Protein 7DE5 (pdb70)

Radius of gyration: 23.48 Å; Cα contacts (8 Å, |Δi|>4): 1213; chains: 1; bounding box: 62×65×68 Å

Sequence (595 aa):
SWEVGCGAPVPLVKCDENSPYRTITGDCNNRRSPALGAANRRALARWLPAEYEDGLALPFGWTQRKKTRNGFRVPLAREVSNKIVGYLDEEEGVLDQNRSLLLFMQWGQIVDHDLDFAPETELGSNEHSKTQCEEYCIQGDNCFPIMFPKNDPKLKTQGKCMMPFFFRAGFVCPTPPYQSLAREQINAVTSFLDASLVYGSEPSLASRLRNLSSPLGLMAVNQE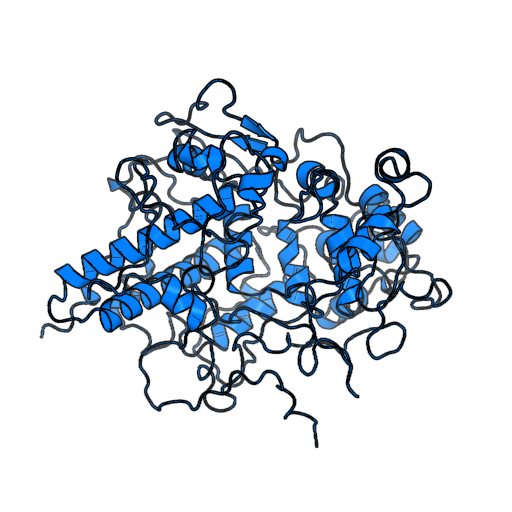AWDHGLAYLPFNNKKPSPCEFINTTARVPCFLAGDFRASEQILLATAHTLLLREHNRLARELKKLNPHWNGEKLYQEARKILGAFIQIITFRDYLPIVLLGSEMQKWIPPYQGYNNSVDPRISNVFTFAFRFGHMMEVPSTVSRLDENYQPWWGPEAELPLHTLFFNTWRIIKDGGIDPLVRGLLAKKSKLMMNQDKMVTSELRNKLFQPTHKIHGFDLAAINLQRCRDHGMPGYNSWRGFCGLSQPKTLKGLQTVLLKNKILAKKLMDLYKTPDNIDIWIIGGNAEPMVERGRVGPLLLACLLGRQFQQIRDGDRFWWENPGVFTEKQRDSSLQKVSFSRLIICDNTHITKVPLHAFQANNYPHDFVDCSTVDKLDLSPWASREN

InterPro domains:
  IPR010255 Haem peroxidase superfamily [SSF48113] (132-708)
  IPR019791 Haem peroxidase, animal-type [PF03098] (138-684)
  IPR019791 Haem peroxidase, animal-type [PR00457] (162-173)
  IPR019791 Haem peroxidase, animal-type [PR00457] (216-231)
  IPR019791 Haem peroxidase, animal-type [PR00457] (366-384)
  IPR019791 Haem peroxidase, animal-type [PR00457] (384-404)
  IPR019791 Haem peroxidase, animal-type [PR00457] (409-435)
  IPR019791 Haem peroxidase, animal-type [PR00457] (461-471)
  IPR019791 Haem peroxidase, animal-type [PR00457] (590-610)
  IPR019791 Haem peroxidase, animal-type [PR00457] (661-675)
  IPR019791 Haem peroxidase, animal-type [PS50292] (129-711)
  IPR037120 Haem peroxidase domain superfamily, animal type [G3DSA:1.10.640.10] (118-712)

Secondary structure (DSSP, 8-state):
---TT--TT-------TT--S--SS-TTSSSSSTTTT-SSEEPB-SS----TTSSSPPTTSSTT--BTTBPPPPHHHHIIIII--S--TT-EEEEEEHHHHHHHHHHHHHH----B----SSSSHHHHHHHH---BTTB--EEPPTT-HHHHHS-SEE--BPBPBSS-SSS--SS---BEE-S-SS-SSHHHH-SSHHHHHHTB--SSTT-PBP--SS--BTTBPPPPB---SS-HHHHT-TTT--PPBP-SSTTTTSBHHHHHHHHHHHHHHHHHHHHHHHH-TT--HHHHHHHHHHHHHHHHHHIIIIIIHHHHHGGGHHHHSPSP----TTS--SPBTTHHHHGGGGGGG--SEEE-B-TTSSB-STT-EEEGGGGBT--HHHHTTT-SHHHHHHHHHSEEEPP-TTS-S-HHHHT-EE-TTS-SEEE-HHHHHHHHHHHTT---HHHHHHHTT-----SHHHHHHHHT-HHHHHHHHHHHSSGGGS-HHHHHHHSPPPTTBSS-HHHHHHHHHHHHHHHHT-TT-TTSBTTB-HHHHHHHTT--HHHHHHHHSS--EEESSTTS---TTTTEEEGGGS-----GGGSS---

Foldseek 3Di:
DDPVPFQAVPPDDDDDPPPQFADLQQACQQVVHRCFQGFQGFFDAPDQFAALVSAFHFQQNDQPRPDVPHRFFQLLVCCVLFAADDDLPPQFDQWFFLVLLLLLVVQLLQAFDFAFQPQDDDDCPQVCCQPVVDDDDFWPWRADDPPDVCCVVPNGTHTDGFTAFGRDRRDGDDHHTTTGGRHGNFLQQLQAQANDPVLNVVQPDPVAQLLAGDFDPPFAAVNFTAAHFDPDPPAVQCLLPVPLSGGFGRGSGPCQQQFDVSSLVSSLLNRQLSVQSNVLCVLEVPQTNNRSNRVSSLLSSQLSLCCCLPFRLCLALPPCLCVLANDDDAADSVFRSGRHPVLSLLSCLSQQFARQWAAFADLQRHGQPPPRIDGRLSGGSHPSCQRPPNHSNRRVSSSQAHGTGAADSRHGHYCSQQAQRDDPPSSGRGHGVSSNSQSNLRSNSHFAQQVLCVVLVHDRDFDLVSLCVQLVHNVSSVSCCVNQVGSRRHRNNCNFSSGDGDPSHRTHSSSSRSNSNNSNRSQNNGSLRPPHPPNADPVLVVLSNQRDVLLSDVSRDVRQWGAQSRGTNDHPPPRIDGSVVRDDRDCNSVNVDDD

Organism: NCBI:txid72004

Nearest PDB structures (foldseek):
  6l2j-assembly1_A  TM=1.001E+00  e=0.000E+00  Bos mutus
  6a4y-assembly1_A  TM=9.972E-01  e=0.000E+00  Bos taurus
  6ky7-assembly1_A  TM=9.975E-01  e=0.000E+00  Bos mutus
  8ing-assembly1_A  TM=9.940E-01  e=0.000E+00  Capra hircus
  5gls-assembly1_A  TM=9.969E-01  e=0.000E+00  Bos taurus

Solvent-accessible surface area: 24991 Å² total; per-residue (Å²): 161,205,96,128,72,80,17,60,75,71,45,147,70,176,46,94,162,128,56,91,37,39,48,28,13,4,9,20,5,2,132,198,50,55,31,41,1,7,1,43,49,30,4,1,54,47,48,105,18,62,8,17,59,49,77,11,54,0,29,33,43,57,133,200,96,61,12,100,56,84,123,23,13,72,3,5,39,0,0,45,113,9,0,20,22,180,76,53,141,76,4,76,3,134,73,12,0,5,1,1,13,0,2,7,43,0,0,21,14,0,0,7,43,26,43,83,16,100,56,50,91,152,61,144,46,106,85,58,0,58,111,134,19,101,70,31,125,15,15,6,6,3,72,14,15,172,128,1,91,20,63,187,119,44,42,142,7,0,11,6,19,3,0,4,8,22,20,26,40,87,79,71,108,111,98,22,22,31,0,27,5,19,10,0,4,1,0,5,0,5,0,7,1,1,7,89,88,84,39,5,54,132,5,39,49,109,117,32,94,67,3,14,4,24,26,2,142,143,22,129,5,140,60,49,11,4,4,21,31,32,114,122,147,117,9,30,1,19,101,38,40,81,131,19,136,13,15,15,10,17,8,5,4,160,42,1,6,38,12,1,2,0,1,0,4,3,0,0,1,9,12,10,0,9,58,0,0,129,65,0,53,159,65,8,81,178,36,94,9,85,68,0,3,21,17,0,13,50,1,0,7,3,11,0,2,4,0,0,20,89,42,1,1,36,44,1,0,1,62,40,32,124,153,59,4,58,90,43,177,23,56,71,83,101,22,41,0,78,1,0,2,2,0,7,0,1,8,47,7,18,38,0,8,19,10,18,45,6,11,3,8,40,144,85,20,103,84,73,48,140,78,11,105,15,55,6,37,55,0,1,23,4,0,52,34,0,42,130,27,20,4,0,16,4,2,0,19,1,2,0,18,89,43,0,1,60,22,52,38,100,42,0,0,0,29,22,7,22,32,81,9,4,46,54,98,18,127,75,67,4,2,0,26,0,0,12,0,0,10,26,0,12,0,0,0,7,1,3,1,2,46,4,12,31,55,13,74,52,71,79,10,114,80,53,132,24,0,23,85,27,1,168,32,143,118,8,0,99,84,1,31,77,18,0,104,17,0,42,1,1,5,1,2,0,2,0,9,0,5,43,56,19,144,157,1,42,5,1,43,0,2,0,1,0,1,0,78,0,2,42,27,0,16,22,0,0,40,29,5,19,75,20,100,76,16,7,53,127,133,16,55,93,4,0,90,85,8,21,9,1,19,4,0,18,46,5,9,101,4,101,84,0,0,93,125,8,13,74,16,8,82,70,95,166,44,14,51,71,20,98,92,8,87,132,18,64,5,65,22,5,24,67,144,108,196

B-factor: mean 21.26, std 16.64, range [7.68, 133.9]

Structure (mmCIF, N/CA/C/O backbone):
data_7DE5
#
_entry.id   7DE5
#
_cell.length_a   53.910
_cell.length_b   78.980
_cell.length_c   67.820
_cell.angle_alpha   90.000
_cell.angle_beta   92.960
_cell.angle_gamma   90.000
#
_symmetry.space_group_name_H-M   'P 1 21 1'
#
loop_
_entity.id
_entity.type
_entity.pdbx_description
1 polymer Lactoperoxidase
2 branched alpha-D-mannopyranose-(1-3)-alpha-D-mannopyranose-(1-6)-[alpha-D-mannopyranose-(1-3)]beta-D-mannopyranose-(1-4)-2-acetamido-2-deoxy-beta-D-glucopyranose-(1-4)-2-acetamido-2-deoxy-beta-D-glucopyranose
3 branched 2-acetamido-2-deoxy-beta-D-glucopyranose-(1-4)-2-acetamido-2-deoxy-beta-D-glucopyranose
4 non-polymer 'PROTOPORPHYRIN IX CONTAINING FE'
5 non-polymer 2-acetamido-2-deoxy-beta-D-glucopyranose
6 non-polymer 'IODIDE ION'
7 non-polymer 'THIOCYANATE ION'
8 non-polymer 'CALCIUM ION'
9 non-polymer 1,2-ETHANEDIOL
10 water water
#
loop_
_atom_site.group_PDB
_atom_site.id
_atom_site.type_symbol
_atom_site.label_atom_id
_atom_site.label_alt_id
_atom_site.label_comp_id
_atom_site.label_asym_id
_atom_site.label_entity_id
_atom_site.label_seq_id
_atom_site.pdbx_PDB_ins_code
_atom_site.Cartn_x
_atom_site.Cartn_y
_atom_site.Cartn_z
_atom_site.occupancy
_atom_site.B_iso_or_equiv
_atom_site.auth_seq_id
_atom_site.auth_comp_id
_atom_site.auth_asym_id
_atom_site.auth_atom_id
_atom_site.pdbx_PDB_model_num
ATOM 1 N N . SER A 1 1 ? 6.733 -34.484 29.000 1.000 122.982 1 SER A N 1
ATOM 2 C CA . SER A 1 1 ? 8.110 -34.449 29.605 1.000 123.313 1 SER A CA 1
ATOM 3 C C . SER A 1 1 ? 8.539 -33.021 29.985 1.000 126.370 1 SER A C 1
ATOM 4 O O . SER A 1 1 ? 9.592 -32.890 30.643 1.000 125.152 1 SER A O 1
ATOM 7 N N . TRP A 1 2 ? 7.764 -32.000 29.594 1.000 128.173 2 TRP A N 1
ATOM 8 C CA . TRP A 1 2 ? 8.093 -30.556 29.753 1.000 124.466 2 TRP A CA 1
ATOM 9 C C . TRP A 1 2 ? 6.883 -29.818 30.344 1.000 117.905 2 TRP A C 1
ATOM 10 O O . TRP A 1 2 ? 5.796 -30.431 30.463 1.000 115.123 2 TRP A O 1
ATOM 21 N N . GLU A 1 3 ? 7.083 -28.552 30.713 1.000 107.317 3 GLU A N 1
ATOM 22 C CA . GLU A 1 3 ? 6.036 -27.643 31.259 1.000 97.604 3 GLU A CA 1
ATOM 23 C C . GLU A 1 3 ? 5.602 -26.692 30.133 1.000 90.547 3 GLU A C 1
ATOM 24 O O . GLU A 1 3 ? 5.447 -25.483 30.403 1.000 94.279 3 GLU A O 1
ATOM 30 N N . VAL A 1 4 ? 5.380 -27.236 28.928 1.000 78.768 4 VAL A N 1
ATOM 31 C CA . VAL A 1 4 ? 5.202 -26.458 27.660 1.000 72.342 4 VAL A CA 1
ATOM 32 C C . VAL A 1 4 ? 3.924 -25.621 27.763 1.000 69.095 4 VAL A C 1
ATOM 33 O O . VAL A 1 4 ? 3.833 -24.579 27.079 1.000 66.632 4 VAL A O 1
ATOM 37 N N . GLY A 1 5 ? 2.963 -26.090 28.561 1.000 69.716 5 GLY A N 1
ATOM 38 C CA . GLY A 1 5 ? 1.632 -25.479 28.703 1.000 63.338 5 GLY A CA 1
ATOM 39 C C . GLY A 1 5 ? 1.704 -24.002 29.036 1.000 65.176 5 GLY A C 1
ATOM 40 O O . GLY A 1 5 ? 0.968 -23.244 28.376 1.000 78.289 5 GLY A O 1
ATOM 41 N N . CYS A 1 6 ? 2.554 -23.585 29.990 1.000 63.524 6 CYS A N 1
ATOM 42 C CA . CYS A 1 6 ? 2.410 -22.260 30.672 1.000 61.359 6 CYS A CA 1
ATOM 43 C C . CYS A 1 6 ? 2.334 -21.155 29.607 1.000 65.328 6 CYS A C 1
ATOM 44 O O . CYS A 1 6 ? 3.288 -21.007 28.817 1.000 55.695 6 CYS A O 1
ATOM 47 N N . GLY A 1 7 ? 1.168 -20.506 29.530 1.000 70.443 7 GLY A N 1
ATOM 48 C CA . GLY A 1 7 ? 0.903 -19.271 28.766 1.000 76.755 7 GLY A CA 1
ATOM 49 C C . GLY A 1 7 ? -0.285 -18.525 29.359 1.000 85.124 7 GLY A C 1
ATOM 50 O O . GLY A 1 7 ? -1.110 -17.998 28.583 1.000 79.176 7 GLY A O 1
ATOM 51 N N . ALA A 1 8 ? -0.328 -18.466 30.694 1.000 88.375 8 ALA A N 1
ATOM 52 C CA . ALA A 1 8 ? -1.514 -18.196 31.539 1.000 86.474 8 ALA A CA 1
ATOM 53 C C . ALA A 1 8 ? -2.300 -16.960 31.110 1.000 91.021 8 ALA A C 1
ATOM 54 O O . ALA A 1 8 ? -3.527 -17.003 31.154 1.000 95.403 8 ALA A O 1
ATOM 56 N N . PRO A 1 9 ? -1.671 -15.807 30.770 1.000 90.998 9 PRO A N 1
ATOM 57 C CA . PRO A 1 9 ? -2.422 -14.702 30.169 1.000 91.127 9 PRO A CA 1
ATOM 58 C C . PRO A 1 9 ? -3.262 -15.212 28.985 1.000 95.903 9 PRO A C 1
ATOM 59 O O . PRO A 1 9 ? -4.423 -14.838 28.896 1.000 96.867 9 PRO A O 1
ATOM 63 N N . VAL A 1 10 ? -2.656 -16.061 28.143 1.000 92.325 10 VAL A N 1
ATOM 64 C CA . VAL A 1 10 ? -3.310 -16.939 27.118 1.000 96.728 10 VAL A CA 1
ATOM 65 C C . VAL A 1 10 ? -4.233 -16.113 26.223 1.000 95.522 10 VAL A C 1
ATOM 66 O O . VAL A 1 10 ? -5.452 -16.258 26.274 1.000 97.099 10 VAL A O 1
ATOM 70 N N . PRO A 1 11 ? -3.690 -15.243 25.340 1.000 103.122 11 PRO A N 1
ATOM 71 C CA . PRO A 1 11 ? -4.506 -14.611 24.297 1.000 100.296 11 PRO A CA 1
ATOM 72 C C . PRO A 1 11 ? -4.910 -15.644 23.228 1.000 97.857 11 PRO A C 1
ATOM 73 O O . PRO A 1 11 ? -4.679 -15.393 22.048 1.000 93.438 11 PRO A O 1
ATOM 77 N N . LEU A 1 12 ? -5.515 -16.760 23.670 1.000 94.616 12 LEU A N 1
ATOM 78 C CA . LEU A 1 12 ? -5.731 -18.003 22.873 1.000 87.944 12 LEU A CA 1
ATOM 79 C C . LEU A 1 12 ? -6.766 -17.744 21.779 1.000 83.992 12 LEU A C 1
ATOM 80 O O . LEU A 1 12 ? -7.908 -17.356 22.117 1.000 78.209 12 LEU A O 1
ATOM 85 N N . VAL A 1 13 ? -6.369 -17.973 20.525 1.000 80.199 13 VAL A N 1
ATOM 86 C CA . VAL A 1 13 ? -7.251 -17.883 19.325 1.000 78.116 13 VAL A CA 1
ATOM 87 C C . VAL A 1 13 ? -7.048 -19.148 18.491 1.000 76.424 13 VAL A C 1
ATOM 88 O O . VAL A 1 13 ? -5.880 -19.520 18.242 1.000 81.534 13 VAL A O 1
ATOM 92 N N . LYS A 1 14 ? -8.142 -19.788 18.084 1.000 70.127 14 LYS A N 1
ATOM 93 C CA . LYS A 1 14 ? -8.084 -20.913 17.123 1.000 63.986 14 LYS A CA 1
ATOM 94 C C . LYS A 1 14 ? -7.734 -20.322 15.754 1.000 54.136 14 LYS A C 1
ATOM 95 O O . LYS A 1 14 ? -7.990 -19.102 15.537 1.000 51.281 14 LYS A O 1
ATOM 101 N N . CYS A 1 15 ? -7.119 -21.134 14.891 1.000 42.791 15 CYS A N 1
ATOM 102 C CA . CYS A 1 15 ? -6.570 -20.692 13.583 1.000 36.130 15 CYS A CA 1
ATOM 103 C C . CYS A 1 15 ? -7.416 -21.247 12.434 1.000 35.943 15 CYS A C 1
ATOM 104 O O . CYS A 1 15 ? -7.760 -22.450 12.451 1.000 35.460 15 CYS A O 1
ATOM 107 N N . ASP A 1 16 ? -7.715 -20.379 11.473 1.000 34.507 16 ASP A N 1
ATOM 108 C CA . ASP A 1 16 ? -8.521 -20.690 10.267 1.000 34.126 16 ASP A CA 1
ATOM 109 C C . ASP A 1 16 ? -7.598 -21.094 9.116 1.000 33.699 16 ASP A C 1
ATOM 110 O O . ASP A 1 16 ? -6.754 -20.266 8.699 1.000 35.675 16 ASP A O 1
ATOM 115 N N . GLU A 1 17 ? -7.811 -22.292 8.568 1.000 28.679 17 GLU A N 1
ATOM 116 C CA . GLU A 1 17 ? -7.037 -22.811 7.414 1.000 24.936 17 GLU A CA 1
ATOM 117 C C . GLU A 1 17 ? -7.148 -21.793 6.273 1.000 24.068 17 GLU A C 1
ATOM 118 O O . GLU A 1 17 ? -8.274 -21.247 6.082 1.000 22.771 17 GLU A O 1
ATOM 124 N N . ASN A 1 18 ? -6.044 -21.531 5.572 1.000 20.952 18 ASN A N 1
ATOM 125 C CA . ASN A 1 18 ? -5.999 -20.747 4.309 1.000 22.411 18 ASN A CA 1
ATOM 126 C C . ASN A 1 18 ? -6.438 -19.298 4.562 1.000 21.420 18 ASN A C 1
ATOM 127 O O . ASN A 1 18 ? -6.733 -18.607 3.587 1.000 22.739 18 ASN A O 1
ATOM 132 N N . SER A 1 19 ? -6.445 -18.827 5.808 1.000 21.770 19 SER A N 1
ATOM 133 C CA . SER A 1 19 ? -6.658 -17.379 6.090 1.000 24.545 19 SER A CA 1
ATOM 134 C C . SER A 1 19 ? -5.637 -16.542 5.304 1.000 23.882 19 SER A C 1
ATOM 135 O O . SER A 1 19 ? -4.448 -16.870 5.229 1.000 24.060 19 SER A O 1
ATOM 138 N N . PRO A 1 20 ? -6.077 -15.474 4.615 1.000 20.396 20 PRO A N 1
ATOM 139 C CA . PRO A 1 20 ? -5.221 -14.746 3.681 1.000 21.438 20 PRO A CA 1
ATOM 140 C C . PRO A 1 20 ? -4.240 -13.709 4.265 1.000 21.069 20 PRO A C 1
ATOM 141 O O . PRO A 1 20 ? -3.330 -13.316 3.550 1.000 20.946 20 PRO A O 1
ATOM 145 N N . TYR A 1 21 ? -4.432 -13.260 5.506 1.000 18.064 21 TYR A N 1
ATOM 146 C CA . TYR A 1 21 ? -3.597 -12.185 6.088 1.000 16.947 21 TYR A CA 1
ATOM 147 C C . TYR A 1 21 ? -3.064 -12.604 7.465 1.000 16.690 21 TYR A C 1
ATOM 148 O O . TYR A 1 21 ? -3.605 -13.495 8.105 1.000 16.629 21 TYR A O 1
ATOM 157 N N . ARG A 1 22 ? -2.020 -11.915 7.908 1.000 15.169 22 ARG A N 1
ATOM 158 C CA . ARG A 1 22 ? -1.502 -12.019 9.294 1.000 13.287 22 ARG A CA 1
ATOM 159 C C . ARG A 1 22 ? -2.601 -11.668 10.282 1.000 12.572 22 ARG A C 1
ATOM 160 O O . ARG A 1 22 ? -3.312 -10.701 10.070 1.000 11.762 22 ARG A O 1
ATOM 168 N N . THR A 1 23 ? -2.594 -12.334 11.421 1.000 12.138 23 THR A N 1
ATOM 169 C CA . THR A 1 23 ? -3.301 -11.849 12.625 1.000 12.591 23 THR A CA 1
ATOM 170 C C . THR A 1 23 ? -2.560 -10.627 13.166 1.000 13.577 23 THR A C 1
ATOM 171 O O . THR A 1 23 ? -1.364 -10.460 12.846 1.000 12.478 23 THR A O 1
ATOM 175 N N . ILE A 1 24 ? -3.251 -9.818 13.965 1.000 12.545 24 ILE A N 1
ATOM 176 C CA . ILE A 1 24 ? -2.642 -8.645 14.648 1.000 13.184 24 ILE A CA 1
ATOM 177 C C . ILE A 1 24 ? -1.719 -9.174 15.751 1.000 12.761 24 ILE A C 1
ATOM 178 O O . ILE A 1 24 ? -0.626 -8.630 15.947 1.000 13.275 24 ILE A O 1
ATOM 183 N N . THR A 1 25 ? -2.093 -10.256 16.408 1.000 12.092 25 THR A N 1
ATOM 184 C CA . THR A 1 25 ? -1.328 -10.785 17.571 1.000 12.390 25 THR A CA 1
ATOM 185 C C . THR A 1 25 ? -0.120 -11.594 17.132 1.000 12.356 25 THR A C 1
ATOM 186 O O . THR A 1 25 ? 0.746 -11.826 17.979 1.000 12.192 25 THR A O 1
ATOM 190 N N . GLY A 1 26 ? -0.061 -12.023 15.870 1.000 12.454 26 GLY A N 1
ATOM 191 C CA . GLY A 1 26 ? 0.999 -12.927 15.407 1.000 13.614 26 GLY A CA 1
ATOM 192 C C . GLY A 1 26 ? 0.688 -14.393 15.664 1.000 14.742 26 GLY A C 1
ATOM 193 O O . GLY A 1 26 ? 1.453 -15.251 15.175 1.000 14.913 26 GLY A O 1
ATOM 194 N N . ASP A 1 27 ? -0.420 -14.701 16.336 1.000 12.967 27 ASP A N 1
ATOM 195 C CA . ASP A 1 27 ? -0.912 -16.098 16.401 1.000 14.985 27 ASP A CA 1
ATOM 196 C C . ASP A 1 27 ? -1.120 -16.626 14.979 1.000 14.026 27 ASP A C 1
ATOM 197 O O . ASP A 1 27 ? -1.354 -15.827 14.090 1.000 14.340 27 ASP A O 1
ATOM 202 N N . CYS A 1 28 ? -0.991 -17.944 14.821 1.000 14.109 28 CYS A N 1
ATOM 203 C CA . CYS A 1 28 ? -1.370 -18.744 13.623 1.000 15.349 28 CYS A CA 1
ATOM 204 C C . CYS A 1 28 ? -0.330 -18.649 12.510 1.000 15.304 28 CYS A C 1
ATOM 205 O O . CYS A 1 28 ? -0.587 -19.215 11.460 1.000 17.126 28 CYS A O 1
ATOM 208 N N . ASN A 1 29 ? 0.769 -17.925 12.708 1.000 12.558 29 ASN A N 1
ATOM 209 C CA . ASN A 1 29 ? 1.838 -17.794 11.680 1.000 12.862 29 ASN A CA 1
ATOM 210 C C . ASN A 1 29 ? 2.446 -19.180 11.455 1.000 13.984 29 ASN A C 1
ATOM 211 O O . ASN A 1 29 ? 2.472 -19.677 10.311 1.000 14.296 29 ASN A O 1
ATOM 216 N N . ASN A 1 30 ? 2.867 -19.821 12.544 1.000 13.367 30 ASN A N 1
ATOM 217 C CA . ASN A 1 30 ? 3.384 -21.203 12.513 1.000 14.988 30 ASN A CA 1
ATOM 218 C C . ASN A 1 30 ? 2.209 -22.171 12.707 1.000 15.971 30 ASN A C 1
ATOM 219 O O . ASN A 1 30 ? 1.562 -22.112 13.770 1.000 16.955 30 ASN A O 1
ATOM 224 N N . ARG A 1 31 ? 1.964 -23.069 11.756 1.000 17.794 31 ARG A N 1
ATOM 225 C CA . ARG A 1 31 ? 0.767 -23.958 11.833 1.000 21.206 31 ARG A CA 1
ATOM 226 C C . ARG A 1 31 ? 0.924 -24.987 12.957 1.000 20.523 31 ARG A C 1
ATOM 227 O O . ARG A 1 31 ? -0.074 -25.183 13.696 1.000 24.030 31 ARG A O 1
ATOM 235 N N . ARG A 1 32 ? 2.090 -25.621 13.095 1.000 21.706 32 ARG A N 1
ATOM 236 C CA . ARG A 1 32 ? 2.322 -26.672 14.126 1.000 24.595 32 ARG A CA 1
ATOM 237 C C . ARG A 1 32 ? 2.266 -26.071 15.536 1.000 22.817 32 ARG A C 1
ATOM 238 O O . ARG A 1 32 ? 1.759 -26.740 16.439 1.000 22.534 32 ARG A O 1
ATOM 246 N N . SER A 1 33 ? 2.795 -24.856 15.732 1.000 20.239 33 SER A N 1
ATOM 247 C CA . SER A 1 33 ? 2.921 -24.221 17.065 1.000 20.059 33 SER A CA 1
ATOM 248 C C . SER A 1 33 ? 2.403 -22.790 16.970 1.000 19.184 33 SER A C 1
ATOM 249 O O . SER A 1 33 ? 3.181 -21.853 16.799 1.000 19.501 33 SER A O 1
ATOM 252 N N . PRO A 1 34 ? 1.069 -22.597 16.985 1.000 18.684 34 PRO A N 1
ATOM 253 C CA . PRO A 1 34 ? 0.485 -21.339 16.529 1.000 16.989 34 PRO A CA 1
ATOM 254 C C . PRO A 1 34 ? 0.795 -20.116 17.396 1.000 15.229 34 PRO A C 1
ATOM 255 O O . PRO A 1 34 ? 0.635 -19.042 16.891 1.000 15.235 34 PRO A O 1
ATOM 259 N N . ALA A 1 35 ? 1.217 -20.293 18.645 1.000 13.551 35 ALA A N 1
ATOM 260 C CA . ALA A 1 35 ? 1.600 -19.152 19.515 1.000 14.831 35 ALA A CA 1
ATOM 261 C C . ALA A 1 35 ? 3.023 -18.664 19.178 1.000 14.306 35 ALA A C 1
ATOM 262 O O . ALA A 1 35 ? 3.417 -17.628 19.730 1.000 13.959 35 ALA A O 1
ATOM 264 N N . LEU A 1 36 ? 3.785 -19.368 18.351 1.000 14.550 36 LEU A N 1
ATOM 265 C CA . LEU A 1 36 ? 5.213 -18.995 18.113 1.000 14.521 36 LEU A CA 1
ATOM 266 C C . LEU A 1 36 ? 5.276 -17.616 17.469 1.000 13.925 36 LEU A C 1
ATOM 267 O O . LEU A 1 36 ? 4.758 -17.447 16.337 1.000 14.239 36 LEU A O 1
ATOM 272 N N . GLY A 1 37 ? 5.919 -16.661 18.162 1.000 13.792 37 GLY A N 1
ATOM 273 C CA . GLY A 1 37 ? 6.117 -15.301 17.622 1.000 13.064 37 GLY A CA 1
ATOM 274 C C . GLY A 1 37 ? 4.938 -14.384 17.905 1.000 12.825 37 GLY A C 1
ATOM 275 O O . GLY A 1 37 ? 5.075 -13.160 17.608 1.000 13.578 37 GLY A O 1
ATOM 276 N N . ALA A 1 38 ? 3.875 -14.907 18.540 1.000 12.022 38 ALA A N 1
ATOM 277 C CA . ALA A 1 38 ? 2.714 -14.107 18.960 1.000 12.549 38 ALA A CA 1
ATOM 278 C C . ALA A 1 38 ? 3.160 -13.173 20.094 1.000 12.624 38 ALA A C 1
ATOM 279 O O . ALA A 1 38 ? 4.086 -13.520 20.873 1.000 12.603 38 ALA A O 1
ATOM 281 N N . ALA A 1 39 ? 2.487 -12.045 20.192 1.000 12.330 39 ALA A N 1
ATOM 282 C CA . ALA A 1 39 ? 2.719 -11.052 21.259 1.000 12.484 39 ALA A CA 1
ATOM 283 C C . ALA A 1 39 ? 2.228 -11.581 22.619 1.000 13.480 39 ALA A C 1
ATOM 284 O O . ALA A 1 39 ? 1.369 -12.487 22.665 1.000 12.471 39 ALA A O 1
ATOM 286 N N . ASN A 1 40 ? 2.728 -10.965 23.692 1.000 13.422 40 ASN A N 1
ATOM 287 C CA . ASN A 1 40 ? 2.277 -11.149 25.088 1.000 15.175 40 ASN A CA 1
ATOM 288 C C . ASN A 1 40 ? 2.610 -12.569 25.543 1.000 16.220 40 ASN A C 1
ATOM 289 O O . ASN A 1 40 ? 1.932 -13.115 26.413 1.000 18.885 40 ASN A O 1
ATOM 294 N N . ARG A 1 41 ? 3.702 -13.118 25.034 1.000 15.200 41 ARG A N 1
ATOM 295 C CA A ARG A 1 41 ? 4.261 -14.415 25.496 0.510 15.424 41 ARG A CA 1
ATOM 296 C CA B ARG A 1 41 ? 4.256 -14.417 25.497 0.490 15.276 41 ARG A CA 1
ATOM 297 C C . ARG A 1 41 ? 5.720 -14.222 25.916 1.000 14.223 41 ARG A C 1
ATOM 298 O O . ARG A 1 41 ? 6.269 -13.128 25.729 1.000 13.678 41 ARG A O 1
ATOM 313 N N . ALA A 1 42 ? 6.304 -15.250 26.511 1.000 12.424 42 ALA A N 1
ATOM 314 C CA . ALA A 1 42 ? 7.692 -15.170 27.005 1.000 12.486 42 ALA A CA 1
ATOM 315 C C . ALA A 1 42 ? 8.629 -14.898 25.839 1.000 10.903 42 ALA A C 1
ATOM 316 O O . ALA A 1 42 ? 8.527 -15.562 24.788 1.000 11.296 42 ALA A O 1
ATOM 318 N N . LEU A 1 43 ? 9.560 -13.982 26.065 1.000 10.484 43 LEU A N 1
ATOM 319 C CA . LEU A 1 43 ? 10.788 -13.905 25.235 1.000 10.561 43 LEU A CA 1
ATOM 320 C C . LEU A 1 43 ? 11.416 -15.301 25.209 1.000 10.165 43 LEU A C 1
ATOM 321 O O . LEU A 1 43 ? 11.378 -15.973 26.220 1.000 11.749 43 LEU A O 1
ATOM 326 N N . ALA A 1 44 ? 11.978 -15.697 24.072 1.000 10.190 44 ALA A N 1
ATOM 327 C CA . ALA A 1 44 ? 12.726 -16.972 23.967 1.000 10.584 44 ALA A CA 1
ATOM 328 C C . ALA A 1 44 ? 14.012 -16.919 24.805 1.000 10.298 44 ALA A C 1
ATOM 329 O O . ALA A 1 44 ? 14.671 -15.824 24.917 1.000 11.604 44 ALA A O 1
ATOM 331 N N . ARG A 1 45 ? 14.405 -18.069 25.335 1.000 10.320 45 ARG A N 1
ATOM 332 C CA . ARG A 1 45 ? 15.710 -18.242 26.015 1.000 11.178 45 ARG A CA 1
ATOM 333 C C . ARG A 1 45 ? 16.613 -19.112 25.142 1.000 11.454 45 ARG A C 1
ATOM 334 O O . ARG A 1 45 ? 16.403 -20.339 25.105 1.000 13.257 45 ARG A O 1
ATOM 342 N N . TRP A 1 46 ? 17.556 -18.506 24.453 1.000 11.071 46 TRP A N 1
ATOM 343 C CA . TRP A 1 46 ? 18.657 -19.213 23.749 1.000 12.245 46 TRP A CA 1
ATOM 344 C C . TRP A 1 46 ? 19.602 -19.919 24.723 1.000 12.255 46 TRP A C 1
ATOM 345 O O . TRP A 1 46 ? 20.195 -20.942 24.296 1.000 12.551 46 TRP A O 1
ATOM 356 N N . LEU A 1 47 ? 19.798 -19.346 25.904 1.000 11.566 47 LEU A N 1
ATOM 357 C CA . LEU A 1 47 ? 20.515 -19.966 27.051 1.000 11.648 47 LEU A CA 1
ATOM 358 C C . LEU A 1 47 ? 19.661 -19.810 28.288 1.000 12.229 47 LEU A C 1
ATOM 359 O O . LEU A 1 47 ? 18.889 -18.848 28.375 1.000 12.685 47 LEU A O 1
ATOM 364 N N . PRO A 1 48 ? 19.811 -20.714 29.287 1.000 13.172 48 PRO A N 1
ATOM 365 C CA . PRO A 1 48 ? 19.058 -20.620 30.539 1.000 13.402 48 PRO A CA 1
ATOM 366 C C . PRO A 1 48 ? 19.338 -19.300 31.263 1.000 12.490 48 PRO A C 1
ATOM 367 O O . PRO A 1 48 ? 20.443 -18.776 31.226 1.000 12.177 48 PRO A O 1
ATOM 371 N N . ALA A 1 49 ? 18.300 -18.762 31.892 1.000 12.435 49 ALA A N 1
ATOM 372 C CA . ALA A 1 49 ? 18.407 -17.538 32.716 1.000 11.359 49 ALA A CA 1
ATOM 373 C C . ALA A 1 49 ? 19.464 -17.734 33.813 1.000 12.172 49 ALA A C 1
ATOM 374 O O . ALA A 1 49 ? 19.613 -18.897 34.323 1.000 13.097 49 ALA A O 1
ATOM 376 N N . GLU A 1 50 ? 20.181 -16.655 34.141 1.000 11.869 50 GLU A N 1
ATOM 377 C CA . GLU A 1 50 ? 21.177 -16.636 35.241 1.000 12.820 50 GLU A CA 1
ATOM 378 C C . GLU A 1 50 ? 20.746 -15.610 36.274 1.000 13.026 50 GLU A C 1
ATOM 379 O O . GLU A 1 50 ? 20.853 -14.387 36.012 1.000 13.715 50 GLU A O 1
ATOM 385 N N . TYR A 1 51 ? 20.229 -16.102 37.378 1.000 12.505 51 TYR A N 1
ATOM 386 C CA . TYR A 1 51 ? 19.747 -15.306 38.523 1.000 12.155 51 TYR A CA 1
ATOM 387 C C . TYR A 1 51 ? 20.552 -15.698 39.758 1.000 13.191 51 TYR A C 1
ATOM 388 O O . TYR A 1 51 ? 21.095 -16.816 39.795 1.000 12.695 51 TYR A O 1
ATOM 397 N N . GLU A 1 52 ? 20.650 -14.806 40.754 1.000 13.899 52 GLU A N 1
ATOM 398 C CA . GLU A 1 52 ? 21.500 -15.033 41.940 1.000 15.667 52 GLU A CA 1
ATOM 399 C C . GLU A 1 52 ? 20.942 -16.212 42.743 1.000 16.216 52 GLU A C 1
ATOM 400 O O . GLU A 1 52 ? 21.735 -16.878 43.428 1.000 16.639 52 GLU A O 1
ATOM 406 N N . ASP A 1 53 ? 19.638 -16.473 42.659 1.000 15.253 53 ASP A N 1
ATOM 407 C CA . ASP A 1 53 ? 18.953 -17.560 43.408 1.000 16.834 53 ASP A CA 1
ATOM 408 C C . ASP A 1 53 ? 18.493 -18.663 42.440 1.000 15.862 53 ASP A C 1
ATOM 409 O O . ASP A 1 53 ? 17.655 -19.506 42.843 1.000 18.682 53 ASP A O 1
ATOM 414 N N . GLY A 1 54 ? 18.996 -18.642 41.208 1.000 15.808 54 GLY A N 1
ATOM 415 C CA . GLY A 1 54 ? 18.644 -19.616 40.158 1.000 17.625 54 GLY A CA 1
ATOM 416 C C . GLY A 1 54 ? 17.280 -19.393 39.525 1.000 18.104 54 GLY A C 1
ATOM 417 O O . GLY A 1 54 ? 17.075 -19.985 38.454 1.000 22.327 54 GLY A O 1
ATOM 418 N N . LEU A 1 55 ? 16.377 -18.591 40.118 1.000 18.946 55 LEU A N 1
ATOM 419 C CA . LEU A 1 55 ? 14.941 -18.554 39.721 1.000 18.707 55 LEU A CA 1
ATOM 420 C C . LEU A 1 55 ? 14.503 -17.156 39.263 1.000 18.222 55 LEU A C 1
ATOM 421 O O . LEU A 1 55 ? 13.767 -17.101 38.250 1.000 18.573 55 LEU A O 1
ATOM 426 N N . ALA A 1 56 ? 14.827 -16.089 39.999 1.000 15.778 56 ALA A N 1
ATOM 427 C CA . ALA A 1 56 ? 14.152 -14.786 39.772 1.000 14.659 56 ALA A CA 1
ATOM 428 C C . ALA A 1 56 ? 14.932 -13.571 40.284 1.000 15.092 56 ALA A C 1
ATOM 429 O O . ALA A 1 56 ? 14.674 -12.470 39.757 1.000 14.427 56 ALA A O 1
ATOM 431 N N . LEU A 1 57 ? 15.831 -13.711 41.244 1.000 13.292 57 LEU A N 1
ATOM 432 C CA . LEU A 1 57 ? 16.562 -12.532 41.802 1.000 13.263 57 LEU A CA 1
ATOM 433 C C . LEU A 1 57 ? 17.760 -12.156 40.937 1.000 13.087 57 LEU A C 1
ATOM 434 O O . LEU A 1 57 ? 18.582 -12.981 40.600 1.000 12.915 57 LEU A O 1
ATOM 439 N N . PRO A 1 58 ? 17.908 -10.868 40.575 1.000 12.628 58 PRO A N 1
ATOM 440 C CA . PRO A 1 58 ? 19.009 -10.469 39.700 1.000 12.391 58 PRO A CA 1
ATOM 441 C C . PRO A 1 58 ? 20.331 -10.570 40.472 1.000 13.071 58 PRO A C 1
ATOM 442 O O . PRO A 1 58 ? 20.373 -10.356 41.690 1.000 14.901 58 PRO A O 1
ATOM 446 N N . PHE A 1 59 ? 21.402 -10.850 39.749 1.000 14.532 59 PHE A N 1
ATOM 447 C CA . PHE A 1 59 ? 22.772 -10.611 40.252 1.000 14.053 59 PHE A CA 1
ATOM 448 C C . PHE A 1 59 ? 22.834 -9.143 40.681 1.000 15.265 59 PHE A C 1
ATOM 449 O O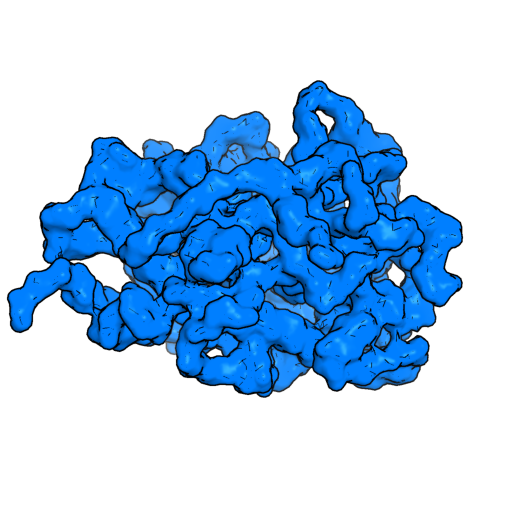 . PHE A 1 59 ? 22.275 -8.304 39.952 1.000 15.273 59 PHE A O 1
ATOM 457 N N . GLY A 1 60 ? 23.390 -8.906 41.873 1.000 15.175 60 GLY A N 1
ATOM 458 C CA . GLY A 1 60 ? 23.481 -7.569 42.506 1.000 16.213 60 GLY A CA 1
ATOM 459 C C . GLY A 1 60 ? 22.355 -7.304 43.497 1.000 16.481 60 GLY A C 1
ATOM 460 O O . GLY A 1 60 ? 22.415 -6.258 44.175 1.000 17.202 60 GLY A O 1
ATOM 461 N N . TRP A 1 61 ? 21.323 -8.145 43.536 1.000 14.136 61 TRP A N 1
ATOM 462 C CA . TRP A 1 61 ? 20.188 -7.990 44.488 1.000 13.589 61 TRP A CA 1
ATOM 463 C C . TRP A 1 61 ? 20.683 -8.041 45.932 1.000 15.561 61 TRP A C 1
ATOM 464 O O . TRP A 1 61 ? 20.315 -7.176 46.737 1.000 14.243 61 TRP A O 1
ATOM 475 N N . THR A 1 62 ? 21.433 -9.084 46.257 1.000 15.764 62 THR A N 1
ATOM 476 C CA . THR A 1 62 ? 21.971 -9.342 47.623 1.000 18.429 62 THR A CA 1
ATOM 477 C C . THR A 1 62 ? 23.454 -8.966 47.617 1.000 17.908 62 THR A C 1
ATOM 478 O O . THR A 1 62 ? 24.228 -9.619 46.901 1.000 17.005 62 THR A O 1
ATOM 482 N N . GLN A 1 63 ? 23.834 -7.959 48.417 1.000 24.050 63 GLN A N 1
ATOM 483 C CA . GLN A 1 63 ? 25.192 -7.350 48.410 1.000 26.982 63 GLN A CA 1
ATOM 484 C C . GLN A 1 63 ? 26.263 -8.442 48.583 1.000 27.081 63 GLN A C 1
ATOM 485 O O . GLN A 1 63 ? 27.292 -8.392 47.899 1.000 27.467 63 GLN A O 1
ATOM 491 N N . ARG A 1 64 ? 26.037 -9.365 49.507 1.000 29.160 64 ARG A N 1
ATOM 492 C CA . ARG A 1 64 ? 27.021 -10.422 49.859 1.000 31.446 64 ARG A CA 1
ATOM 493 C C . ARG A 1 64 ? 26.997 -11.578 48.845 1.000 28.452 64 ARG A C 1
ATOM 494 O O . ARG A 1 64 ? 27.836 -12.471 48.968 1.000 33.184 64 ARG A O 1
ATOM 502 N N . LYS A 1 65 ? 26.085 -11.618 47.880 1.000 22.387 65 LYS A N 1
ATOM 503 C CA A LYS A 1 65 ? 26.025 -12.762 46.922 0.480 21.572 65 LYS A CA 1
ATOM 504 C CA B LYS A 1 65 ? 26.022 -12.754 46.919 0.520 21.280 65 LYS A CA 1
ATOM 505 C C . LYS A 1 65 ? 26.892 -12.409 45.712 1.000 19.801 65 LYS A C 1
ATOM 506 O O . LYS A 1 65 ? 26.507 -11.509 44.918 1.000 17.798 65 LYS A O 1
ATOM 517 N N . THR A 1 66 ? 28.023 -13.078 45.570 1.000 15.809 66 THR A N 1
ATOM 518 C CA . THR A 1 66 ? 28.950 -12.785 44.456 1.000 14.276 66 THR A CA 1
ATOM 519 C C . THR A 1 66 ? 28.424 -13.450 43.180 1.000 13.829 66 THR A C 1
ATOM 520 O O . THR A 1 66 ? 27.523 -14.329 43.258 1.000 13.591 66 THR A O 1
ATOM 524 N N . ARG A 1 67 ? 28.941 -12.997 42.043 1.000 12.830 67 ARG A N 1
ATOM 525 C CA . ARG A 1 67 ? 28.898 -13.738 40.765 1.000 12.262 67 ARG A CA 1
ATOM 526 C C . ARG A 1 67 ? 30.312 -14.276 40.526 1.000 12.996 67 ARG A C 1
ATOM 527 O O . ARG A 1 67 ? 31.232 -13.466 40.348 1.000 12.207 67 ARG A O 1
ATOM 535 N N . ASN A 1 68 ? 30.500 -15.597 40.520 1.000 12.233 68 ASN A N 1
ATOM 536 C CA . ASN A 1 68 ? 31.831 -16.196 40.244 1.000 13.466 68 ASN A CA 1
ATOM 537 C C . ASN A 1 68 ? 32.883 -15.602 41.212 1.000 11.832 68 ASN A C 1
ATOM 538 O O . ASN A 1 68 ? 34.074 -15.515 40.855 1.000 13.482 68 ASN A O 1
ATOM 543 N N . GLY A 1 69 ? 32.482 -15.287 42.439 1.000 12.342 69 GLY A N 1
ATOM 544 C CA . GLY A 1 69 ? 33.435 -14.946 43.511 1.000 13.065 69 GLY A CA 1
ATOM 545 C C . GLY A 1 69 ? 33.752 -13.466 43.600 1.000 14.145 69 GLY A C 1
ATOM 546 O O . GLY A 1 69 ? 34.598 -13.110 44.422 1.000 16.044 69 GLY A O 1
ATOM 547 N N . PHE A 1 70 ? 33.060 -12.628 42.827 1.000 13.692 70 PHE A N 1
ATOM 548 C CA . PHE A 1 70 ? 33.270 -11.163 42.778 1.000 13.781 70 PHE A CA 1
ATOM 549 C C . PHE A 1 70 ? 31.913 -10.477 42.840 1.000 13.704 70 PHE A C 1
ATOM 550 O O . PHE A 1 70 ? 30.954 -10.933 42.185 1.000 13.527 70 PHE A O 1
ATOM 558 N N . ARG A 1 71 ? 31.830 -9.400 43.597 1.000 14.585 71 ARG A N 1
ATOM 559 C CA . ARG A 1 71 ? 30.610 -8.560 43.619 1.000 15.800 71 ARG A CA 1
ATOM 560 C C . ARG A 1 71 ? 30.425 -7.938 42.229 1.000 14.406 71 ARG A C 1
ATOM 561 O O . ARG A 1 71 ? 31.431 -7.549 41.616 1.000 13.266 71 ARG A O 1
ATOM 569 N N . VAL A 1 72 ? 29.190 -7.861 41.743 1.000 15.607 72 VAL A N 1
ATOM 570 C CA . VAL A 1 72 ? 28.897 -7.166 40.466 1.000 14.247 72 VAL A CA 1
ATOM 571 C C . VAL A 1 72 ? 28.920 -5.667 40.757 1.000 13.353 72 VAL A C 1
ATOM 572 O O . VAL A 1 72 ? 28.388 -5.210 41.786 1.000 12.941 72 VAL A O 1
ATOM 576 N N . PRO A 1 73 ? 29.551 -4.884 39.862 1.000 12.779 73 PRO A N 1
ATOM 577 C CA . PRO A 1 73 ? 29.633 -3.446 40.067 1.000 12.918 73 PRO A CA 1
ATOM 578 C C . PRO A 1 73 ? 28.277 -2.751 39.895 1.000 12.996 73 PRO A C 1
ATOM 579 O O . PRO A 1 73 ? 27.425 -3.221 39.140 1.000 12.914 73 PRO A O 1
ATOM 583 N N . LEU A 1 74 ? 28.100 -1.618 40.569 1.000 11.116 74 LEU A N 1
ATOM 584 C CA . LEU A 1 74 ? 26.903 -0.752 40.375 1.000 11.281 74 LEU A CA 1
ATOM 585 C C . LEU A 1 74 ? 26.775 -0.349 38.899 1.000 10.422 74 LEU A C 1
ATOM 586 O O . LEU A 1 74 ? 27.767 0.079 38.317 1.000 10.637 74 LEU A O 1
ATOM 591 N N . ALA A 1 75 ? 25.574 -0.466 38.339 1.000 11.485 75 ALA A N 1
ATOM 592 C CA . ALA A 1 75 ? 25.320 -0.116 36.918 1.000 10.538 75 ALA A CA 1
ATOM 593 C C . ALA A 1 75 ? 25.761 1.334 36.647 1.000 11.276 75 ALA A C 1
ATOM 594 O O . ALA A 1 75 ? 26.453 1.642 35.638 1.000 10.539 75 ALA A O 1
ATOM 596 N N . ARG A 1 76 ? 25.414 2.245 37.561 1.000 12.242 76 ARG A N 1
ATOM 597 C CA . ARG A 1 76 ? 25.795 3.656 37.387 1.000 12.465 76 ARG A CA 1
ATOM 598 C C . ARG A 1 76 ? 27.311 3.860 37.456 1.000 12.546 76 ARG A C 1
ATOM 599 O O . ARG A 1 76 ? 27.855 4.794 36.824 1.000 12.191 76 ARG A O 1
ATOM 607 N N . GLU A 1 77 ? 28.034 3.066 38.254 1.000 11.302 77 GLU A N 1
ATOM 608 C CA . GLU A 1 77 ? 29.506 3.230 38.304 1.000 12.176 77 GLU A CA 1
ATOM 609 C C . GLU A 1 77 ? 30.114 2.777 36.973 1.000 10.491 77 GLU A C 1
ATOM 610 O O . GLU A 1 77 ? 31.047 3.395 36.494 1.000 11.564 77 GLU A O 1
ATOM 616 N N . VAL A 1 78 ? 29.626 1.684 36.394 1.000 11.148 78 VAL A N 1
ATOM 617 C CA . VAL A 1 78 ? 30.077 1.255 35.033 1.000 10.712 78 VAL A CA 1
ATOM 618 C C . VAL A 1 78 ? 29.763 2.388 34.044 1.000 10.972 78 VAL A C 1
ATOM 619 O O . VAL A 1 78 ? 30.632 2.750 33.261 1.000 10.578 78 VAL A O 1
ATOM 623 N N . SER A 1 79 ? 28.561 2.941 34.099 1.000 11.332 79 SER A N 1
ATOM 624 C CA . SER A 1 79 ? 28.130 4.045 33.198 1.000 10.595 79 SER A CA 1
ATOM 625 C C . SER A 1 79 ? 29.160 5.187 33.320 1.000 10.957 79 SER A C 1
ATOM 626 O O . SER A 1 79 ? 29.735 5.611 32.308 1.000 10.705 79 SER A O 1
ATOM 629 N N . ASN A 1 80 ? 29.448 5.601 34.538 1.000 11.137 80 ASN A N 1
ATOM 630 C CA . ASN A 1 80 ? 30.293 6.791 34.768 1.000 11.773 80 ASN A CA 1
ATOM 631 C C . ASN A 1 80 ? 31.707 6.526 34.282 1.000 12.294 80 ASN A C 1
ATOM 632 O O . ASN A 1 80 ? 32.306 7.408 33.666 1.000 13.971 80 ASN A O 1
ATOM 637 N N . LYS A 1 81 ? 32.266 5.376 34.632 1.000 12.150 81 LYS A N 1
ATOM 638 C CA . LYS A 1 81 ? 33.695 5.115 34.383 1.000 12.706 81 LYS A CA 1
ATOM 639 C C . LYS A 1 81 ? 33.963 4.688 32.946 1.000 12.266 81 LYS A C 1
ATOM 640 O O . LYS A 1 81 ? 35.147 4.880 32.475 1.000 12.226 81 LYS A O 1
ATOM 646 N N . ILE A 1 82 ? 32.974 4.088 32.283 1.000 11.232 82 ILE A N 1
ATOM 647 C CA . ILE A 1 82 ? 33.242 3.442 30.964 1.000 12.235 82 ILE A CA 1
ATOM 648 C C . ILE A 1 82 ? 32.474 4.105 29.828 1.000 11.279 82 ILE A C 1
ATOM 649 O O . ILE A 1 82 ? 33.023 4.262 28.730 1.000 12.973 82 ILE A O 1
ATOM 654 N N . VAL A 1 83 ? 31.215 4.416 30.070 1.000 11.846 83 VAL A N 1
ATOM 655 C CA . VAL A 1 83 ? 30.231 4.725 29.009 1.000 12.180 83 VAL A CA 1
ATOM 656 C C . VAL A 1 83 ? 30.237 6.225 28.730 1.000 11.900 83 VAL A C 1
ATOM 657 O O . VAL A 1 83 ? 29.905 6.605 27.626 1.000 13.928 83 VAL A O 1
ATOM 661 N N . GLY A 1 84 ? 30.667 7.045 29.676 1.000 12.042 84 GLY A N 1
ATOM 662 C CA . GLY A 1 84 ? 30.464 8.499 29.578 1.000 12.854 84 GLY A CA 1
ATOM 663 C C . GLY A 1 84 ? 31.598 9.189 28.865 1.000 12.679 84 GLY A C 1
ATOM 664 O O . GLY A 1 84 ? 32.684 8.650 28.839 1.000 13.354 84 GLY A O 1
ATOM 665 N N . TYR A 1 85 ? 31.338 10.390 28.352 1.000 12.625 85 TYR A N 1
ATOM 666 C CA . TYR A 1 85 ? 32.349 11.288 27.737 1.000 12.490 85 TYR A CA 1
ATOM 667 C C . TYR A 1 85 ? 31.776 12.713 27.716 1.000 12.740 85 TYR A C 1
ATOM 668 O O . TYR A 1 85 ? 30.577 12.868 27.859 1.000 12.440 85 TYR A O 1
ATOM 677 N N . LEU A 1 86 ? 32.644 13.710 27.577 1.000 13.992 86 LEU A N 1
ATOM 678 C CA . LEU A 1 86 ? 32.273 15.133 27.695 1.000 16.084 86 LEU A CA 1
ATOM 679 C C . LEU A 1 86 ? 32.145 15.815 26.332 1.000 15.302 86 LEU A C 1
ATOM 680 O O . LEU A 1 86 ? 31.204 16.612 26.174 1.000 17.874 86 LEU A O 1
ATOM 685 N N . ASP A 1 87 ? 33.069 15.528 25.429 1.000 17.213 87 ASP A N 1
ATOM 686 C CA . ASP A 1 87 ? 33.326 16.299 24.179 1.000 18.885 87 ASP A CA 1
ATOM 687 C C . ASP A 1 87 ? 32.649 15.595 22.998 1.000 16.043 87 ASP A C 1
ATOM 688 O O . ASP A 1 87 ? 33.140 14.549 22.565 1.000 15.145 87 ASP A O 1
ATOM 693 N N . GLU A 1 88 ? 31.625 16.233 22.434 1.000 16.297 88 GLU A N 1
ATOM 694 C CA . GLU A 1 88 ? 30.910 15.716 21.223 1.000 15.969 88 GLU A CA 1
ATOM 695 C C . GLU A 1 88 ? 31.693 15.985 19.922 1.000 17.232 88 GLU A C 1
ATOM 696 O O . GLU A 1 88 ? 31.303 15.445 18.846 1.000 15.335 88 GLU A O 1
ATOM 702 N N . GLU A 1 89 ? 32.783 16.751 19.960 1.000 19.018 89 GLU A N 1
ATOM 703 C CA A GLU A 1 89 ? 33.566 17.057 18.734 0.500 18.653 89 GLU A CA 1
ATOM 704 C CA B GLU A 1 89 ? 33.559 17.054 18.733 0.500 18.814 89 GLU A CA 1
ATOM 705 C C . GLU A 1 89 ? 34.171 15.757 18.206 1.000 17.789 89 GLU A C 1
ATOM 706 O O . GLU A 1 89 ? 34.779 15.038 18.980 1.000 16.818 89 GLU A O 1
ATOM 717 N N . GLY A 1 90 ? 33.971 15.480 16.929 1.000 16.342 90 GLY A N 1
ATOM 718 C CA . GLY A 1 90 ? 34.617 14.355 16.241 1.000 16.892 90 GLY A CA 1
ATOM 719 C C . GLY A 1 90 ? 33.887 13.040 16.434 1.000 16.113 90 GLY A C 1
ATOM 720 O O . GLY A 1 90 ? 34.400 12.022 15.954 1.000 18.031 90 GLY A O 1
ATOM 721 N N . VAL A 1 91 ? 32.726 13.036 17.086 1.000 14.744 91 VAL A N 1
ATOM 722 C CA . VAL A 1 91 ? 32.066 11.748 17.417 1.000 14.954 91 VAL A CA 1
ATOM 723 C C . VAL A 1 91 ? 31.130 11.261 16.293 1.000 13.161 91 VAL A C 1
ATOM 724 O O . VAL A 1 91 ? 30.597 10.137 16.411 1.000 13.671 91 VAL A O 1
ATOM 728 N N . LEU A 1 92 ? 30.855 12.060 15.255 1.000 12.542 92 LEU A N 1
ATOM 729 C CA . LEU A 1 92 ? 29.811 11.680 14.267 1.000 12.821 92 LEU A CA 1
ATOM 730 C C . LEU A 1 92 ? 30.337 10.627 13.304 1.000 13.210 92 LEU A C 1
ATOM 731 O O . LEU A 1 92 ? 31.543 10.556 13.025 1.000 13.949 92 LEU A O 1
ATOM 736 N N . ASP A 1 93 ? 29.417 9.837 12.777 1.000 12.686 93 ASP A N 1
ATOM 737 C CA . ASP A 1 93 ? 29.703 8.797 11.774 1.000 12.391 93 ASP A CA 1
ATOM 738 C C . ASP A 1 93 ? 29.799 9.452 10.404 1.000 13.075 93 ASP A C 1
ATOM 739 O O . ASP A 1 93 ? 28.788 9.848 9.859 1.000 13.586 93 ASP A O 1
ATOM 744 N N . GLN A 1 94 ? 30.989 9.472 9.814 1.000 13.416 94 GLN A N 1
ATOM 745 C CA . GLN A 1 94 ? 31.178 10.142 8.506 1.000 14.741 94 GLN A CA 1
ATOM 746 C C . GLN A 1 94 ? 30.479 9.395 7.368 1.000 14.778 94 GLN A C 1
ATOM 747 O O . GLN A 1 94 ? 30.414 9.979 6.242 1.000 14.257 94 GLN A O 1
ATOM 753 N N . ASN A 1 95 ? 29.925 8.205 7.599 1.000 14.506 95 ASN A N 1
ATOM 754 C CA . ASN A 1 95 ? 29.233 7.514 6.482 1.000 15.522 95 ASN A CA 1
ATOM 755 C C . ASN A 1 95 ? 27.881 6.930 6.894 1.000 15.280 95 ASN A C 1
ATOM 756 O O . ASN A 1 95 ? 27.456 5.962 6.267 1.000 16.165 95 ASN A O 1
ATOM 761 N N . ARG A 1 96 ? 27.220 7.487 7.900 1.000 12.416 96 ARG A N 1
ATOM 762 C CA . ARG A 1 96 ? 25.842 7.046 8.236 1.000 11.615 96 ARG A CA 1
ATOM 763 C C . ARG A 1 96 ? 25.029 8.296 8.539 1.000 11.451 96 ARG A C 1
ATOM 764 O O . ARG A 1 96 ? 25.405 9.095 9.399 1.000 10.445 96 ARG A O 1
ATOM 772 N N . SER A 1 97 ? 23.934 8.470 7.824 1.000 10.161 97 SER A N 1
ATOM 773 C CA . SER A 1 97 ? 22.971 9.553 8.111 1.000 10.611 97 SER A CA 1
ATOM 774 C C . SER A 1 97 ? 22.303 9.247 9.448 1.000 10.112 97 SER A C 1
ATOM 775 O O . SER A 1 97 ? 22.356 8.099 9.930 1.000 9.335 97 SER A O 1
ATOM 778 N N . LEU A 1 98 ? 21.616 10.227 9.984 1.000 10.882 98 LEU A N 1
ATOM 779 C CA A LEU A 1 98 ? 20.862 10.068 11.252 0.240 10.642 98 LEU A CA 1
ATOM 780 C CA B LEU A 1 98 ? 20.876 10.055 11.248 0.760 10.870 98 LEU A CA 1
ATOM 781 C C . LEU A 1 98 ? 19.705 9.077 11.047 1.000 10.378 98 LEU A C 1
ATOM 782 O O . LEU A 1 98 ? 19.277 8.464 12.024 1.000 10.122 98 LEU A O 1
ATOM 791 N N . LEU A 1 99 ? 19.212 8.938 9.815 1.000 10.136 99 LEU A N 1
ATOM 792 C CA . LEU A 1 99 ? 18.173 7.926 9.482 1.000 10.848 99 LEU A CA 1
ATOM 793 C C . LEU A 1 99 ? 18.667 6.506 9.811 1.000 11.137 99 LEU A C 1
ATOM 794 O O . LEU A 1 99 ? 17.824 5.651 10.150 1.000 10.215 99 LEU A O 1
ATOM 799 N N . PHE A 1 100 ? 19.970 6.230 9.730 1.000 10.728 100 PHE A N 1
ATOM 800 C CA . PHE A 1 100 ? 20.549 4.920 10.120 1.000 9.708 100 PHE A CA 1
ATOM 801 C C . PHE A 1 100 ? 20.197 4.578 11.583 1.000 9.753 100 PHE A C 1
ATOM 802 O O . PHE A 1 100 ? 19.634 3.506 11.877 1.000 9.350 100 PHE A O 1
ATOM 810 N N . MET A 1 101 ? 20.520 5.474 12.517 1.000 9.048 101 MET A N 1
ATOM 811 C CA . MET A 1 101 ? 20.092 5.345 13.920 1.000 8.737 101 MET A CA 1
ATOM 812 C C . MET A 1 101 ? 18.572 5.137 13.941 1.000 8.289 101 MET A C 1
ATOM 813 O O . MET A 1 101 ? 18.094 4.225 14.615 1.000 8.219 101 MET A O 1
ATOM 818 N N . GLN A 1 102 ? 17.839 6.054 13.310 1.000 8.276 102 GLN A N 1
ATOM 819 C CA . GLN A 1 102 ? 16.377 6.124 13.562 1.000 8.350 102 GLN A CA 1
ATOM 820 C C . GLN A 1 102 ? 15.688 4.850 13.036 1.000 8.341 102 GLN A C 1
ATOM 821 O O . GLN A 1 102 ? 14.747 4.355 13.663 1.000 7.859 102 GLN A O 1
ATOM 827 N N . TRP A 1 103 ? 16.130 4.320 11.896 1.000 8.706 103 TRP A N 1
ATOM 828 C CA . TRP A 1 103 ? 15.547 3.073 11.351 1.000 9.114 103 TRP A CA 1
ATOM 829 C C . TRP A 1 103 ? 15.781 1.911 12.330 1.000 8.723 103 TRP A C 1
ATOM 830 O O . TRP A 1 103 ? 14.919 1.051 12.489 1.000 8.155 103 TRP A O 1
ATOM 841 N N . GLY A 1 104 ? 16.921 1.910 12.995 1.000 8.428 104 GLY A N 1
ATOM 842 C CA . GLY A 1 104 ? 17.209 0.866 13.971 1.000 8.342 104 GLY A CA 1
ATOM 843 C C . GLY A 1 104 ? 16.182 0.884 15.088 1.000 8.922 104 GLY A C 1
ATOM 844 O O . GLY A 1 104 ? 15.701 -0.180 15.507 1.000 9.045 104 GLY A O 1
ATOM 845 N N . GLN A 1 105 ? 15.871 2.072 15.608 1.000 8.397 105 GLN A N 1
ATOM 846 C CA . GLN A 1 105 ? 14.910 2.182 16.719 1.000 8.882 105 GLN A CA 1
ATOM 847 C C . GLN A 1 105 ? 13.531 1.710 16.254 1.000 8.743 105 GLN A C 1
ATOM 848 O O . GLN A 1 105 ? 12.838 1.073 17.010 1.000 9.016 105 GLN A O 1
ATOM 854 N N . ILE A 1 106 ? 13.129 2.086 15.041 1.000 8.511 106 ILE A N 1
ATOM 855 C CA . ILE A 1 106 ? 11.860 1.653 14.407 1.000 10.060 106 ILE A CA 1
ATOM 856 C C . ILE A 1 106 ? 11.800 0.122 14.326 1.000 9.710 106 ILE A C 1
ATOM 857 O O . ILE A 1 106 ? 10.814 -0.465 14.784 1.000 9.639 106 ILE A O 1
ATOM 862 N N . VAL A 1 107 ? 12.820 -0.504 13.760 1.000 8.681 107 VAL A N 1
ATOM 863 C CA . VAL A 1 107 ? 12.843 -1.987 13.632 1.000 9.129 107 VAL A CA 1
ATOM 864 C C . VAL A 1 107 ? 12.755 -2.602 15.036 1.000 9.240 107 VAL A C 1
ATOM 865 O O . VAL A 1 107 ? 11.941 -3.514 15.268 1.000 9.420 107 VAL A O 1
ATOM 869 N N . ASP A 1 108 ? 13.535 -2.084 15.979 1.000 8.145 108 ASP A N 1
ATOM 870 C CA . ASP A 1 108 ? 13.531 -2.585 17.366 1.000 8.961 108 ASP A CA 1
ATOM 871 C C . ASP A 1 108 ? 12.105 -2.529 17.916 1.000 8.412 108 ASP A C 1
ATOM 872 O O . ASP A 1 108 ? 11.632 -3.514 18.454 1.000 8.478 108 ASP A O 1
ATOM 877 N N . HIS A 1 109 ? 11.391 -1.451 17.669 1.000 8.971 109 HIS A N 1
ATOM 878 C CA . HIS A 1 109 ? 10.016 -1.294 18.225 1.000 9.316 109 HIS A CA 1
ATOM 879 C C . HIS A 1 109 ? 9.046 -2.239 17.527 1.000 9.366 109 HIS A C 1
ATOM 880 O O . HIS A 1 109 ? 8.023 -2.589 18.155 1.000 9.002 109 HIS A O 1
ATOM 887 N N . ASP A 1 110 ? 9.318 -2.629 16.298 1.000 9.043 110 ASP A N 1
ATOM 888 C CA . ASP A 1 110 ? 8.463 -3.637 15.610 1.000 9.884 110 ASP A CA 1
ATOM 889 C C . ASP A 1 110 ? 8.636 -4.999 16.310 1.000 9.512 110 ASP A C 1
ATOM 890 O O . ASP A 1 110 ? 7.649 -5.827 16.326 1.000 8.858 110 ASP A O 1
ATOM 895 N N . LEU A 1 111 ? 9.827 -5.269 16.840 1.000 9.307 111 LEU A N 1
ATOM 896 C CA . LEU A 1 111 ? 10.224 -6.645 17.228 1.000 9.190 111 LEU A CA 1
ATOM 897 C C . LEU A 1 111 ? 10.039 -6.931 18.715 1.000 9.643 111 LEU A C 1
ATOM 898 O O . LEU A 1 111 ? 9.734 -8.083 19.004 1.000 8.886 111 LEU A O 1
ATOM 903 N N . ASP A 1 112 ? 10.309 -5.979 19.625 1.000 9.976 112 ASP A N 1
ATOM 904 C CA . ASP A 1 112 ? 10.369 -6.350 21.056 1.000 10.757 112 ASP A CA 1
ATOM 905 C C . ASP A 1 112 ? 9.986 -5.180 21.944 1.000 10.804 112 ASP A C 1
ATOM 906 O O . ASP A 1 112 ? 10.366 -4.022 21.685 1.000 10.482 112 ASP A O 1
ATOM 911 N N . PHE A 1 113 ? 9.254 -5.513 22.987 1.000 11.176 113 PHE A N 1
ATOM 912 C CA . PHE A 1 113 ? 8.931 -4.612 24.101 1.000 12.258 113 PHE A CA 1
ATOM 913 C C . PHE A 1 113 ? 8.689 -5.456 25.339 1.000 12.342 113 PHE A C 1
ATOM 914 O O . PHE A 1 113 ? 7.762 -6.272 25.328 1.000 11.989 113 PHE A O 1
ATOM 922 N N . ALA A 1 114 ? 9.539 -5.298 26.338 1.000 12.317 114 ALA A N 1
ATOM 923 C CA . ALA A 1 114 ? 9.403 -5.963 27.646 1.000 15.102 114 ALA A CA 1
ATOM 924 C C . ALA A 1 114 ? 9.030 -4.911 28.677 1.000 17.486 114 ALA A C 1
ATOM 925 O O . ALA A 1 114 ? 9.908 -4.351 29.340 1.000 18.109 114 ALA A O 1
ATOM 927 N N . PRO A 1 115 ? 7.735 -4.557 28.838 1.000 20.380 115 PRO A N 1
ATOM 928 C CA . PRO A 1 115 ? 7.403 -3.436 29.712 1.000 22.435 115 PRO A CA 1
ATOM 929 C C . PRO A 1 115 ? 7.534 -3.780 31.204 1.000 22.110 115 PRO A C 1
ATOM 930 O O . PRO A 1 115 ? 7.552 -4.985 31.554 1.000 19.055 115 PRO A O 1
ATOM 934 N N . GLU A 1 116 ? 7.695 -2.737 32.018 1.000 24.219 116 GLU A N 1
ATOM 935 C CA . GLU A 1 116 ? 7.728 -2.835 33.499 1.000 25.957 116 GLU A CA 1
ATOM 936 C C . GLU A 1 116 ? 6.449 -3.533 33.961 1.000 27.762 116 GLU A C 1
ATOM 937 O O . GLU A 1 116 ? 5.379 -3.281 33.396 1.000 28.027 116 GLU A O 1
ATOM 943 N N . THR A 1 117 ? 6.568 -4.352 35.001 1.000 31.366 117 THR A N 1
ATOM 944 C CA . THR A 1 117 ? 5.433 -4.960 35.736 1.000 33.926 117 THR A CA 1
ATOM 945 C C . THR A 1 117 ? 4.349 -3.895 35.980 1.000 39.834 117 THR A C 1
ATOM 946 O O . THR A 1 117 ? 4.702 -2.748 36.360 1.000 35.842 117 THR A O 1
ATOM 950 N N . GLU A 1 118 ? 3.092 -4.253 35.708 1.000 46.167 118 GLU A N 1
ATOM 951 C CA . GLU A 1 118 ? 1.895 -3.455 36.081 1.000 59.033 118 GLU A CA 1
ATOM 952 C C . GLU A 1 118 ? 1.845 -3.368 37.619 1.000 65.315 118 GLU A C 1
ATOM 953 O O . GLU A 1 118 ? 1.828 -2.226 38.133 1.000 63.742 118 GLU A O 1
ATOM 959 N N . LEU A 1 119 ? 1.907 -4.514 38.317 1.000 71.935 119 LEU A N 1
ATOM 960 C CA . LEU A 1 119 ? 1.723 -4.642 39.794 1.000 80.671 119 LEU A CA 1
ATOM 961 C C . LEU A 1 119 ? 0.543 -3.764 40.242 1.000 93.632 119 LEU A C 1
ATOM 962 O O . LEU A 1 119 ? 0.789 -2.633 40.732 1.000 99.140 119 LEU A O 1
ATOM 967 N N . GLY A 1 120 ? -0.688 -4.268 40.075 1.000 100.383 120 GLY A N 1
ATOM 968 C CA . GLY A 1 120 ? -1.940 -3.593 40.475 1.000 103.210 120 GLY A CA 1
ATOM 969 C C . GLY A 1 120 ? -2.002 -2.151 39.994 1.000 108.716 120 GLY A C 1
ATOM 970 O O . GLY A 1 120 ? -1.512 -1.873 38.877 1.000 112.270 120 GLY A O 1
ATOM 971 N N . SER A 1 121 ? -2.587 -1.268 40.810 1.000 112.543 121 SER A N 1
ATOM 972 C CA . SER A 1 121 ? -2.791 0.178 40.519 1.000 111.336 121 SER A CA 1
ATOM 973 C C . SER A 1 121 ? -3.183 0.925 41.802 1.000 117.368 121 SER A C 1
ATOM 974 O O . SER A 1 121 ? -3.550 0.250 42.795 1.000 119.346 121 SER A O 1
ATOM 977 N N . ASN A 1 122 ? -3.091 2.261 41.777 1.000 115.733 122 ASN A N 1
ATOM 978 C CA . ASN A 1 122 ? -3.569 3.175 42.855 1.000 115.152 122 ASN A CA 1
ATOM 979 C C . ASN A 1 122 ? -3.010 2.704 44.208 1.000 111.403 122 ASN A C 1
ATOM 980 O O . ASN A 1 122 ? -3.813 2.419 45.120 1.000 106.843 122 ASN A O 1
ATOM 985 N N . GLU A 1 123 ? -1.681 2.618 44.324 1.000 110.668 123 GLU A N 1
ATOM 986 C CA . GLU A 1 123 ? -0.966 2.101 45.526 1.000 111.479 123 GLU A CA 1
ATOM 987 C C . GLU A 1 123 ? 0.252 2.987 45.820 1.000 106.263 123 GLU A C 1
ATOM 988 O O . GLU A 1 123 ? 0.491 3.942 45.055 1.000 103.577 123 GLU A O 1
ATOM 994 N N . HIS A 1 124 ? 1.004 2.660 46.876 1.000 101.919 124 HIS A N 1
ATOM 995 C CA . HIS A 1 124 ? 2.168 3.451 47.364 1.000 99.376 124 HIS A CA 1
ATOM 996 C C . HIS A 1 124 ? 3.488 2.746 47.017 1.000 97.949 124 HIS A C 1
ATOM 997 O O . HIS A 1 124 ? 4.478 2.984 47.733 1.000 98.769 124 HIS A O 1
ATOM 1004 N N . SER A 1 125 ? 3.519 1.943 45.948 1.000 86.991 125 SER A N 1
ATOM 1005 C CA . SER A 1 125 ? 4.694 1.119 45.556 1.000 80.100 125 SER A CA 1
ATOM 1006 C C . SER A 1 125 ? 5.665 1.960 44.717 1.000 71.890 125 SER A C 1
ATOM 1007 O O . SER A 1 125 ? 6.846 2.071 45.109 1.000 59.280 125 SER A O 1
ATOM 1010 N N . LYS A 1 126 ? 5.169 2.541 43.619 1.000 66.957 126 LYS A N 1
ATOM 1011 C CA . LYS A 1 126 ? 5.962 3.352 42.653 1.000 66.429 126 LYS A CA 1
ATOM 1012 C C . LYS A 1 126 ? 6.526 4.590 43.353 1.000 64.503 126 LYS A C 1
ATOM 1013 O O . LYS A 1 126 ? 7.730 4.864 43.165 1.000 64.907 126 LYS A O 1
ATOM 1019 N N . THR A 1 127 ? 5.677 5.308 44.099 1.000 59.567 127 THR A N 1
ATOM 1020 C CA . THR A 1 127 ? 6.046 6.512 44.890 1.000 59.678 127 THR A CA 1
ATOM 1021 C C . THR A 1 127 ? 7.109 6.109 45.910 1.000 55.530 127 THR A C 1
ATOM 1022 O O . THR A 1 127 ? 8.162 6.779 45.949 1.000 60.157 127 THR A O 1
ATOM 1026 N N . GLN A 1 128 ? 6.847 5.041 46.674 1.000 54.457 128 GLN A N 1
ATOM 1027 C CA . GLN A 1 128 ? 7.798 4.468 47.669 1.000 54.513 128 GLN A CA 1
ATOM 1028 C C . GLN A 1 128 ? 9.168 4.260 46.999 1.000 52.171 128 GLN A C 1
ATOM 1029 O O . GLN A 1 128 ? 10.170 4.776 47.546 1.000 57.766 128 GLN A O 1
ATOM 1035 N N . CYS A 1 129 ? 9.215 3.532 45.872 1.000 42.769 129 CYS A N 1
ATOM 1036 C CA . CYS A 1 129 ? 10.475 3.219 45.139 1.000 37.551 129 CYS A CA 1
ATOM 1037 C C . CYS A 1 129 ? 11.192 4.533 44.822 1.000 36.006 129 CYS A C 1
ATOM 1038 O O . CYS A 1 129 ? 12.392 4.640 45.142 1.000 33.515 129 CYS A O 1
ATOM 1041 N N . GLU A 1 130 ? 10.473 5.504 44.246 1.000 37.415 130 GLU A N 1
ATOM 1042 C CA . GLU A 1 130 ? 11.069 6.789 43.783 1.000 39.977 130 GLU A CA 1
ATOM 1043 C C . GLU A 1 130 ? 11.524 7.613 44.995 1.000 38.487 130 GLU A C 1
ATOM 1044 O O . GLU A 1 130 ? 12.603 8.226 44.914 1.000 36.826 130 GLU A O 1
ATOM 1050 N N . GLU A 1 131 ? 10.765 7.596 46.093 1.000 40.877 131 GLU A N 1
ATOM 1051 C CA . GLU A 1 131 ? 10.973 8.521 47.243 1.000 42.416 131 GLU A CA 1
ATOM 1052 C C . GLU A 1 131 ? 12.076 8.010 48.185 1.000 40.423 131 GLU A C 1
ATOM 1053 O O . GLU A 1 131 ? 12.943 8.823 48.593 1.000 37.058 131 GLU A O 1
ATOM 1059 N N . TYR A 1 132 ? 12.053 6.728 48.554 1.000 34.436 132 TYR A N 1
ATOM 1060 C CA . TYR A 1 132 ? 12.919 6.180 49.630 1.000 32.489 132 TYR A CA 1
ATOM 1061 C C . TYR A 1 132 ? 13.975 5.208 49.089 1.000 27.848 132 TYR A C 1
ATOM 1062 O O . TYR A 1 132 ? 14.866 4.816 49.850 1.000 25.607 132 TYR A O 1
ATOM 1071 N N . CYS A 1 133 ? 13.945 4.884 47.802 1.000 24.964 133 CYS A N 1
ATOM 1072 C CA . CYS A 1 133 ? 15.056 4.145 47.157 1.000 23.503 133 CYS A CA 1
ATOM 1073 C C . CYS A 1 133 ? 15.242 2.809 47.878 1.000 22.072 133 CYS A C 1
ATOM 1074 O O . CYS A 1 133 ? 16.374 2.386 48.013 1.000 21.747 133 CYS A O 1
ATOM 1077 N N . ILE A 1 134 ? 14.143 2.159 48.286 1.000 21.841 134 ILE A N 1
ATOM 1078 C CA . ILE A 1 134 ? 14.206 0.888 49.065 1.000 23.144 134 ILE A CA 1
ATOM 1079 C C . ILE A 1 134 ? 13.957 -0.283 48.124 1.000 19.635 134 ILE A C 1
ATOM 1080 O O . ILE A 1 134 ? 12.842 -0.428 47.606 1.000 21.277 134 ILE A O 1
ATOM 1085 N N . GLN A 1 135 ? 14.965 -1.124 47.965 1.000 18.016 135 GLN A N 1
ATOM 1086 C CA . GLN A 1 135 ? 14.843 -2.328 47.103 1.000 16.926 135 GLN A CA 1
ATOM 1087 C C . GLN A 1 135 ? 13.846 -3.324 47.712 1.000 18.081 135 GLN A C 1
ATOM 1088 O O . GLN A 1 135 ? 13.875 -3.593 48.943 1.000 18.225 135 GLN A O 1
ATOM 1094 N N . GLY A 1 136 ? 13.007 -3.888 46.864 1.000 17.264 136 GLY A N 1
ATOM 1095 C CA . GLY A 1 136 ? 11.898 -4.731 47.314 1.000 20.344 136 GLY A CA 1
ATOM 1096 C C . GLY A 1 136 ? 10.943 -5.052 46.195 1.000 20.694 136 GLY A C 1
ATOM 1097 O O . GLY A 1 136 ? 10.554 -4.175 45.423 1.000 20.271 136 GLY A O 1
ATOM 1098 N N . ASP A 1 137 ? 10.508 -6.302 46.229 1.000 23.437 137 ASP A N 1
ATOM 1099 C CA . ASP A 1 137 ? 9.743 -6.975 45.153 1.000 23.926 137 ASP A CA 1
ATOM 1100 C C . ASP A 1 137 ? 10.153 -6.354 43.815 1.000 22.570 137 ASP A C 1
ATOM 1101 O O . ASP A 1 137 ? 11.249 -6.686 43.336 1.000 21.655 137 ASP A O 1
ATOM 1106 N N . ASN A 1 138 ? 9.353 -5.452 43.240 1.000 18.625 138 ASN A N 1
ATOM 1107 C CA . ASN A 1 138 ? 9.624 -5.021 41.853 1.000 20.758 138 ASN A CA 1
ATOM 1108 C C . ASN A 1 138 ? 10.468 -3.760 41.834 1.000 18.032 138 ASN A C 1
ATOM 1109 O O . ASN A 1 138 ? 10.863 -3.377 40.729 1.000 16.514 138 ASN A O 1
ATOM 1114 N N . CYS A 1 139 ? 10.750 -3.174 42.992 1.000 16.664 139 CYS A N 1
ATOM 1115 C CA . CYS A 1 139 ? 11.622 -1.977 43.103 1.000 17.884 139 CYS A CA 1
ATOM 1116 C C . CYS A 1 139 ? 13.069 -2.458 43.134 1.000 15.127 139 CYS A C 1
ATOM 1117 O O . CYS A 1 139 ? 13.472 -3.127 44.099 1.000 15.316 139 CYS A O 1
ATOM 1120 N N . PHE A 1 140 ? 13.835 -2.156 42.092 1.000 14.457 140 PHE A N 1
ATOM 1121 C CA . PHE A 1 140 ? 15.234 -2.599 41.970 1.000 12.913 140 PHE A CA 1
ATOM 1122 C C . PHE A 1 140 ? 16.052 -1.350 41.669 1.000 13.488 140 PHE A C 1
ATOM 1123 O O . PHE A 1 140 ? 16.503 -1.131 40.548 1.000 12.715 140 PHE A O 1
ATOM 1131 N N . PRO A 1 141 ? 16.174 -0.430 42.649 1.000 14.308 141 PRO A N 1
ATOM 1132 C CA . PRO A 1 141 ? 16.659 0.904 42.336 1.000 14.810 141 PRO A CA 1
ATOM 1133 C C . PRO A 1 141 ? 18.121 0.880 41.865 1.000 13.388 141 PRO A C 1
ATOM 1134 O O . PRO A 1 141 ? 18.921 0.080 42.333 1.000 11.505 141 PRO A O 1
ATOM 1138 N N . ILE A 1 142 ? 18.457 1.815 40.977 1.000 12.271 142 ILE A N 1
ATOM 1139 C CA . ILE A 1 142 ? 19.860 2.010 40.535 1.000 11.686 142 ILE A CA 1
ATOM 1140 C C . ILE A 1 142 ? 20.519 2.939 41.545 1.000 11.686 142 ILE A C 1
ATOM 1141 O O . ILE A 1 142 ? 20.213 4.129 41.491 1.000 12.586 142 ILE A O 1
ATOM 1146 N N . MET A 1 143 ? 21.335 2.400 42.438 1.000 11.674 143 MET A N 1
ATOM 1147 C CA . MET A 1 143 ? 21.964 3.189 43.519 1.000 13.113 143 MET A CA 1
ATOM 1148 C C . MET A 1 143 ? 23.155 3.975 42.959 1.000 13.875 143 MET A C 1
ATOM 1149 O O . MET A 1 143 ? 23.938 3.408 42.157 1.000 13.941 143 MET A O 1
ATOM 1154 N N . PHE A 1 144 ? 23.350 5.216 43.423 1.000 14.165 144 PHE A N 1
ATOM 1155 C CA . PHE A 1 144 ? 24.513 6.026 42.996 1.000 15.353 144 PHE A CA 1
ATOM 1156 C C . PHE A 1 144 ? 25.758 5.611 43.768 1.000 15.462 144 PHE A C 1
ATOM 1157 O O . PHE A 1 144 ? 25.726 5.428 44.987 1.000 15.292 144 PHE A O 1
ATOM 1165 N N . PRO A 1 145 ? 26.906 5.451 43.083 1.000 15.294 145 PRO A N 1
ATOM 1166 C CA . PRO A 1 145 ? 28.173 5.279 43.785 1.000 16.064 145 PRO A CA 1
ATOM 1167 C C . PRO A 1 145 ? 28.562 6.554 44.554 1.000 16.363 145 PRO A C 1
ATOM 1168 O O . PRO A 1 145 ? 28.122 7.602 44.202 1.000 14.820 145 PRO A O 1
ATOM 1172 N N . LYS A 1 146 ? 29.435 6.414 45.549 1.000 19.485 146 LYS A N 1
ATOM 1173 C CA . LYS A 1 146 ? 29.818 7.519 46.462 1.000 20.638 146 LYS A CA 1
ATOM 1174 C C . LYS A 1 146 ? 30.251 8.772 45.694 1.000 20.317 146 LYS A C 1
ATOM 1175 O O . LYS A 1 146 ? 29.873 9.876 46.147 1.000 22.257 146 LYS A O 1
ATOM 1181 N N . ASN A 1 147 ? 31.023 8.651 44.614 1.000 18.537 147 ASN A N 1
ATOM 1182 C CA . ASN A 1 147 ? 31.586 9.829 43.902 1.000 20.116 147 ASN A CA 1
ATOM 1183 C C . ASN A 1 147 ? 30.695 10.269 42.740 1.000 19.234 147 ASN A C 1
ATOM 1184 O O . ASN A 1 147 ? 31.181 11.025 41.895 1.000 21.356 147 ASN A O 1
ATOM 1189 N N . ASP A 1 148 ? 29.435 9.851 42.713 1.000 17.581 148 ASP A N 1
ATOM 1190 C CA . ASP A 1 148 ? 28.524 10.266 41.617 1.000 16.303 148 ASP A CA 1
ATOM 1191 C C . ASP A 1 148 ? 28.008 11.681 41.901 1.000 15.695 148 ASP A C 1
ATOM 1192 O O . ASP A 1 148 ? 27.328 11.931 42.909 1.000 15.046 148 ASP A O 1
ATOM 1197 N N . PRO A 1 149 ? 28.187 12.657 40.981 1.000 16.944 149 PRO A N 1
ATOM 1198 C CA . PRO A 1 149 ? 27.535 13.962 41.146 1.000 16.062 149 PRO A CA 1
ATOM 1199 C C . PRO A 1 149 ? 26.027 13.877 41.410 1.000 15.401 149 PRO A C 1
ATOM 1200 O O . PRO A 1 149 ? 25.444 14.715 42.116 1.000 15.660 149 PRO A O 1
ATOM 1204 N N . LYS A 1 150 ? 25.356 12.901 40.781 1.000 13.175 150 LYS A N 1
ATOM 1205 C CA . LYS A 1 150 ? 23.902 12.743 40.970 1.000 13.849 150 LYS A CA 1
ATOM 1206 C C . LYS A 1 150 ? 23.572 12.402 42.427 1.000 12.956 150 LYS A C 1
ATOM 1207 O O . LYS A 1 150 ? 22.500 12.770 42.837 1.000 13.117 150 LYS A O 1
ATOM 1213 N N . LEU A 1 151 ? 24.473 11.741 43.171 1.000 14.722 151 LEU A N 1
ATOM 1214 C CA . LEU A 1 151 ? 24.299 11.537 44.629 1.000 15.963 151 LEU A CA 1
ATOM 1215 C C . LEU A 1 151 ? 24.167 12.902 45.335 1.000 16.467 151 LEU A C 1
ATOM 1216 O O . LEU A 1 151 ? 23.441 13.009 46.361 1.000 16.425 151 LEU A O 1
ATOM 1221 N N . LYS A 1 152 ? 24.821 13.927 44.806 1.000 16.264 152 LYS A N 1
ATOM 1222 C CA . LYS A 1 152 ? 24.804 15.279 45.432 1.000 17.983 152 LYS A CA 1
ATOM 1223 C C . LYS A 1 152 ? 23.547 16.058 45.043 1.000 17.112 152 LYS A C 1
ATOM 1224 O O . LYS A 1 152 ? 23.060 16.849 45.873 1.000 17.075 152 LYS A O 1
ATOM 1230 N N . THR A 1 153 ? 23.028 15.860 43.829 1.000 16.218 153 THR A N 1
ATOM 1231 C CA . THR A 1 153 ? 21.930 16.699 43.266 1.000 17.244 153 THR A CA 1
ATOM 1232 C C . THR A 1 153 ? 20.587 15.965 43.145 1.000 17.299 153 THR A C 1
ATOM 1233 O O . THR A 1 153 ? 19.570 16.664 43.008 1.000 16.826 153 THR A O 1
ATOM 1237 N N . GLN A 1 154 ? 20.561 14.634 43.218 1.000 16.574 154 GLN A N 1
ATOM 1238 C CA . GLN A 1 154 ? 19.393 13.823 42.773 1.000 18.079 154 GLN A CA 1
ATOM 1239 C C . GLN A 1 154 ? 18.989 12.757 43.803 1.000 17.554 154 GLN A C 1
ATOM 1240 O O . GLN A 1 154 ? 18.143 11.894 43.484 1.000 20.377 154 GLN A O 1
ATOM 1246 N N . GLY A 1 155 ? 19.563 12.751 44.991 1.000 18.640 155 GLY A N 1
ATOM 1247 C CA . GLY A 1 155 ? 19.156 11.775 46.013 1.000 19.121 155 GLY A CA 1
ATOM 1248 C C . GLY A 1 155 ? 20.006 10.539 45.890 1.000 18.518 155 GLY A C 1
ATOM 1249 O O . GLY A 1 155 ? 21.073 10.613 45.264 1.000 18.925 155 GLY A O 1
ATOM 1250 N N . LYS A 1 156 ? 19.531 9.406 46.388 1.000 19.172 156 LYS A N 1
ATOM 1251 C CA . LYS A 1 156 ? 20.415 8.234 46.568 1.000 18.301 156 LYS A CA 1
ATOM 1252 C C . LYS A 1 156 ? 20.296 7.275 45.388 1.000 17.231 156 LYS A C 1
ATOM 1253 O O . LYS A 1 156 ? 21.185 6.394 45.264 1.000 17.135 156 LYS A O 1
ATOM 1259 N N . CYS A 1 157 ? 19.305 7.456 44.529 1.000 16.132 157 CYS A N 1
ATOM 1260 C CA . CYS A 1 157 ? 19.074 6.476 43.444 1.000 17.065 157 CYS A CA 1
ATOM 1261 C C . CYS A 1 157 ? 18.293 7.059 42.273 1.000 16.639 157 CYS A C 1
ATOM 1262 O O . CYS A 1 157 ? 17.731 8.173 42.356 1.000 16.179 157 CYS A O 1
ATOM 1265 N N . MET A 1 158 ? 18.337 6.301 41.197 1.000 15.008 158 MET A N 1
ATOM 1266 C CA A MET A 1 158 ? 17.407 6.376 40.042 0.480 16.030 158 MET A CA 1
ATOM 1267 C CA B MET A 1 158 ? 17.384 6.409 40.075 0.520 16.326 158 MET A CA 1
ATOM 1268 C C . MET A 1 158 ? 16.385 5.262 40.201 1.000 17.283 158 MET A C 1
ATOM 1269 O O . MET A 1 158 ? 16.763 4.088 40.295 1.000 17.145 158 MET A O 1
ATOM 1278 N N . PRO A 1 159 ? 15.078 5.563 40.269 1.000 18.497 159 PRO A N 1
ATOM 1279 C CA . PRO A 1 159 ? 14.088 4.505 40.403 1.000 18.998 159 PRO A CA 1
ATOM 1280 C C . PRO A 1 159 ? 14.178 3.595 39.168 1.000 18.208 159 PRO A C 1
ATOM 1281 O O . PRO A 1 159 ? 14.476 4.039 38.074 1.000 19.064 159 PRO A O 1
ATOM 1285 N N . PHE A 1 160 ? 13.958 2.312 39.402 1.000 14.834 160 PHE A N 1
ATOM 1286 C CA . PHE A 1 160 ? 13.946 1.266 38.357 1.000 13.791 160 PHE A CA 1
ATOM 1287 C C . PHE A 1 160 ? 12.980 0.187 38.825 1.000 13.553 160 PHE A C 1
ATOM 1288 O O . PHE A 1 160 ? 13.062 -0.245 39.986 1.000 13.892 160 PHE A O 1
ATOM 1296 N N . PHE A 1 161 ? 12.127 -0.243 37.918 1.000 13.364 161 PHE A N 1
ATOM 1297 C CA A PHE A 1 161 ? 11.067 -1.228 38.212 0.760 13.831 161 PHE A CA 1
ATOM 1298 C CA B PHE A 1 161 ? 11.038 -1.209 38.186 0.240 13.228 161 PHE A CA 1
ATOM 1299 C C . PHE A 1 161 ? 11.275 -2.438 37.314 1.000 13.132 161 PHE A C 1
ATOM 1300 O O . PHE A 1 161 ? 11.476 -2.250 36.108 1.000 13.645 161 PHE A O 1
ATOM 1315 N N . ARG A 1 162 ? 11.263 -3.608 37.929 1.000 12.281 162 ARG A N 1
ATOM 1316 C CA . ARG A 1 162 ? 11.550 -4.857 37.212 1.000 13.283 162 ARG A CA 1
ATOM 1317 C C . ARG A 1 162 ? 10.537 -5.107 36.091 1.000 13.031 162 ARG A C 1
ATOM 1318 O O . ARG A 1 162 ? 9.340 -4.776 36.199 1.000 13.522 162 ARG A O 1
ATOM 1326 N N . ALA A 1 163 ? 10.993 -5.732 35.033 1.000 13.190 163 ALA A N 1
ATOM 1327 C CA . ALA A 1 163 ? 10.151 -6.072 33.866 1.000 13.102 163 ALA A CA 1
ATOM 1328 C C . ALA A 1 163 ? 9.076 -7.103 34.232 1.000 14.048 163 ALA A C 1
ATOM 1329 O O . ALA A 1 163 ? 9.293 -7.941 35.145 1.000 14.804 163 ALA A O 1
ATOM 1331 N N . GLY A 1 164 ? 7.962 -7.039 33.518 1.000 16.043 164 GLY A N 1
ATOM 1332 C CA . GLY A 1 164 ? 6.850 -8.013 33.597 1.000 17.089 164 GLY A CA 1
ATOM 1333 C C . GLY A 1 164 ? 7.297 -9.413 33.203 1.000 18.085 164 GLY A C 1
ATOM 1334 O O . GLY A 1 164 ? 8.217 -9.548 32.353 1.000 15.849 164 GLY A O 1
ATOM 1335 N N . PHE A 1 165 ? 6.660 -10.429 33.772 1.000 18.136 165 PHE A N 1
ATOM 1336 C CA . PHE A 1 165 ? 7.000 -11.853 33.527 1.000 18.851 165 PHE A CA 1
ATOM 1337 C C . PHE A 1 165 ? 5.698 -12.654 33.394 1.000 20.808 165 PHE A C 1
ATOM 1338 O O . PHE A 1 165 ? 4.662 -12.205 33.893 1.000 18.261 165 PHE A O 1
ATOM 1346 N N . VAL A 1 166 ? 5.746 -13.787 32.696 1.000 23.234 166 VAL A N 1
ATOM 1347 C CA . VAL A 1 166 ? 4.571 -14.238 31.891 1.000 30.813 166 VAL A CA 1
ATOM 1348 C C . VAL A 1 166 ? 3.388 -14.723 32.747 1.000 43.605 166 VAL A C 1
ATOM 1349 O O . VAL A 1 166 ? 2.275 -14.093 32.640 1.000 55.401 166 VAL A O 1
ATOM 1353 N N . CYS A 1 167 ? 3.517 -15.837 33.465 1.000 44.241 167 CYS A N 1
ATOM 1354 C CA . CYS A 1 167 ? 2.325 -16.678 33.788 1.000 48.388 167 CYS A CA 1
ATOM 1355 C C . CYS A 1 167 ? 1.428 -16.006 34.839 1.000 53.738 167 CYS A C 1
ATOM 1356 O O . CYS A 1 167 ? 0.319 -15.560 34.538 1.000 40.503 167 CYS A O 1
ATOM 1359 N N . PRO A 1 168 ? 1.871 -15.868 36.106 1.000 50.595 168 PRO A N 1
ATOM 1360 C CA . PRO A 1 168 ? 1.422 -14.760 36.932 1.000 48.842 168 PRO A CA 1
ATOM 1361 C C . PRO A 1 168 ? 2.377 -13.567 36.772 1.000 56.622 168 PRO A C 1
ATOM 1362 O O . PRO A 1 168 ? 3.532 -13.804 36.503 1.000 49.963 168 PRO A O 1
ATOM 1366 N N . THR A 1 169 ? 1.870 -12.336 36.883 1.000 63.090 169 THR A N 1
ATOM 1367 C CA . THR A 1 169 ? 2.704 -11.101 36.872 1.000 73.622 169 THR A CA 1
ATOM 1368 C C . THR A 1 169 ? 2.978 -10.634 38.307 1.000 76.811 169 THR A C 1
ATOM 1369 O O . THR A 1 169 ? 4.088 -10.176 38.571 1.000 80.175 169 THR A O 1
ATOM 1373 N N . PRO A 1 170 ? 2.037 -10.683 39.285 1.000 85.823 170 PRO A N 1
ATOM 1374 C CA . PRO A 1 170 ? 2.406 -10.432 40.682 1.000 85.612 170 PRO A CA 1
ATOM 1375 C C . PRO A 1 170 ? 3.130 -11.597 41.366 1.000 82.858 170 PRO A C 1
ATOM 1376 O O . PRO A 1 170 ? 4.245 -11.403 41.849 1.000 78.942 170 PRO A O 1
ATOM 1380 N N . PRO A 1 171 ? 2.559 -12.825 41.466 1.000 83.049 171 PRO A N 1
ATOM 1381 C CA . PRO A 1 171 ? 3.258 -13.939 42.113 1.000 84.381 171 PRO A CA 1
ATOM 1382 C C . PRO A 1 171 ? 4.309 -14.591 41.210 1.000 82.846 171 PRO A C 1
ATOM 1383 O O . PRO A 1 171 ? 4.449 -14.155 40.088 1.000 92.811 171 PRO A O 1
ATOM 1387 N N . TYR A 1 172 ? 4.990 -15.622 41.720 1.000 81.872 172 TYR A N 1
ATOM 1388 C CA . TYR A 1 172 ? 6.030 -16.393 40.990 1.000 83.853 172 TYR A CA 1
ATOM 1389 C C . TYR A 1 172 ? 5.549 -17.833 40.752 1.000 88.021 172 TYR A C 1
ATOM 1390 O O . TYR A 1 172 ? 4.402 -18.153 41.135 1.000 91.358 172 TYR A O 1
ATOM 1399 N N . GLN A 1 173 ? 6.387 -18.653 40.098 1.000 90.757 173 GLN A N 1
ATOM 1400 C CA . GLN A 1 173 ? 6.127 -20.081 39.753 1.000 89.179 173 GLN A CA 1
ATOM 1401 C C . GLN A 1 173 ? 7.404 -20.919 39.975 1.000 91.605 173 GLN A C 1
ATOM 1402 O O . GLN A 1 173 ? 8.359 -20.399 40.595 1.000 92.584 173 GLN A O 1
ATOM 1408 N N . SER A 1 174 ? 7.418 -22.171 39.492 1.000 88.984 174 SER A N 1
ATOM 1409 C CA . SER A 1 174 ? 8.432 -23.219 39.812 1.000 81.947 174 SER A CA 1
ATOM 1410 C C . SER A 1 174 ? 9.639 -23.166 38.860 1.000 72.684 174 SER A C 1
ATOM 1411 O O . SER A 1 174 ? 10.734 -23.594 39.273 1.000 72.753 174 SER A O 1
ATOM 1414 N N . LEU A 1 175 ? 9.443 -22.707 37.621 1.000 60.948 175 LEU A N 1
ATOM 1415 C CA . LEU A 1 175 ? 10.530 -22.522 36.619 1.000 43.022 175 LEU A CA 1
ATOM 1416 C C . LEU A 1 175 ? 11.159 -21.135 36.846 1.000 35.828 175 LEU A C 1
ATOM 1417 O O . LEU A 1 175 ? 10.730 -20.428 37.794 1.000 37.215 175 LEU A O 1
ATOM 1422 N N . ALA A 1 176 ? 12.145 -20.764 36.033 1.000 23.995 176 ALA A N 1
ATOM 1423 C CA . ALA A 1 176 ? 12.843 -19.457 36.086 1.000 23.028 176 ALA A CA 1
ATOM 1424 C C . ALA A 1 176 ? 11.938 -18.344 35.556 1.000 20.766 176 ALA A C 1
ATOM 1425 O O . ALA A 1 176 ? 11.026 -18.609 34.757 1.000 20.871 176 ALA A O 1
ATOM 1427 N N . ARG A 1 177 ? 12.194 -17.113 35.992 1.000 17.360 177 ARG A N 1
ATOM 1428 C CA . ARG A 1 177 ? 11.381 -15.926 35.626 1.000 16.614 177 ARG A CA 1
ATOM 1429 C C . ARG A 1 177 ? 11.610 -15.581 34.160 1.000 16.021 177 ARG A C 1
ATOM 1430 O O . ARG A 1 177 ? 12.796 -15.331 33.755 1.000 16.360 177 ARG A O 1
ATOM 1438 N N . GLU A 1 178 ? 10.533 -15.502 33.379 1.000 14.277 178 GLU A N 1
ATOM 1439 C CA . GLU A 1 178 ? 10.634 -15.296 31.908 1.000 14.494 178 GLU A CA 1
ATOM 1440 C C . GLU A 1 178 ? 9.921 -13.993 31.559 1.000 13.435 178 GLU A C 1
ATOM 1441 O O . GLU A 1 178 ? 8.705 -13.911 31.729 1.000 13.958 178 GLU A O 1
ATOM 1447 N N . GLN A 1 179 ? 10.672 -13.005 31.100 1.000 11.990 179 GLN A N 1
ATOM 1448 C CA . GLN A 1 179 ? 10.087 -11.689 30.740 1.000 11.758 179 GLN A CA 1
ATOM 1449 C C . GLN A 1 179 ? 9.226 -11.804 29.485 1.000 11.623 179 GLN A C 1
ATOM 1450 O O . GLN A 1 179 ? 9.447 -12.673 28.706 1.000 10.829 179 GLN A O 1
ATOM 1456 N N . ILE A 1 180 ? 8.287 -10.868 29.340 1.000 12.295 180 ILE A N 1
ATOM 1457 C CA . ILE A 1 180 ? 7.246 -10.873 28.274 1.000 12.553 180 ILE A CA 1
ATOM 1458 C C . ILE A 1 180 ? 7.762 -10.066 27.077 1.000 11.650 180 ILE A C 1
ATOM 1459 O O . ILE A 1 180 ? 8.407 -9.027 27.312 1.000 12.177 180 ILE A O 1
ATOM 1464 N N . ASN A 1 181 ? 7.474 -10.521 25.862 1.000 11.078 181 ASN A N 1
ATOM 1465 C CA . ASN A 1 181 ? 7.525 -9.655 24.650 1.000 11.288 181 ASN A CA 1
ATOM 1466 C C . ASN A 1 181 ? 6.095 -9.230 24.300 1.000 11.434 181 ASN A C 1
ATOM 1467 O O . ASN A 1 181 ? 5.313 -10.090 23.814 1.000 11.241 181 ASN A O 1
ATOM 1472 N N . ALA A 1 182 ? 5.778 -7.955 24.506 1.000 11.323 182 ALA A N 1
ATOM 1473 C CA . ALA A 1 182 ? 4.419 -7.387 24.322 1.000 11.394 182 ALA A CA 1
ATOM 1474 C C . ALA A 1 182 ? 4.095 -7.097 22.848 1.000 11.495 182 ALA A C 1
ATOM 1475 O O . ALA A 1 182 ? 2.941 -6.724 22.561 1.000 12.859 182 ALA A O 1
ATOM 1477 N N . VAL A 1 183 ? 5.059 -7.243 21.929 1.000 10.466 183 VAL A N 1
ATOM 1478 C CA . VAL A 1 183 ? 4.762 -7.025 20.487 1.000 10.741 183 VAL A CA 1
ATOM 1479 C C . VAL A 1 183 ? 5.062 -8.298 19.668 1.000 9.552 183 VAL A C 1
ATOM 1480 O O . VAL A 1 183 ? 5.707 -9.237 20.176 1.000 8.992 183 VAL A O 1
ATOM 1484 N N . THR A 1 184 ? 4.657 -8.294 18.408 1.000 10.090 184 THR A N 1
ATOM 1485 C CA . THR A 1 184 ? 4.821 -9.502 17.569 1.000 9.642 184 THR A CA 1
ATOM 1486 C C . THR A 1 184 ? 6.302 -9.647 17.181 1.000 9.741 184 THR A C 1
ATOM 1487 O O . THR A 1 184 ? 6.958 -8.652 16.819 1.000 8.957 184 THR A O 1
ATOM 1491 N N . SER A 1 185 ? 6.811 -10.872 17.249 1.000 10.229 185 SER A N 1
ATOM 1492 C CA . SER A 1 185 ? 8.213 -11.199 16.894 1.000 10.553 185 SER A CA 1
ATOM 1493 C C . SER A 1 185 ? 8.468 -10.956 15.410 1.000 10.590 185 SER A C 1
ATOM 1494 O O . SER A 1 185 ? 9.649 -10.769 15.019 1.000 11.247 185 SER A O 1
ATOM 1497 N N . PHE A 1 186 ? 7.441 -11.075 14.570 1.000 10.507 186 PHE A N 1
ATOM 1498 C CA . PHE A 1 186 ? 7.548 -10.926 13.108 1.000 10.309 186 PHE A CA 1
ATOM 1499 C C . PHE A 1 186 ? 7.848 -9.470 12.777 1.000 10.885 186 PHE A C 1
ATOM 1500 O O . PHE A 1 186 ? 7.340 -8.575 13.477 1.000 9.826 186 PHE A O 1
ATOM 1508 N N . LEU A 1 187 ? 8.639 -9.248 11.733 1.000 10.800 187 LEU A N 1
ATOM 1509 C CA . LEU A 1 187 ? 8.839 -7.885 11.193 1.000 10.710 187 LEU A CA 1
ATOM 1510 C C . LEU A 1 187 ? 7.634 -7.590 10.288 1.000 11.049 187 LEU A C 1
ATOM 1511 O O . LEU A 1 187 ? 7.670 -7.979 9.096 1.000 11.446 187 LEU A O 1
ATOM 1516 N N . ASP A 1 188 ? 6.586 -6.991 10.868 1.000 10.742 188 ASP A N 1
ATOM 1517 C CA . ASP A 1 188 ? 5.217 -7.015 10.301 1.000 10.948 188 ASP A CA 1
ATOM 1518 C C . ASP A 1 188 ? 4.522 -5.668 10.456 1.000 11.622 188 ASP A C 1
ATOM 1519 O O . ASP A 1 188 ? 3.275 -5.642 10.317 1.000 10.910 188 ASP A O 1
ATOM 1524 N N . ALA A 1 189 ? 5.243 -4.584 10.754 1.000 11.037 189 ALA A N 1
ATOM 1525 C CA . ALA A 1 189 ? 4.610 -3.266 10.905 1.000 11.309 189 ALA A CA 1
ATOM 1526 C C . ALA A 1 189 ? 3.635 -3.289 12.094 1.000 10.343 189 ALA A C 1
ATOM 1527 O O . ALA A 1 189 ? 2.803 -2.375 12.197 1.000 11.769 189 ALA A O 1
ATOM 1529 N N . SER A 1 190 ? 3.882 -4.134 13.093 1.000 10.659 190 SER A N 1
ATOM 1530 C CA . SER A 1 190 ? 3.122 -4.070 14.369 1.000 10.402 190 SER A CA 1
ATOM 1531 C C . SER A 1 190 ? 3.313 -2.697 15.042 1.000 10.494 190 SER A C 1
ATOM 1532 O O . SER A 1 190 ? 2.440 -2.309 15.834 1.000 9.783 190 SER A O 1
ATOM 1535 N N . LEU A 1 191 ? 4.401 -1.969 14.757 1.000 10.341 191 LEU A N 1
ATOM 1536 C CA . LEU A 1 191 ? 4.582 -0.641 15.406 1.000 11.001 191 LEU A CA 1
ATOM 1537 C C . LEU A 1 191 ? 3.616 0.394 14.809 1.000 10.572 191 LEU A C 1
ATOM 1538 O O . LEU A 1 191 ? 3.441 1.420 15.457 1.000 11.119 191 LEU A O 1
ATOM 1543 N N . VAL A 1 192 ? 3.045 0.110 13.641 1.000 9.783 192 VAL A N 1
ATOM 1544 C CA . VAL A 1 192 ? 2.011 0.958 12.973 1.000 10.146 192 VAL A CA 1
ATOM 1545 C C . VAL A 1 192 ? 0.615 0.489 13.425 1.000 10.834 192 VAL A C 1
ATOM 1546 O O . VAL A 1 192 ? -0.220 1.313 13.744 1.000 11.104 192 VAL A O 1
ATOM 1550 N N . TYR A 1 193 ? 0.374 -0.815 13.390 1.000 11.036 193 TYR A N 1
ATOM 1551 C CA . TYR A 1 193 ? -0.998 -1.407 13.461 1.000 11.086 193 TYR A CA 1
ATOM 1552 C C . TYR A 1 193 ? -1.365 -1.863 14.864 1.000 10.789 193 TYR A C 1
ATOM 1553 O O . TYR A 1 193 ? -2.559 -2.044 15.079 1.000 11.399 193 TYR A O 1
ATOM 1562 N N . GLY A 1 194 ? -0.399 -2.022 15.772 1.000 10.847 194 GLY A N 1
ATOM 1563 C CA . GLY A 1 194 ? -0.614 -2.601 17.098 1.000 10.649 194 GLY A CA 1
ATOM 1564 C C . GLY A 1 194 ? -0.391 -4.090 17.089 1.000 10.745 194 GLY A C 1
ATOM 1565 O O . GLY A 1 194 ? -0.381 -4.698 16.024 1.000 10.671 194 GLY A O 1
ATOM 1566 N N . SER A 1 195 ? -0.271 -4.656 18.280 1.000 10.745 195 SER A N 1
ATOM 1567 C CA . SER A 1 195 ? -0.065 -6.107 18.492 1.000 12.465 195 SER A CA 1
ATOM 1568 C C . SER A 1 195 ? -1.240 -6.719 19.266 1.000 13.881 195 SER A C 1
ATOM 1569 O O . SER A 1 195 ? -1.174 -7.913 19.590 1.000 15.640 195 SER A O 1
ATOM 1572 N N . GLU A 1 196 ? -2.252 -5.908 19.559 1.000 15.358 196 GLU A N 1
ATOM 1573 C CA . GLU A 1 196 ? -3.437 -6.279 20.369 1.000 17.173 196 GLU A CA 1
ATOM 1574 C C . GLU A 1 196 ? -4.665 -5.852 19.583 1.000 16.053 196 GLU A C 1
ATOM 1575 O O . GLU A 1 196 ? -4.687 -4.757 19.050 1.000 13.243 196 GLU A O 1
ATOM 1581 N N . PRO A 1 197 ? -5.692 -6.720 19.487 1.000 17.007 197 PRO A N 1
ATOM 1582 C CA . PRO A 1 197 ? -6.912 -6.387 18.743 1.000 18.538 197 PRO A CA 1
ATOM 1583 C C . PRO A 1 197 ? -7.556 -5.048 19.122 1.000 17.730 197 PRO A C 1
ATOM 1584 O O . PRO A 1 197 ? -8.081 -4.367 18.266 1.000 17.669 197 PRO A O 1
ATOM 1588 N N . SER A 1 198 ? -7.583 -4.727 20.409 1.000 18.272 198 SER A N 1
ATOM 1589 C CA . SER A 1 198 ? -8.230 -3.481 20.895 1.000 16.826 198 SER A CA 1
ATOM 1590 C C . SER A 1 198 ? -7.498 -2.259 20.333 1.000 16.739 198 SER A C 1
ATOM 1591 O O . SER A 1 198 ? -8.138 -1.413 19.697 1.000 16.190 198 SER A O 1
ATOM 1594 N N . LEU A 1 199 ? -6.184 -2.165 20.511 1.000 14.802 199 LEU A N 1
ATOM 1595 C CA . LEU A 1 199 ? -5.419 -1.005 19.998 1.000 16.215 199 LEU A CA 1
ATOM 1596 C C . LEU A 1 199 ? -5.536 -0.992 18.464 1.000 15.408 199 LEU A C 1
ATOM 1597 O O . LEU A 1 199 ? -5.679 0.093 17.900 1.000 14.923 199 LEU A O 1
ATOM 1602 N N . ALA A 1 200 ? -5.513 -2.153 17.809 1.000 14.983 200 ALA A N 1
ATOM 1603 C CA . ALA A 1 200 ? -5.476 -2.238 16.332 1.000 14.696 200 ALA A CA 1
ATOM 1604 C C . ALA A 1 200 ? -6.779 -1.624 15.796 1.000 16.631 200 ALA A C 1
ATOM 1605 O O . ALA A 1 200 ? -6.740 -0.864 14.824 1.000 16.602 200 ALA A O 1
ATOM 1607 N N . SER A 1 201 ? -7.904 -1.893 16.457 1.000 17.487 201 SER A N 1
ATOM 1608 C CA . SER A 1 201 ? -9.226 -1.338 16.070 1.000 17.177 201 SER A CA 1
ATOM 1609 C C . SER A 1 201 ? -9.256 0.172 16.347 1.000 16.563 201 SER A C 1
ATOM 1610 O O . SER A 1 201 ? -9.703 0.952 15.488 1.000 16.204 201 SER A O 1
ATOM 1613 N N . ARG A 1 202 ? -8.786 0.597 17.510 1.000 15.855 202 ARG A N 1
ATOM 1614 C CA . ARG A 1 202 ? -8.730 2.011 17.944 1.000 17.238 202 ARG A CA 1
ATOM 1615 C C . ARG A 1 202 ? -7.929 2.851 16.940 1.000 17.265 202 ARG A C 1
ATOM 1616 O O . ARG A 1 202 ? -8.201 4.057 16.816 1.000 17.456 202 ARG A O 1
ATOM 1624 N N . LEU A 1 203 ? -6.943 2.250 16.279 1.000 15.285 203 LEU A N 1
ATOM 1625 C CA . LEU A 1 203 ? -6.040 3.014 15.385 1.000 13.965 203 LEU A CA 1
ATOM 1626 C C . LEU A 1 203 ? -6.696 3.181 14.014 1.000 13.819 203 LEU A C 1
ATOM 1627 O O . LEU A 1 203 ? -6.142 3.942 13.209 1.000 13.524 203 LEU A O 1
ATOM 1632 N N . ARG A 1 204 ? -7.731 2.397 13.713 1.000 14.390 204 ARG A N 1
ATOM 1633 C CA . ARG A 1 204 ? -8.361 2.387 12.363 1.000 14.870 204 ARG A CA 1
ATOM 1634 C C . ARG A 1 204 ? -9.457 3.441 12.268 1.000 15.618 204 ARG A C 1
ATOM 1635 O O . ARG A 1 204 ? -10.087 3.757 13.273 1.000 17.396 204 ARG A O 1
ATOM 1643 N N . ASN A 1 205 ? -9.733 3.864 11.047 1.000 15.659 205 ASN A N 1
ATOM 1644 C CA . ASN A 1 205 ? -10.926 4.666 10.704 1.000 16.998 205 ASN A CA 1
ATOM 1645 C C . ASN A 1 205 ? -12.018 3.717 10.212 1.000 16.613 205 ASN A C 1
ATOM 1646 O O . ASN A 1 205 ? -11.995 3.328 9.035 1.000 16.840 205 ASN A O 1
ATOM 1651 N N . LEU A 1 206 ? -12.904 3.317 11.114 1.000 17.878 206 LEU A N 1
ATOM 1652 C CA . LEU A 1 206 ? -14.002 2.356 10.799 1.000 20.076 206 LEU A CA 1
ATOM 1653 C C . LEU A 1 206 ? -15.306 3.086 10.463 1.000 21.042 206 LEU A C 1
ATOM 1654 O O . LEU A 1 206 ? -16.294 2.393 10.265 1.000 22.291 206 LEU A O 1
ATOM 1659 N N . SER A 1 207 ? -15.296 4.409 10.383 1.000 24.064 207 SER A N 1
ATOM 1660 C CA . SER A 1 207 ? -16.484 5.249 10.067 1.000 28.778 207 SER A CA 1
ATOM 1661 C C . SER A 1 207 ? -16.816 5.143 8.581 1.000 30.587 207 SER A C 1
ATOM 1662 O O . SER A 1 207 ? -17.999 5.216 8.258 1.000 34.033 207 SER A O 1
ATOM 1665 N N . SER A 1 208 ? -15.787 5.037 7.740 1.000 33.064 208 SER A N 1
ATOM 1666 C CA . SER A 1 208 ? -15.839 4.816 6.268 1.000 35.114 208 SER A CA 1
ATOM 1667 C C . SER A 1 208 ? -15.261 3.444 5.931 1.000 33.783 208 SER A C 1
ATOM 1668 O O . SER A 1 208 ? -14.268 3.057 6.533 1.000 30.184 208 SER A O 1
ATOM 1671 N N . PRO A 1 209 ? -15.841 2.681 4.968 1.000 33.955 209 PRO A N 1
ATOM 1672 C CA . PRO A 1 209 ? -15.184 1.504 4.388 1.000 31.294 209 PRO A CA 1
ATOM 1673 C C . PRO A 1 209 ? -14.071 1.854 3.386 1.000 27.962 209 PRO A C 1
ATOM 1674 O O . PRO A 1 209 ? -14.108 1.400 2.278 1.000 25.944 209 PRO A O 1
ATOM 1678 N N . LEU A 1 210 ? -13.070 2.615 3.835 1.000 24.921 210 LEU A N 1
ATOM 1679 C CA . LEU A 1 210 ? -11.943 3.102 2.999 1.000 23.657 210 LEU A CA 1
ATOM 1680 C C . LEU A 1 210 ? -10.624 2.457 3.444 1.000 19.293 210 LEU A C 1
ATOM 1681 O O . LEU A 1 210 ? -9.654 2.642 2.745 1.000 19.408 210 LEU A O 1
ATOM 1686 N N . GLY A 1 211 ? -10.604 1.745 4.561 1.000 16.996 211 GLY A N 1
ATOM 1687 C CA . GLY A 1 211 ? -9.420 0.979 5.014 1.000 17.252 211 GLY A CA 1
ATOM 1688 C C . GLY A 1 211 ? -8.366 1.901 5.597 1.000 17.127 211 GLY A C 1
ATOM 1689 O O . GLY A 1 211 ? -7.192 1.499 5.627 1.000 15.280 211 GLY A O 1
ATOM 1690 N N . LEU A 1 212 ? -8.757 3.116 5.978 1.000 14.723 212 LEU A N 1
ATOM 1691 C CA . LEU A 1 212 ? -7.809 4.143 6.458 1.000 14.846 212 LEU A CA 1
ATOM 1692 C C . LEU A 1 212 ? -7.469 3.890 7.923 1.000 14.570 212 LEU A C 1
ATOM 1693 O O . LEU A 1 212 ? -8.261 3.236 8.632 1.000 14.209 212 LEU A O 1
ATOM 1698 N N . MET A 1 213 ? -6.317 4.435 8.342 1.000 13.655 213 MET A N 1
ATOM 1699 C CA . MET A 1 213 ? -5.966 4.613 9.764 1.000 13.658 213 MET A CA 1
ATOM 1700 C C . MET A 1 213 ? -6.532 5.952 10.218 1.000 14.152 213 MET A C 1
ATOM 1701 O O . MET A 1 213 ? -6.582 6.884 9.382 1.000 13.966 213 MET A O 1
ATOM 1706 N N . ALA A 1 214 ? -6.916 6.026 11.488 1.000 13.687 214 ALA A N 1
ATOM 1707 C CA . ALA A 1 214 ? -7.338 7.259 12.170 1.000 14.918 214 ALA A CA 1
ATOM 1708 C C . ALA A 1 214 ? -6.202 8.266 12.074 1.000 14.185 214 ALA A C 1
ATOM 1709 O O . ALA A 1 214 ? -5.042 7.840 12.123 1.000 16.380 214 ALA A O 1
ATOM 1711 N N . VAL A 1 215 ? -6.546 9.531 11.862 1.000 15.391 215 VAL A N 1
ATOM 1712 C CA . VAL A 1 215 ? -5.573 10.667 11.841 1.000 15.142 215 VAL A CA 1
ATOM 1713 C C . VAL A 1 215 ? -5.998 11.767 12.816 1.000 13.968 215 VAL A C 1
ATOM 1714 O O . VAL A 1 215 ? -7.193 11.838 13.245 1.000 13.623 215 VAL A O 1
ATOM 1718 N N . ASN A 1 216 ? -5.070 12.654 13.117 1.000 13.966 216 ASN A N 1
ATOM 1719 C CA . ASN A 1 216 ? -5.291 13.775 14.048 1.000 14.152 216 ASN A CA 1
ATOM 1720 C C . ASN A 1 216 ? -6.399 14.667 13.465 1.000 15.379 216 ASN A C 1
ATOM 1721 O O . ASN A 1 216 ? -6.372 14.935 12.290 1.000 15.402 216 ASN A O 1
ATOM 1726 N N . GLN A 1 217 ? -7.389 15.008 14.276 1.000 16.740 217 GLN A N 1
ATOM 1727 C CA . GLN A 1 217 ? -8.494 15.911 13.895 1.000 17.949 217 GLN A CA 1
ATOM 1728 C C . GLN A 1 217 ? -8.241 17.332 14.420 1.000 18.375 217 GLN A C 1
ATOM 1729 O O . GLN A 1 217 ? -9.066 18.213 14.116 1.000 23.677 217 GLN A O 1
ATOM 1735 N N . GLU A 1 218 ? -7.161 17.583 15.136 1.000 17.256 218 GLU A N 1
ATOM 1736 C CA . GLU A 1 218 ? -6.856 18.913 15.749 1.000 18.276 218 GLU A CA 1
ATOM 1737 C C . GLU A 1 218 ? -5.800 19.701 14.977 1.000 17.579 218 GLU A C 1
ATOM 1738 O O . GLU A 1 218 ? -5.776 20.932 15.093 1.000 17.788 218 GLU A O 1
ATOM 1744 N N . ALA A 1 219 ? -4.887 19.030 14.279 1.000 16.811 219 ALA A N 1
ATOM 1745 C CA . ALA A 1 219 ? -3.820 19.719 13.538 1.000 16.381 219 ALA A CA 1
ATOM 1746 C C . ALA A 1 219 ? -3.447 18.898 12.319 1.000 15.710 219 ALA A C 1
ATOM 1747 O O . ALA A 1 219 ? -3.615 17.662 12.336 1.000 14.141 219 ALA A O 1
ATOM 1749 N N . TRP A 1 220 ? -3.022 19.611 11.283 1.000 14.392 220 TRP A N 1
ATOM 1750 C CA . TRP A 1 220 ? -2.598 19.036 10.001 1.000 14.351 220 TRP A CA 1
ATOM 1751 C C . TRP A 1 220 ? -1.264 19.650 9.632 1.000 13.583 220 TRP A C 1
ATOM 1752 O O . TRP A 1 220 ? -0.965 20.764 10.109 1.000 15.680 220 TRP A O 1
ATOM 1763 N N . ASP A 1 221 ? -0.505 18.932 8.819 1.000 13.490 221 ASP A N 1
ATOM 1764 C CA . ASP A 1 221 ? 0.852 19.352 8.392 1.000 13.212 221 ASP A CA 1
ATOM 1765 C C . ASP A 1 221 ? 0.778 19.709 6.908 1.000 14.646 221 ASP A C 1
ATOM 1766 O O . ASP A 1 221 ? 0.937 18.840 6.062 1.000 12.775 221 ASP A O 1
ATOM 1771 N N . HIS A 1 222 ? 0.438 20.954 6.606 1.000 15.638 222 HIS A N 1
ATOM 1772 C CA . HIS A 1 222 ? 0.293 21.399 5.194 1.000 15.596 222 HIS A CA 1
ATOM 1773 C C . HIS A 1 222 ? -0.542 20.361 4.436 1.000 14.873 222 HIS A C 1
ATOM 1774 O O . HIS A 1 222 ? -0.153 19.965 3.357 1.000 15.403 222 HIS A O 1
ATOM 1781 N N . GLY A 1 223 ? -1.652 19.909 5.021 1.000 16.506 223 GLY A N 1
ATOM 1782 C CA . GLY A 1 223 ? -2.623 19.056 4.330 1.000 16.297 223 GLY A CA 1
ATOM 1783 C C . GLY A 1 223 ? -2.350 17.595 4.565 1.000 16.099 223 GLY A C 1
ATOM 1784 O O . GLY A 1 223 ? -3.135 16.793 4.073 1.000 16.506 223 GLY A O 1
ATOM 1785 N N . LEU A 1 224 ? -1.242 17.262 5.232 1.000 14.461 224 LEU A N 1
ATOM 1786 C CA . LEU A 1 224 ? -0.845 15.850 5.472 1.000 14.902 224 LEU A CA 1
ATOM 1787 C C . LEU A 1 224 ? -1.090 15.488 6.942 1.000 13.881 224 LEU A C 1
ATOM 1788 O O . LEU A 1 224 ? -1.001 16.361 7.814 1.000 12.145 224 LEU A O 1
ATOM 1793 N N . ALA A 1 225 ? -1.387 14.217 7.186 1.000 13.781 225 ALA A N 1
ATOM 1794 C CA . ALA A 1 225 ? -1.919 13.754 8.488 1.000 12.901 225 ALA A CA 1
ATOM 1795 C C . ALA A 1 225 ? -0.818 13.750 9.552 1.000 13.369 225 ALA A C 1
ATOM 1796 O O . ALA A 1 225 ? 0.364 13.445 9.237 1.000 11.654 225 ALA A O 1
ATOM 1798 N N . TYR A 1 226 ? -1.226 14.038 10.774 1.000 12.860 226 TYR A N 1
ATOM 1799 C CA . TYR A 1 226 ? -0.511 13.669 12.017 1.000 12.566 226 TYR A CA 1
ATOM 1800 C C . TYR A 1 226 ? -1.199 12.440 12.598 1.000 13.038 226 TYR A C 1
ATOM 1801 O O . TYR A 1 226 ? -2.340 12.156 12.264 1.000 13.118 226 TYR A O 1
ATOM 1810 N N . LEU A 1 227 ? -0.480 11.711 13.441 1.000 12.826 227 LEU A N 1
ATOM 1811 C CA . LEU A 1 227 ? -1.071 10.587 14.174 1.000 14.428 227 LEU A CA 1
ATOM 1812 C C . LEU A 1 227 ? -2.111 11.195 15.101 1.000 13.386 227 LEU A C 1
ATOM 1813 O O . LEU A 1 227 ? -1.947 12.333 15.540 1.000 12.885 227 LEU A O 1
ATOM 1818 N N . PRO A 1 228 ? -3.161 10.446 15.472 1.000 13.629 228 PRO A N 1
ATOM 1819 C CA . PRO A 1 228 ? -4.053 10.913 16.516 1.000 13.685 228 PRO A CA 1
ATOM 1820 C C . PRO A 1 228 ? -3.261 11.142 17.820 1.000 13.557 228 PRO A C 1
ATOM 1821 O O . PRO A 1 228 ? -2.225 10.528 18.050 1.000 13.726 228 PRO A O 1
ATOM 1825 N N . PHE A 1 229 ? -3.806 11.972 18.687 1.000 12.685 229 PHE A N 1
ATOM 1826 C CA . PHE A 1 229 ? -3.320 12.144 20.066 1.000 13.846 229 PHE A CA 1
ATOM 1827 C C . PHE A 1 229 ? -3.789 10.983 20.918 1.000 15.293 229 PHE A C 1
ATOM 1828 O O . PHE A 1 229 ? -4.900 10.467 20.734 1.000 16.765 229 PHE A O 1
ATOM 1836 N N . ASN A 1 230 ? -2.943 10.609 21.859 1.000 17.948 230 ASN A N 1
ATOM 1837 C CA . ASN A 1 230 ? -3.352 9.788 23.015 1.000 21.315 230 ASN A CA 1
ATOM 1838 C C . ASN A 1 230 ? -3.905 10.725 24.093 1.000 24.076 230 ASN A C 1
ATOM 1839 O O . ASN A 1 230 ? -3.130 11.484 24.680 1.000 22.984 230 ASN A O 1
ATOM 1844 N N . ASN A 1 231 ? -5.201 10.653 24.354 1.000 26.081 231 ASN A N 1
ATOM 1845 C CA . ASN A 1 231 ? -5.866 11.586 25.305 1.000 31.414 231 ASN A CA 1
ATOM 1846 C C . ASN A 1 231 ? -5.923 10.971 26.713 1.000 32.141 231 ASN A C 1
ATOM 1847 O O . ASN A 1 231 ? -6.614 11.554 27.581 1.000 32.914 231 ASN A O 1
ATOM 1852 N N . LYS A 1 232 ? -5.145 9.919 26.971 1.000 31.716 232 LYS A N 1
ATOM 1853 C CA . LYS A 1 232 ? -4.902 9.380 28.342 1.000 33.062 232 LYS A CA 1
ATOM 1854 C C . LYS A 1 232 ? -4.118 10.383 29.217 1.000 30.157 232 LYS A C 1
ATOM 1855 O O . LYS A 1 232 ? -3.157 11.004 28.739 1.000 29.810 232 LYS A O 1
ATOM 1861 N N . LYS A 1 233 ? -4.490 10.495 30.489 1.000 29.492 233 LYS A N 1
ATOM 1862 C CA . LYS A 1 233 ? -3.831 11.408 31.458 1.000 30.871 233 LYS A CA 1
ATOM 1863 C C . LYS A 1 233 ? -3.303 10.603 32.636 1.000 29.778 233 LYS A C 1
ATOM 1864 O O . LYS A 1 233 ? -3.925 9.619 33.028 1.000 35.574 233 LYS A O 1
ATOM 1870 N N . PRO A 1 234 ? -2.140 10.971 33.214 1.000 26.892 234 PRO A N 1
ATOM 1871 C CA . PRO A 1 234 ? -1.337 12.090 32.717 1.000 26.347 234 PRO A CA 1
ATOM 1872 C C . PRO A 1 234 ? -0.521 11.734 31.464 1.000 25.312 234 PRO A C 1
ATOM 1873 O O . PRO A 1 234 ? -0.321 10.556 31.209 1.000 26.822 234 PRO A O 1
ATOM 1877 N N . SER A 1 235 ? -0.141 12.757 30.694 1.000 23.396 235 SER A N 1
ATOM 1878 C CA . SER A 1 235 ? 0.620 12.655 29.416 1.000 20.341 235 SER A CA 1
ATOM 1879 C C . SER A 1 235 ? 2.019 13.185 29.655 1.000 19.441 235 SER A C 1
ATOM 1880 O O . SER A 1 235 ? 2.172 14.333 30.074 1.000 20.248 235 SER A O 1
ATOM 1883 N N . PRO A 1 236 ? 3.077 12.399 29.356 1.000 17.389 236 PRO A N 1
ATOM 1884 C CA . PRO A 1 236 ? 4.434 12.909 29.480 1.000 15.145 236 PRO A CA 1
ATOM 1885 C C . PRO A 1 236 ? 4.750 14.012 28.460 1.000 14.843 236 PRO A C 1
ATOM 1886 O O . PRO A 1 236 ? 5.514 14.900 28.753 1.000 14.409 236 PRO A O 1
ATOM 1890 N N . CYS A 1 237 ? 4.109 13.955 27.290 1.000 14.438 237 CYS A N 1
ATOM 1891 C CA . CYS A 1 237 ? 4.306 14.992 26.254 1.000 14.486 237 CYS A CA 1
ATOM 1892 C C . CYS A 1 237 ? 3.690 16.323 26.718 1.000 14.069 237 CYS A C 1
ATOM 1893 O O . CYS A 1 237 ? 4.253 17.357 26.389 1.000 14.834 237 CYS A O 1
ATOM 1896 N N . GLU A 1 238 ? 2.588 16.293 27.464 1.000 14.600 238 GLU A N 1
ATOM 1897 C CA . GLU A 1 238 ? 2.036 17.530 28.077 1.000 16.418 238 GLU A CA 1
ATOM 1898 C C . GLU A 1 238 ? 2.954 17.948 29.223 1.000 15.953 238 GLU A C 1
ATOM 1899 O O . GLU A 1 238 ? 3.237 19.152 29.359 1.000 16.895 238 GLU A O 1
ATOM 1905 N N . PHE A 1 239 ? 3.442 16.976 30.005 1.000 18.335 239 PHE A N 1
ATOM 1906 C CA . PHE A 1 239 ? 4.259 17.229 31.219 1.000 17.466 239 PHE A CA 1
ATOM 1907 C C . PHE A 1 239 ? 5.483 18.093 30.884 1.000 17.181 239 PHE A C 1
ATOM 1908 O O . PHE A 1 239 ? 5.865 19.008 31.648 1.000 17.578 239 PHE A O 1
ATOM 1916 N N . ILE A 1 240 ? 6.134 17.834 29.750 1.000 16.689 240 ILE A N 1
ATOM 1917 C CA . ILE A 1 240 ? 7.411 18.522 29.443 1.000 18.988 240 ILE A CA 1
ATOM 1918 C C . ILE A 1 240 ? 7.163 19.926 28.901 1.000 18.288 240 ILE A C 1
ATOM 1919 O O . ILE A 1 240 ? 8.144 20.625 28.714 1.000 17.468 240 ILE A O 1
ATOM 1924 N N . ASN A 1 241 ? 5.913 20.299 28.612 1.000 18.263 241 ASN A N 1
ATOM 1925 C CA . ASN A 1 241 ? 5.565 21.704 28.296 1.000 17.379 241 ASN A CA 1
ATOM 1926 C C . ASN A 1 241 ? 4.078 21.928 28.598 1.000 18.142 241 ASN A C 1
ATOM 1927 O O . ASN A 1 241 ? 3.246 21.639 27.757 1.000 20.032 241 ASN A O 1
ATOM 1932 N N . THR A 1 242 ? 3.755 22.391 29.799 1.000 21.056 242 THR A N 1
ATOM 1933 C CA . THR A 1 242 ? 2.346 22.598 30.232 1.000 23.696 242 THR A CA 1
ATOM 1934 C C . THR A 1 242 ? 1.787 23.915 29.683 1.000 23.580 242 THR A C 1
ATOM 1935 O O . THR A 1 242 ? 0.619 24.160 29.886 1.000 27.709 242 THR A O 1
ATOM 1939 N N . THR A 1 243 ? 2.597 24.745 29.026 1.000 21.589 243 THR A N 1
ATOM 1940 C CA . THR A 1 243 ? 2.083 25.925 28.288 1.000 21.265 243 THR A CA 1
ATOM 1941 C C . THR A 1 243 ? 1.534 25.451 26.941 1.000 19.308 243 THR A C 1
ATOM 1942 O O . THR A 1 243 ? 0.433 25.826 26.575 1.000 18.760 243 THR A O 1
ATOM 1946 N N . ALA A 1 244 ? 2.298 24.644 26.204 1.000 16.867 244 ALA A N 1
ATOM 1947 C CA . ALA A 1 244 ? 1.919 24.170 24.862 1.000 17.267 244 ALA A CA 1
ATOM 1948 C C . ALA A 1 244 ? 0.777 23.154 24.955 1.000 17.446 244 ALA A C 1
ATOM 1949 O O . ALA A 1 244 ? -0.105 23.183 24.069 1.000 21.238 244 ALA A O 1
ATOM 1951 N N . ARG A 1 245 ? 0.829 22.260 25.943 1.000 19.553 245 ARG A N 1
ATOM 1952 C CA . ARG A 1 245 ? -0.215 21.234 26.232 1.000 20.639 245 ARG A CA 1
ATOM 1953 C C . ARG A 1 245 ? -0.478 20.387 24.998 1.000 18.797 245 ARG A C 1
ATOM 1954 O O . ARG A 1 245 ? -1.638 20.244 24.648 1.000 18.846 245 ARG A O 1
ATOM 1962 N N . VAL A 1 246 ? 0.575 19.878 24.344 1.000 16.394 246 VAL A N 1
ATOM 1963 C CA . VAL A 1 246 ? 0.418 19.001 23.151 1.000 15.144 246 VAL A CA 1
ATOM 1964 C C . VAL A 1 246 ? 0.645 17.557 23.590 1.000 15.004 246 VAL A C 1
ATOM 1965 O O . VAL A 1 246 ? 1.721 17.213 24.036 1.000 15.070 246 VAL A O 1
ATOM 1969 N N . PRO A 1 247 ? -0.389 16.687 23.499 1.000 14.228 247 PRO A N 1
ATOM 1970 C CA . PRO A 1 247 ? -0.287 15.320 23.970 1.000 14.820 247 PRO A CA 1
ATOM 1971 C C . PRO A 1 247 ? 0.656 14.492 23.092 1.000 14.388 247 PRO A C 1
ATOM 1972 O O . PRO A 1 247 ? 1.028 14.887 22.015 1.000 14.106 247 PRO A O 1
ATOM 1976 N N . CYS A 1 248 ? 0.979 13.316 23.603 1.000 14.837 248 CYS A N 1
ATOM 1977 C CA . CYS A 1 248 ? 1.695 12.296 22.839 1.000 15.205 248 CYS A CA 1
ATOM 1978 C C . CYS A 1 248 ? 0.814 11.811 21.693 1.000 15.109 248 CYS A C 1
ATOM 1979 O O . CYS A 1 248 ? -0.423 11.923 21.765 1.000 13.374 248 CYS A O 1
ATOM 1982 N N . PHE A 1 249 ? 1.455 11.239 20.679 1.000 15.569 249 PHE A N 1
ATOM 1983 C CA . PHE A 1 249 ? 0.744 10.546 19.578 1.000 16.213 249 PHE A CA 1
ATOM 1984 C C . PHE A 1 249 ? 0.279 9.153 20.017 1.000 17.623 249 PHE A C 1
ATOM 1985 O O . PHE A 1 249 ? 0.896 8.532 20.933 1.000 21.091 249 PHE A O 1
ATOM 1993 N N . LEU A 1 250 ? -0.808 8.672 19.420 1.000 16.032 250 LEU A N 1
ATOM 1994 C CA . LEU A 1 250 ? -1.241 7.267 19.533 1.000 17.253 250 LEU A CA 1
ATOM 1995 C C . LEU A 1 250 ? -0.774 6.510 18.286 1.000 17.288 250 LEU A C 1
ATOM 1996 O O . LEU A 1 250 ? -1.203 6.849 17.184 1.000 16.786 250 LEU A O 1
ATOM 2001 N N . ALA A 1 251 ? 0.024 5.462 18.486 1.000 15.782 251 ALA A N 1
ATOM 2002 C CA . ALA A 1 251 ? 0.523 4.599 17.403 1.000 13.844 251 ALA A CA 1
ATOM 2003 C C . ALA A 1 251 ? 0.367 3.122 17.765 1.000 13.236 251 ALA A C 1
ATOM 2004 O O . ALA A 1 251 ? -0.155 2.802 18.861 1.000 12.173 251 ALA A O 1
ATOM 2006 N N . GLY A 1 252 ? 0.775 2.247 16.848 1.000 12.853 252 GLY A N 1
ATOM 2007 C CA . GLY A 1 252 ? 0.762 0.784 17.027 1.000 14.268 252 GLY A CA 1
ATOM 2008 C C . GLY A 1 252 ? 1.687 0.356 18.150 1.000 14.271 252 GLY A C 1
ATOM 2009 O O . GLY A 1 252 ? 1.467 -0.679 18.760 1.000 14.809 252 GLY A O 1
ATOM 2010 N N . ASP A 1 253 ? 2.682 1.177 18.443 1.000 15.246 253 ASP A N 1
ATOM 2011 C CA . ASP A 1 253 ? 3.654 0.933 19.515 1.000 15.683 253 ASP A CA 1
ATOM 2012 C C . ASP A 1 253 ? 3.540 2.043 20.571 1.000 16.533 253 ASP A C 1
ATOM 2013 O O . ASP A 1 253 ? 3.496 3.240 20.201 1.000 17.725 253 ASP A O 1
ATOM 2018 N N . PHE A 1 254 ? 3.527 1.612 21.827 1.000 18.434 254 PHE A N 1
ATOM 2019 C CA . PHE A 1 254 ? 3.358 2.419 23.053 1.000 21.971 254 PHE A CA 1
ATOM 2020 C C . PHE A 1 254 ? 4.365 3.580 23.094 1.000 19.723 254 PHE A C 1
ATOM 2021 O O . PHE A 1 254 ? 4.086 4.601 23.735 1.000 23.312 254 PHE A O 1
ATOM 2029 N N . ARG A 1 255 ? 5.530 3.421 22.480 1.000 16.056 255 ARG A N 1
ATOM 2030 C CA . ARG A 1 255 ? 6.715 4.282 22.731 1.000 15.368 255 ARG A CA 1
ATOM 2031 C C . ARG A 1 255 ? 6.923 5.339 21.642 1.000 13.652 255 ARG A C 1
ATOM 2032 O O . ARG A 1 255 ? 7.964 5.970 21.649 1.000 12.601 255 ARG A O 1
ATOM 2040 N N . ALA A 1 256 ? 5.949 5.531 20.761 1.000 14.107 256 ALA A N 1
ATOM 2041 C CA . ALA A 1 256 ? 6.092 6.284 19.501 1.000 13.648 256 ALA A CA 1
ATOM 2042 C C . ALA A 1 256 ? 6.563 7.721 19.752 1.000 12.179 256 ALA A C 1
ATOM 2043 O O . ALA A 1 256 ? 7.229 8.290 18.869 1.000 13.773 256 ALA A O 1
ATOM 2045 N N . SER A 1 257 ? 6.263 8.321 20.901 1.000 10.936 257 SER A N 1
ATOM 2046 C CA . SER A 1 257 ? 6.619 9.741 21.139 1.000 11.996 257 SER A CA 1
ATOM 2047 C C . SER A 1 257 ? 7.854 9.873 22.019 1.000 11.382 257 SER A C 1
ATOM 2048 O O . SER A 1 257 ? 8.172 11.043 22.447 1.000 10.063 257 SER A O 1
ATOM 2051 N N . GLU A 1 258 ? 8.561 8.777 22.295 1.000 11.603 258 GLU A N 1
ATOM 2052 C CA . GLU A 1 258 ? 9.723 8.840 23.227 1.000 11.321 258 GLU A CA 1
ATOM 2053 C C . GLU A 1 258 ? 10.688 9.952 22.792 1.000 10.475 258 GLU A C 1
ATOM 2054 O O . GLU A 1 258 ? 11.294 10.624 23.663 1.000 9.874 258 GLU A O 1
ATOM 2060 N N . GLN A 1 259 ? 10.874 10.166 21.496 1.000 11.120 259 GLN A N 1
ATOM 2061 C CA . GLN A 1 259 ? 11.739 11.271 21.020 1.000 11.203 259 GLN A CA 1
ATOM 2062 C C . GLN A 1 259 ? 11.249 11.679 19.634 1.000 10.421 259 GLN A C 1
ATOM 2063 O O . GLN A 1 259 ? 10.629 10.845 18.931 1.000 9.832 259 GLN A O 1
ATOM 2069 N N . ILE A 1 260 ? 11.475 12.957 19.309 1.000 10.706 260 ILE A N 1
ATOM 2070 C CA . ILE A 1 260 ? 10.767 13.650 18.201 1.000 10.514 260 ILE A CA 1
ATOM 2071 C C . ILE A 1 260 ? 11.004 12.907 16.868 1.000 10.213 260 ILE A C 1
ATOM 2072 O O . ILE A 1 260 ? 10.111 12.938 16.017 1.000 9.804 260 ILE A O 1
ATOM 2077 N N . LEU A 1 261 ? 12.171 12.295 16.643 1.000 9.329 261 LEU A N 1
ATOM 2078 C CA . LEU A 1 261 ? 12.452 11.695 15.314 1.000 9.792 261 LEU A CA 1
ATOM 2079 C C . LEU A 1 261 ? 11.812 10.316 15.182 1.000 9.613 261 LEU A C 1
ATOM 2080 O O . LEU A 1 261 ? 11.595 9.893 14.028 1.000 10.411 261 LEU A O 1
ATOM 2085 N N . LEU A 1 262 ? 11.583 9.617 16.306 1.000 9.702 262 LEU A N 1
ATOM 2086 C CA . LEU A 1 262 ? 10.759 8.369 16.299 1.000 9.866 262 LEU A CA 1
ATOM 2087 C C . LEU A 1 262 ? 9.306 8.730 15.928 1.000 9.733 262 LEU A C 1
ATOM 2088 O O . LEU A 1 262 ? 8.728 8.045 15.064 1.000 8.605 262 LEU A O 1
ATOM 2093 N N . ALA A 1 263 ? 8.724 9.787 16.530 1.000 9.640 263 ALA A N 1
ATOM 2094 C CA . ALA A 1 263 ? 7.357 10.245 16.196 1.000 10.357 263 ALA A CA 1
ATOM 2095 C C . ALA A 1 263 ? 7.313 10.619 14.709 1.000 10.595 263 ALA A C 1
ATOM 2096 O O . ALA A 1 263 ? 6.345 10.295 14.046 1.000 9.780 263 ALA A O 1
ATOM 2098 N N . THR A 1 264 ? 8.371 11.283 14.209 1.000 9.899 264 THR A N 1
ATOM 2099 C CA . THR A 1 264 ? 8.514 11.654 12.779 1.000 10.805 264 THR A CA 1
ATOM 2100 C C . THR A 1 264 ? 8.410 10.407 11.892 1.000 9.766 264 THR A C 1
ATOM 2101 O O . THR A 1 264 ? 7.593 10.387 10.901 1.000 9.903 264 THR A O 1
ATOM 2105 N N . ALA A 1 265 ? 9.178 9.366 12.202 1.000 9.143 265 ALA A N 1
ATOM 2106 C CA . ALA A 1 265 ? 9.231 8.144 11.358 1.000 10.036 265 ALA A CA 1
ATOM 2107 C C . ALA A 1 265 ? 7.861 7.454 11.404 1.000 10.069 265 ALA A C 1
ATOM 2108 O O . ALA A 1 265 ? 7.377 7.042 10.356 1.000 10.710 265 ALA A O 1
ATOM 2110 N N . HIS A 1 266 ? 7.229 7.423 12.583 1.000 10.544 266 HIS A N 1
ATOM 2111 C CA . HIS A 1 266 ? 5.859 6.881 12.753 1.000 10.192 266 HIS A CA 1
ATOM 2112 C C . HIS A 1 266 ? 4.876 7.629 11.849 1.000 10.292 266 HIS A C 1
ATOM 2113 O O . HIS A 1 266 ? 3.947 6.997 11.302 1.000 11.459 266 HIS A O 1
ATOM 2120 N N . THR A 1 267 ? 5.056 8.930 11.714 1.000 10.145 267 THR A N 1
ATOM 2121 C CA . THR A 1 267 ? 4.135 9.778 10.938 1.000 10.384 267 THR A CA 1
ATOM 2122 C C . THR A 1 267 ? 4.271 9.416 9.472 1.000 11.206 267 THR A C 1
ATOM 2123 O O . THR A 1 267 ? 3.228 9.289 8.823 1.000 11.304 267 THR A O 1
ATOM 2127 N N . LEU A 1 268 ? 5.499 9.245 8.975 1.000 10.787 268 LEU A N 1
ATOM 2128 C CA . LEU A 1 268 ? 5.728 8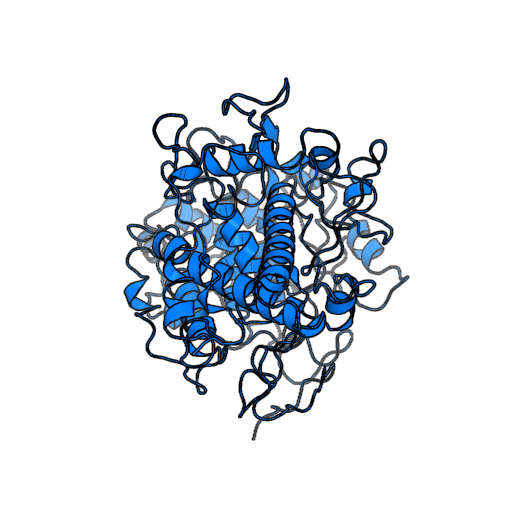.807 7.566 1.000 11.529 268 LEU A CA 1
ATOM 2129 C C . LEU A 1 268 ? 5.002 7.483 7.312 1.000 11.109 268 LEU A C 1
ATOM 2130 O O . LEU A 1 268 ? 4.365 7.351 6.295 1.000 9.907 268 LEU A O 1
ATOM 2135 N N . LEU A 1 269 ? 5.092 6.549 8.251 1.000 11.046 269 LEU A N 1
ATOM 2136 C CA . LEU A 1 269 ? 4.544 5.192 8.035 1.000 11.533 269 LEU A CA 1
ATOM 2137 C C . LEU A 1 269 ? 3.018 5.259 8.009 1.000 11.321 269 LEU A C 1
ATOM 2138 O O . LEU A 1 269 ? 2.437 4.589 7.133 1.000 12.031 269 LEU A O 1
ATOM 2143 N N . LEU A 1 270 ? 2.410 5.995 8.923 1.000 11.875 270 LEU A N 1
ATOM 2144 C CA . LEU A 1 270 ? 0.937 6.183 8.937 1.000 12.739 270 LEU A CA 1
ATOM 2145 C C . LEU A 1 270 ? 0.484 6.792 7.597 1.000 12.270 270 LEU A C 1
ATOM 2146 O O . LEU A 1 270 ? -0.464 6.291 6.983 1.000 11.693 270 LEU A O 1
ATOM 2151 N N . ARG A 1 271 ? 1.170 7.830 7.155 1.000 12.132 271 ARG A N 1
ATOM 2152 C CA . ARG A 1 271 ? 0.813 8.518 5.887 1.000 13.199 271 ARG A CA 1
ATOM 2153 C C . ARG A 1 271 ? 0.875 7.519 4.749 1.000 12.853 271 ARG A C 1
ATOM 2154 O O . ARG A 1 271 ? -0.051 7.518 3.899 1.000 12.701 271 ARG A O 1
ATOM 2162 N N . GLU A 1 272 ? 1.894 6.664 4.748 1.000 11.876 272 GLU A N 1
ATOM 2163 C CA . GLU A 1 272 ? 2.110 5.681 3.670 1.000 12.301 272 GLU A CA 1
ATOM 2164 C C . GLU A 1 272 ? 0.959 4.675 3.656 1.000 12.788 272 GLU A C 1
ATOM 2165 O O . GLU A 1 272 ? 0.486 4.393 2.580 1.000 12.286 272 GLU A O 1
ATOM 2171 N N . HIS A 1 273 ? 0.489 4.196 4.818 1.000 11.997 273 HIS A N 1
ATOM 2172 C CA . HIS A 1 273 ? -0.706 3.309 4.864 1.000 12.128 273 HIS A CA 1
ATOM 2173 C C . HIS A 1 273 ? -1.871 4.009 4.142 1.000 12.298 273 HIS A C 1
ATOM 2174 O O . HIS A 1 273 ? -2.515 3.342 3.280 1.000 12.515 273 HIS A O 1
ATOM 2181 N N . ASN A 1 274 ? -2.166 5.256 4.509 1.000 12.079 274 ASN A N 1
ATOM 2182 C CA . ASN A 1 274 ? -3.379 5.961 4.001 1.000 12.693 274 ASN A CA 1
ATOM 2183 C C . ASN A 1 274 ? -3.190 6.221 2.500 1.000 13.577 274 ASN A C 1
ATOM 2184 O O . ASN A 1 274 ? -4.159 6.046 1.743 1.000 12.828 274 ASN A O 1
ATOM 2189 N N . ARG A 1 275 ? -1.965 6.526 2.058 1.000 13.409 275 ARG A N 1
ATOM 2190 C CA . ARG A 1 275 ? -1.696 6.719 0.598 1.000 14.447 275 ARG A CA 1
ATOM 2191 C C . ARG A 1 275 ? -1.980 5.415 -0.143 1.000 14.397 275 ARG A C 1
ATOM 2192 O O . ARG A 1 275 ? -2.650 5.447 -1.187 1.000 15.516 275 ARG A O 1
ATOM 2200 N N . LEU A 1 276 ? -1.502 4.284 0.365 1.000 13.904 276 LEU A N 1
ATOM 2201 C CA . LEU A 1 276 ? -1.725 2.961 -0.267 1.000 15.232 276 LEU A CA 1
ATOM 2202 C C . LEU A 1 276 ? -3.222 2.614 -0.275 1.000 15.012 276 LEU A C 1
ATOM 2203 O O . LEU A 1 276 ? -3.703 2.126 -1.317 1.000 15.295 276 LEU A O 1
ATOM 2208 N N . ALA A 1 277 ? -3.934 2.843 0.825 1.000 14.953 277 ALA A N 1
ATOM 2209 C CA . ALA A 1 277 ? -5.382 2.515 0.923 1.000 15.863 277 ALA A CA 1
ATOM 2210 C C . ALA A 1 277 ? -6.171 3.326 -0.124 1.000 17.039 277 ALA A C 1
ATOM 2211 O O . ALA A 1 277 ? -7.058 2.723 -0.780 1.000 16.697 277 ALA A O 1
ATOM 2213 N N . ARG A 1 278 ? -5.876 4.628 -0.277 1.000 16.700 278 ARG A N 1
ATOM 2214 C CA . ARG A 1 278 ? -6.502 5.497 -1.313 1.000 19.149 278 ARG A CA 1
ATOM 2215 C C . ARG A 1 278 ? -6.195 4.954 -2.712 1.000 18.976 278 ARG A C 1
ATOM 2216 O O . ARG A 1 278 ? -7.110 4.935 -3.583 1.000 17.701 278 ARG A O 1
ATOM 2224 N N . GLU A 1 279 ? -4.951 4.562 -2.960 1.000 19.545 279 GLU A N 1
ATOM 2225 C CA . GLU A 1 279 ? -4.511 4.165 -4.316 1.000 22.061 279 GLU A CA 1
ATOM 2226 C C . GLU A 1 279 ? -5.109 2.803 -4.675 1.000 21.535 279 GLU A C 1
ATOM 2227 O O . GLU A 1 279 ? -5.458 2.591 -5.876 1.000 20.476 279 GLU A O 1
ATOM 2233 N N . LEU A 1 280 ? -5.219 1.912 -3.695 1.000 18.171 280 LEU A N 1
ATOM 2234 C CA . LEU A 1 280 ? -5.834 0.576 -3.893 1.000 18.069 280 LEU A CA 1
ATOM 2235 C C . LEU A 1 280 ? -7.336 0.738 -4.133 1.000 18.335 280 LEU A C 1
ATOM 2236 O O . LEU A 1 280 ? -7.882 -0.108 -4.860 1.000 17.358 280 LEU A O 1
ATOM 2241 N N . LYS A 1 281 ? -7.973 1.732 -3.508 1.000 19.413 281 LYS A N 1
ATOM 2242 C CA . LYS A 1 281 ? -9.422 1.973 -3.667 1.000 20.441 281 LYS A CA 1
ATOM 2243 C C . LYS A 1 281 ? -9.692 2.406 -5.121 1.000 22.376 281 LYS A C 1
ATOM 2244 O O . LYS A 1 281 ? -10.664 1.898 -5.694 1.000 21.011 281 LYS A O 1
ATOM 2250 N N . LYS A 1 282 ? -8.864 3.290 -5.680 1.000 22.177 282 LYS A N 1
ATOM 2251 C CA . LYS A 1 282 ? -8.966 3.774 -7.088 1.000 24.143 282 LYS A CA 1
ATOM 2252 C C . LYS A 1 282 ? -8.743 2.601 -8.049 1.000 22.940 282 LYS A C 1
ATOM 2253 O O . LYS A 1 282 ? -9.462 2.497 -9.040 1.000 20.562 282 LYS A O 1
ATOM 2259 N N . LEU A 1 283 ? -7.840 1.692 -7.718 1.000 22.947 283 LEU A N 1
ATOM 2260 C CA . LEU A 1 283 ? -7.496 0.545 -8.594 1.000 23.309 283 LEU A CA 1
ATOM 2261 C C . LEU A 1 283 ? -8.611 -0.497 -8.484 1.000 21.680 283 LEU A C 1
ATOM 2262 O O . LEU A 1 283 ? -8.978 -1.061 -9.516 1.000 23.780 283 LEU A O 1
ATOM 2267 N N . ASN A 1 284 ? -9.159 -0.718 -7.289 1.000 19.383 284 ASN A N 1
ATOM 2268 C CA . ASN A 1 284 ? -10.076 -1.840 -6.980 1.000 19.393 284 ASN A CA 1
ATOM 2269 C C . ASN A 1 284 ? -11.316 -1.299 -6.277 1.000 19.890 284 ASN A C 1
ATOM 2270 O O . ASN A 1 284 ? -11.486 -1.491 -5.075 1.000 21.639 284 ASN A O 1
ATOM 2275 N N . PRO A 1 285 ? -12.239 -0.618 -7.006 1.000 22.136 285 PRO A N 1
ATOM 2276 C CA . PRO A 1 285 ? -13.381 0.046 -6.370 1.000 21.142 285 PRO A CA 1
ATOM 2277 C C . PRO A 1 285 ? -14.333 -0.848 -5.559 1.000 21.914 285 PRO A C 1
ATOM 2278 O O . PRO A 1 285 ? -15.059 -0.307 -4.724 1.000 23.171 285 PRO A O 1
ATOM 2282 N N . HIS A 1 286 ? -14.374 -2.160 -5.836 1.000 22.708 286 HIS A N 1
ATOM 2283 C CA . HIS A 1 286 ? -15.284 -3.124 -5.157 1.000 23.711 286 HIS A CA 1
ATOM 2284 C C . HIS A 1 286 ? -14.642 -3.710 -3.904 1.000 22.477 286 HIS A C 1
ATOM 2285 O O . HIS A 1 286 ? -15.370 -4.418 -3.143 1.000 21.250 286 HIS A O 1
ATOM 2292 N N . TRP A 1 287 ? -13.358 -3.433 -3.657 1.000 20.907 287 TRP A N 1
ATOM 2293 C CA . TRP A 1 287 ? -12.707 -3.898 -2.403 1.000 21.682 287 TRP A CA 1
ATOM 2294 C C . TRP A 1 287 ? -13.344 -3.166 -1.212 1.000 20.775 287 TRP A C 1
ATOM 2295 O O . TRP A 1 287 ? -13.513 -1.950 -1.297 1.000 21.897 287 TRP A O 1
ATOM 2306 N N . ASN A 1 288 ? -13.704 -3.888 -0.153 1.000 20.663 288 ASN A N 1
ATOM 2307 C CA . ASN A 1 288 ? -14.335 -3.281 1.052 1.000 20.538 288 ASN A CA 1
ATOM 2308 C C . ASN A 1 288 ? -13.242 -2.722 1.982 1.000 20.145 288 ASN A C 1
ATOM 2309 O O . ASN A 1 288 ? -12.042 -2.812 1.621 1.000 16.977 288 ASN A O 1
ATOM 2314 N N . GLY A 1 289 ? -13.657 -2.135 3.107 1.000 19.093 289 GLY A N 1
ATOM 2315 C CA . GLY A 1 289 ? -12.756 -1.426 4.027 1.000 19.905 289 GLY A CA 1
ATOM 2316 C C . GLY A 1 289 ? -11.777 -2.404 4.635 1.000 18.565 289 GLY A C 1
ATOM 2317 O O . GLY A 1 289 ? -10.646 -2.055 4.828 1.000 18.009 289 GLY A O 1
ATOM 2318 N N . GLU A 1 290 ? -12.225 -3.596 5.006 1.000 19.328 290 GLU A N 1
ATOM 2319 C CA . GLU A 1 290 ? -11.343 -4.587 5.662 1.000 18.507 290 GLU A CA 1
ATOM 2320 C C . GLU A 1 290 ? -10.233 -4.990 4.682 1.000 17.344 290 GLU A C 1
ATOM 2321 O O . GLU A 1 290 ? -9.057 -5.047 5.092 1.000 17.121 290 GLU A O 1
ATOM 2327 N N . LYS A 1 291 ? -10.617 -5.262 3.431 1.000 16.342 291 LYS A N 1
ATOM 2328 C CA . LYS A 1 291 ? -9.701 -5.697 2.359 1.000 17.375 291 LYS A CA 1
ATOM 2329 C C . LYS A 1 291 ? -8.683 -4.598 2.072 1.000 15.951 291 LYS A C 1
ATOM 2330 O O . LYS A 1 291 ? -7.485 -4.911 1.925 1.000 16.621 291 LYS A O 1
ATOM 2336 N N . LEU A 1 292 ? -9.123 -3.346 1.983 1.000 15.301 292 LEU A N 1
ATOM 2337 C CA . LEU A 1 292 ? -8.203 -2.225 1.681 1.000 15.221 292 LEU A CA 1
ATOM 2338 C C . LEU A 1 292 ? -7.191 -2.105 2.814 1.000 14.379 292 LEU A C 1
ATOM 2339 O O . LEU A 1 292 ? -5.994 -1.912 2.520 1.000 13.552 292 LEU A O 1
ATOM 2344 N N . TYR A 1 293 ? -7.674 -2.200 4.042 1.000 13.380 293 TYR A N 1
ATOM 2345 C CA . TYR A 1 293 ? -6.808 -2.059 5.246 1.000 13.482 293 TYR A CA 1
ATOM 2346 C C . TYR A 1 293 ? -5.755 -3.173 5.212 1.000 13.828 293 TYR A C 1
ATOM 2347 O O . TYR A 1 293 ? -4.536 -2.894 5.303 1.000 13.136 293 TYR A O 1
ATOM 2356 N N . GLN A 1 294 ? -6.195 -4.415 5.012 1.000 13.238 294 GLN A N 1
ATOM 2357 C CA . GLN A 1 294 ? -5.300 -5.588 5.043 1.000 13.579 294 GLN A CA 1
ATOM 2358 C C . GLN A 1 294 ? -4.270 -5.497 3.911 1.000 12.846 294 GLN A C 1
ATOM 2359 O O . GLN A 1 294 ? -3.079 -5.814 4.140 1.000 13.520 294 GLN A O 1
ATOM 2365 N N . GLU A 1 295 ? -4.689 -5.117 2.711 1.000 12.549 295 GLU A N 1
ATOM 2366 C CA . GLU A 1 295 ? -3.756 -5.091 1.552 1.000 12.541 295 GLU A CA 1
ATOM 2367 C C . GLU A 1 295 ? -2.725 -3.979 1.715 1.000 13.583 295 GLU A C 1
ATOM 2368 O O . GLU A 1 295 ? -1.565 -4.201 1.391 1.000 12.773 295 GLU A O 1
ATOM 2374 N N . ALA A 1 296 ? -3.122 -2.820 2.233 1.000 13.581 296 ALA A N 1
ATOM 2375 C CA . ALA A 1 296 ? -2.184 -1.706 2.512 1.000 12.851 296 ALA A CA 1
ATOM 2376 C C . ALA A 1 296 ? -1.250 -2.109 3.666 1.000 13.380 296 ALA A C 1
ATOM 2377 O O . ALA A 1 296 ? -0.070 -1.863 3.569 1.000 12.415 296 ALA A O 1
ATOM 2379 N N . ARG A 1 297 ? -1.778 -2.799 4.674 1.000 11.469 297 ARG A N 1
ATOM 2380 C CA . ARG A 1 297 ? -0.984 -3.301 5.822 1.000 11.527 297 ARG A CA 1
ATOM 2381 C C . ARG A 1 297 ? 0.062 -4.290 5.298 1.000 12.170 297 ARG A C 1
ATOM 2382 O O . ARG A 1 297 ? 1.213 -4.261 5.767 1.000 11.755 297 ARG A O 1
ATOM 2390 N N . LYS A 1 298 ? -0.314 -5.149 4.356 1.000 11.902 298 LYS A N 1
ATOM 2391 C CA . LYS A 1 298 ? 0.582 -6.198 3.828 1.000 12.403 298 LYS A CA 1
ATOM 2392 C C . LYS A 1 298 ? 1.718 -5.511 3.045 1.000 12.466 298 LYS A C 1
ATOM 2393 O O . LYS A 1 298 ? 2.885 -5.960 3.131 1.000 11.748 298 LYS A O 1
ATOM 2399 N N . ILE A 1 299 ? 1.407 -4.459 2.281 1.000 12.279 299 ILE A N 1
ATOM 2400 C CA . ILE A 1 299 ? 2.431 -3.754 1.459 1.000 12.150 299 ILE A CA 1
ATOM 2401 C C . ILE A 1 299 ? 3.371 -3.034 2.427 1.000 12.547 299 ILE A C 1
ATOM 2402 O O . ILE A 1 299 ? 4.581 -3.067 2.206 1.000 11.609 299 ILE A O 1
ATOM 2407 N N . LEU A 1 300 ? 2.830 -2.427 3.480 1.000 12.173 300 LEU A N 1
ATOM 2408 C CA . LEU A 1 300 ? 3.660 -1.622 4.412 1.000 12.156 300 LEU A CA 1
ATOM 2409 C C . LEU A 1 300 ? 4.578 -2.566 5.193 1.000 11.514 300 LEU A C 1
ATOM 2410 O O . LEU A 1 300 ? 5.739 -2.194 5.398 1.000 11.808 300 LEU A O 1
ATOM 2415 N N . GLY A 1 301 ? 4.090 -3.735 5.583 1.000 10.169 301 GLY A N 1
ATOM 2416 C CA . GLY A 1 301 ? 4.934 -4.781 6.194 1.000 10.293 301 GLY A CA 1
ATOM 2417 C C . GLY A 1 301 ? 6.066 -5.171 5.266 1.000 10.673 301 GLY A C 1
ATOM 2418 O O . GLY A 1 301 ? 7.194 -5.306 5.729 1.000 11.322 301 GLY A O 1
ATOM 2419 N N . ALA A 1 302 ? 5.773 -5.417 3.991 1.000 11.354 302 ALA A N 1
ATOM 2420 C CA . ALA A 1 302 ? 6.809 -5.768 2.996 1.000 11.991 302 ALA A CA 1
ATOM 2421 C C . ALA A 1 302 ? 7.830 -4.630 2.857 1.000 12.651 302 ALA A C 1
ATOM 2422 O O . ALA A 1 302 ? 9.044 -4.926 2.828 1.000 12.595 302 ALA A O 1
ATOM 2424 N N . PHE A 1 303 ? 7.381 -3.375 2.773 1.000 11.268 303 PHE A N 1
ATOM 2425 C CA . PHE A 1 303 ? 8.294 -2.202 2.741 1.000 11.482 303 PHE A CA 1
ATOM 2426 C C . PHE A 1 303 ? 9.272 -2.301 3.909 1.000 11.181 303 PHE A C 1
ATOM 2427 O O . PHE A 1 303 ? 10.498 -2.186 3.689 1.000 10.936 303 PHE A O 1
ATOM 2435 N N . ILE A 1 304 ? 8.744 -2.448 5.120 1.000 11.337 304 ILE A N 1
ATOM 2436 C CA . ILE A 1 304 ? 9.613 -2.471 6.326 1.000 10.693 304 ILE A CA 1
ATOM 2437 C C . ILE A 1 304 ? 10.592 -3.635 6.195 1.000 10.841 304 ILE A C 1
ATOM 2438 O O . ILE A 1 304 ? 11.776 -3.435 6.453 1.000 10.062 304 ILE A O 1
ATOM 2443 N N . GLN A 1 305 ? 10.124 -4.810 5.766 1.000 9.623 305 GLN A N 1
ATOM 2444 C CA . GLN A 1 305 ? 11.017 -5.997 5.623 1.000 10.247 305 GLN A CA 1
ATOM 2445 C C . GLN A 1 305 ? 12.145 -5.669 4.639 1.000 10.215 305 GLN A C 1
ATOM 2446 O O . GLN A 1 305 ? 13.309 -5.995 4.895 1.000 10.541 305 GLN A O 1
ATOM 2452 N N . ILE A 1 306 ? 11.807 -5.100 3.497 1.000 11.693 306 ILE A N 1
ATOM 2453 C CA . ILE A 1 306 ? 12.806 -4.911 2.400 1.000 12.384 306 ILE A CA 1
ATOM 2454 C C . ILE A 1 306 ? 13.809 -3.827 2.815 1.000 11.636 306 ILE A C 1
ATOM 2455 O O . ILE A 1 306 ? 15.002 -4.032 2.633 1.000 12.286 306 ILE A O 1
ATOM 2460 N N . ILE A 1 307 ? 13.359 -2.674 3.283 1.000 11.486 307 ILE A N 1
ATOM 2461 C CA . ILE A 1 307 ? 14.313 -1.634 3.765 1.000 11.643 307 ILE A CA 1
ATOM 2462 C C . ILE A 1 307 ? 15.260 -2.294 4.777 1.000 10.915 307 ILE A C 1
ATOM 2463 O O . ILE A 1 307 ? 16.475 -2.025 4.736 1.000 10.209 307 ILE A O 1
ATOM 2468 N N . THR A 1 308 ? 14.720 -3.082 5.701 1.000 10.628 308 THR A N 1
ATOM 2469 C CA . THR A 1 308 ? 15.506 -3.653 6.810 1.000 10.034 308 THR A CA 1
ATOM 2470 C C . THR A 1 308 ? 16.545 -4.618 6.254 1.000 10.285 308 THR A C 1
ATOM 2471 O O . THR A 1 308 ? 17.713 -4.492 6.587 1.000 10.078 308 THR A O 1
ATOM 2475 N N . PHE A 1 309 ? 16.122 -5.621 5.478 1.000 10.119 309 PHE A N 1
ATOM 2476 C CA . PHE A 1 309 ? 17.041 -6.720 5.082 1.000 11.131 309 PHE A CA 1
ATOM 2477 C C . PHE A 1 309 ? 17.923 -6.308 3.896 1.000 11.930 309 PHE A C 1
ATOM 2478 O O . PHE A 1 309 ? 19.086 -6.798 3.806 1.000 13.702 309 PHE A O 1
ATOM 2486 N N . ARG A 1 310 ? 17.423 -5.485 2.989 1.000 12.222 310 ARG A N 1
ATOM 2487 C CA . ARG A 1 310 ? 18.213 -5.080 1.787 1.000 12.896 310 ARG A CA 1
ATOM 2488 C C . ARG A 1 310 ? 19.139 -3.904 2.122 1.000 13.020 310 ARG A C 1
ATOM 2489 O O . ARG A 1 310 ? 20.316 -3.885 1.625 1.000 13.876 310 ARG A O 1
ATOM 2497 N N . ASP A 1 311 ? 18.652 -2.889 2.831 1.000 11.648 311 ASP A N 1
ATOM 2498 C CA . ASP A 1 311 ? 19.401 -1.610 3.023 1.000 11.703 311 ASP A CA 1
ATOM 2499 C C . ASP A 1 311 ? 20.069 -1.512 4.407 1.000 12.328 311 ASP A C 1
ATOM 2500 O O . ASP A 1 311 ? 21.201 -0.978 4.464 1.000 15.062 311 ASP A O 1
ATOM 2505 N N . TYR A 1 312 ? 19.397 -1.911 5.483 1.000 10.936 312 TYR A N 1
ATOM 2506 C CA . TYR A 1 312 ? 19.862 -1.635 6.863 1.000 10.918 312 TYR A CA 1
ATOM 2507 C C . TYR A 1 312 ? 20.872 -2.696 7.335 1.000 10.870 312 TYR A C 1
ATOM 2508 O O . TYR A 1 312 ? 22.018 -2.320 7.679 1.000 11.619 312 TYR A O 1
ATOM 2517 N N . LEU A 1 313 ? 20.500 -3.972 7.332 1.000 10.800 313 LEU A N 1
ATOM 2518 C CA . LEU A 1 313 ? 21.314 -5.040 7.961 1.000 10.911 313 LEU A CA 1
ATOM 2519 C C . LEU A 1 313 ? 22.690 -5.134 7.287 1.000 11.147 313 LEU A C 1
ATOM 2520 O O . LEU A 1 313 ? 23.689 -5.367 7.959 1.000 11.716 313 LEU A O 1
ATOM 2525 N N . PRO A 1 314 ? 22.822 -5.002 5.960 1.000 11.877 314 PRO A N 1
ATOM 2526 C CA . PRO A 1 314 ? 24.158 -5.091 5.361 1.000 11.804 314 PRO A CA 1
ATOM 2527 C C . PRO A 1 314 ? 25.138 -4.038 5.892 1.000 12.599 314 PRO A C 1
ATOM 2528 O O . PRO A 1 314 ? 26.265 -4.334 6.059 1.000 13.242 314 PRO A O 1
ATOM 2532 N N . ILE A 1 315 ? 24.662 -2.860 6.253 1.000 12.135 315 ILE A N 1
ATOM 2533 C CA . ILE A 1 315 ? 25.570 -1.791 6.751 1.000 12.863 315 ILE A CA 1
ATOM 2534 C C . ILE A 1 315 ? 25.644 -1.820 8.283 1.000 11.421 315 ILE A C 1
ATOM 2535 O O . ILE A 1 315 ? 26.445 -1.031 8.857 1.000 13.307 315 ILE A O 1
ATOM 2540 N N . VAL A 1 316 ? 24.870 -2.676 8.966 1.000 11.004 316 VAL A N 1
ATOM 2541 C CA . VAL A 1 316 ? 25.101 -2.993 10.407 1.000 11.406 316 VAL A CA 1
ATOM 2542 C C . VAL A 1 316 ? 26.118 -4.129 10.470 1.000 11.768 316 VAL A C 1
ATOM 2543 O O . VAL A 1 316 ? 27.060 -4.015 11.238 1.000 12.069 316 VAL A O 1
ATOM 2547 N N . LEU A 1 317 ? 25.864 -5.216 9.738 1.000 11.491 317 LEU A N 1
ATOM 2548 C CA A LEU A 1 317 ? 26.589 -6.502 9.890 0.350 12.837 317 LEU A CA 1
ATOM 2549 C CA B LEU A 1 317 ? 26.609 -6.483 9.908 0.650 12.266 317 LEU A CA 1
ATOM 2550 C C . LEU A 1 317 ? 27.844 -6.532 9.015 1.000 13.511 317 LEU A C 1
ATOM 2551 O O . LEU A 1 317 ? 28.657 -7.426 9.260 1.000 14.112 317 LEU A O 1
ATOM 2560 N N . GLY A 1 318 ? 27.950 -5.658 8.024 1.000 15.030 318 GLY A N 1
ATOM 2561 C CA . GLY A 1 318 ? 29.156 -5.659 7.154 1.000 15.283 318 GLY A CA 1
ATOM 2562 C C . GLY A 1 318 ? 29.540 -7.065 6.685 1.000 16.890 318 GLY A C 1
ATOM 2563 O O . GLY A 1 318 ? 28.689 -7.773 6.128 1.000 16.272 318 GLY A O 1
ATOM 2564 N N . SER A 1 319 ? 30.792 -7.471 6.903 1.000 20.740 319 SER A N 1
ATOM 2565 C CA . SER A 1 319 ? 31.382 -8.765 6.451 1.000 24.409 319 SER A CA 1
ATOM 2566 C C . SER A 1 319 ? 30.645 -9.999 7.016 1.000 25.230 319 SER A C 1
ATOM 2567 O O . SER A 1 319 ? 30.837 -11.121 6.488 1.000 24.103 319 SER A O 1
ATOM 2570 N N . GLU A 1 320 ? 29.856 -9.836 8.076 1.000 23.672 320 GLU A N 1
ATOM 2571 C CA . GLU A 1 320 ? 29.238 -10.972 8.805 1.000 23.728 320 GLU A CA 1
ATOM 2572 C C . GLU A 1 320 ? 27.857 -11.223 8.220 1.000 19.962 320 GLU A C 1
ATOM 2573 O O . GLU A 1 320 ? 27.264 -12.198 8.594 1.000 22.657 320 GLU A O 1
ATOM 2579 N N . MET A 1 321 ? 27.385 -10.355 7.324 1.000 18.361 321 MET A N 1
ATOM 2580 C CA . MET A 1 321 ? 26.022 -10.461 6.750 1.000 19.009 321 MET A CA 1
ATOM 2581 C C . MET A 1 321 ? 25.885 -11.843 6.084 1.000 20.005 321 MET A C 1
ATOM 2582 O O . MET A 1 321 ? 24.979 -12.621 6.445 1.000 18.958 321 MET A O 1
ATOM 2587 N N . GLN A 1 322 ? 26.828 -12.206 5.213 1.000 21.154 322 GLN A N 1
ATOM 2588 C CA . GLN A 1 322 ? 26.691 -13.477 4.448 1.000 24.526 322 GLN A CA 1
ATOM 2589 C C . GLN A 1 322 ? 26.864 -14.680 5.386 1.000 25.429 322 GLN A C 1
ATOM 2590 O O . GLN A 1 322 ? 26.324 -15.762 5.073 1.000 28.628 322 GLN A O 1
ATOM 2596 N N . LYS A 1 323 ? 27.599 -14.528 6.481 1.000 24.532 323 LYS A N 1
ATOM 2597 C CA . LYS A 1 323 ? 27.776 -15.618 7.477 1.000 25.528 323 LYS A CA 1
ATOM 2598 C C . LYS A 1 323 ? 26.441 -15.955 8.149 1.000 24.300 323 LYS A C 1
ATOM 2599 O O . LYS A 1 323 ? 26.109 -17.152 8.230 1.000 29.546 323 LYS A O 1
ATOM 2605 N N . TRP A 1 324 ? 25.716 -14.948 8.647 1.000 20.469 324 TRP A N 1
ATOM 2606 C CA . TRP A 1 324 ? 24.562 -15.161 9.565 1.000 20.968 324 TRP A CA 1
ATOM 2607 C C . TRP A 1 324 ? 23.243 -15.083 8.804 1.000 21.528 324 TRP A C 1
ATOM 2608 O O . TRP A 1 324 ? 22.284 -15.696 9.270 1.000 20.868 324 TRP A O 1
ATOM 2619 N N . ILE A 1 325 ? 23.193 -14.346 7.693 1.000 21.592 325 ILE A N 1
ATOM 2620 C CA . ILE A 1 325 ? 21.942 -14.104 6.917 1.000 21.454 325 ILE A CA 1
ATOM 2621 C C . ILE A 1 325 ? 22.220 -14.376 5.449 1.000 22.089 325 ILE A C 1
ATOM 2622 O O . ILE A 1 325 ? 22.326 -13.450 4.640 1.000 21.957 325 ILE A O 1
ATOM 2627 N N . PRO A 1 326 ? 22.300 -15.668 5.061 1.000 22.207 326 PRO A N 1
ATOM 2628 C CA . PRO A 1 326 ? 22.490 -15.990 3.655 1.000 24.693 326 PRO A CA 1
ATOM 2629 C C . PRO A 1 326 ? 21.243 -15.635 2.848 1.000 26.488 326 PRO A C 1
ATOM 2630 O O . PRO A 1 326 ? 20.135 -15.441 3.398 1.000 24.025 326 PRO A O 1
ATOM 2634 N N . PRO A 1 327 ? 21.395 -15.525 1.514 1.000 26.443 327 PRO A N 1
ATOM 2635 C CA . PRO A 1 327 ? 20.267 -15.246 0.634 1.000 25.618 327 PRO A CA 1
ATOM 2636 C C . PRO A 1 327 ? 19.082 -16.170 0.946 1.000 21.524 327 PRO A C 1
ATOM 2637 O O . PRO A 1 327 ? 19.304 -17.313 1.330 1.000 24.607 327 PRO A O 1
ATOM 2641 N N . TYR A 1 328 ? 17.870 -15.611 0.863 1.000 21.407 328 TYR A N 1
ATOM 2642 C CA . TYR A 1 328 ? 16.615 -16.281 1.288 1.000 18.196 328 TYR A CA 1
ATOM 2643 C C . TYR A 1 328 ? 16.388 -17.514 0.416 1.000 19.284 328 TYR A C 1
ATOM 2644 O O . TYR A 1 328 ? 16.594 -17.426 -0.817 1.000 18.923 328 TYR A O 1
ATOM 2653 N N . GLN A 1 329 ? 16.023 -18.624 1.052 1.000 19.359 329 GLN A N 1
ATOM 2654 C CA . GLN A 1 329 ? 15.778 -19.921 0.378 1.000 20.335 329 GLN A CA 1
ATOM 2655 C C . GLN A 1 329 ? 14.330 -20.378 0.595 1.000 21.011 329 GLN A C 1
ATOM 2656 O O . GLN A 1 329 ? 13.967 -21.436 0.096 1.000 25.822 329 GLN A O 1
ATOM 2662 N N . GLY A 1 330 ? 13.514 -19.629 1.321 1.000 18.457 330 GLY A N 1
ATOM 2663 C CA . GLY A 1 330 ? 12.119 -20.033 1.557 1.000 17.426 330 GLY A CA 1
ATOM 2664 C C . GLY A 1 330 ? 11.771 -20.151 3.018 1.000 16.050 330 GLY A C 1
ATOM 2665 O O . GLY A 1 330 ? 12.656 -20.075 3.903 1.000 15.090 330 GLY A O 1
ATOM 2666 N N . TYR A 1 331 ? 10.477 -20.285 3.277 1.000 16.319 331 TYR A N 1
ATOM 2667 C CA . TYR A 1 331 ? 9.934 -20.396 4.641 1.000 15.150 331 TYR A CA 1
ATOM 2668 C C . TYR A 1 331 ? 10.333 -21.760 5.192 1.000 16.164 331 TYR A C 1
ATOM 2669 O O . TYR A 1 331 ? 10.106 -22.814 4.536 1.000 18.472 331 TYR A O 1
ATOM 2678 N N . ASN A 1 332 ? 10.839 -21.761 6.418 1.000 14.951 332 ASN A N 1
ATOM 2679 C CA . ASN A 1 332 ? 11.231 -22.970 7.170 1.000 16.247 332 ASN A CA 1
ATOM 2680 C C . ASN A 1 332 ? 10.416 -23.045 8.464 1.000 16.598 332 ASN A C 1
ATOM 2681 O O . ASN A 1 332 ? 10.766 -22.321 9.431 1.000 15.881 332 ASN A O 1
ATOM 2686 N N . ASN A 1 333 ? 9.405 -23.917 8.519 1.000 17.429 333 ASN A N 1
ATOM 2687 C CA . ASN A 1 333 ? 8.428 -23.941 9.645 1.000 18.101 333 ASN A CA 1
ATOM 2688 C C . ASN A 1 333 ? 9.065 -24.588 10.874 1.000 18.208 333 ASN A C 1
ATOM 2689 O O . ASN A 1 333 ? 8.367 -24.682 11.901 1.000 20.016 333 ASN A O 1
ATOM 2694 N N . SER A 1 334 ? 10.323 -25.026 10.791 1.000 17.455 334 SER A N 1
ATOM 2695 C CA . SER A 1 334 ? 11.080 -25.579 11.947 1.000 17.395 334 SER A CA 1
ATOM 2696 C C . SER A 1 334 ? 11.898 -24.495 12.660 1.000 16.516 334 SER A C 1
ATOM 2697 O O . SER A 1 334 ? 12.467 -24.824 13.702 1.000 17.817 334 SER A O 1
ATOM 2700 N N . VAL A 1 335 ? 12.013 -23.301 12.072 1.000 15.542 335 VAL A N 1
ATOM 2701 C CA . VAL A 1 335 ? 12.753 -22.138 12.661 1.000 14.641 335 VAL A CA 1
ATOM 2702 C C . VAL A 1 335 ? 11.878 -21.529 13.750 1.000 15.110 335 VAL A C 1
ATOM 2703 O O . VAL A 1 335 ? 10.699 -21.392 13.509 1.000 15.008 335 VAL A O 1
ATOM 2707 N N . ASP A 1 336 ? 12.468 -21.224 14.900 1.000 15.085 336 ASP A N 1
ATOM 2708 C CA . ASP A 1 336 ? 11.819 -20.482 16.009 1.000 15.363 336 ASP A CA 1
ATOM 2709 C C . ASP A 1 336 ? 11.837 -18.991 15.684 1.000 15.385 336 ASP A C 1
ATOM 2710 O O . ASP A 1 336 ? 12.894 -18.374 15.682 1.000 17.019 336 ASP A O 1
ATOM 2715 N N . PRO A 1 337 ? 10.693 -18.351 15.373 1.000 14.389 337 PRO A N 1
ATOM 2716 C CA . PRO A 1 337 ? 10.710 -16.928 15.026 1.000 15.403 337 PRO A CA 1
ATOM 2717 C C . PRO A 1 337 ? 10.674 -15.974 16.230 1.000 14.318 337 PRO A C 1
ATOM 2718 O O . PRO A 1 337 ? 10.761 -14.740 16.022 1.000 14.259 337 PRO A O 1
ATOM 2722 N N . ARG A 1 338 ? 10.609 -16.521 17.442 1.000 12.279 338 ARG A N 1
ATOM 2723 C CA . ARG A 1 338 ? 10.450 -15.691 18.663 1.000 11.938 338 ARG A CA 1
ATOM 2724 C C . ARG A 1 338 ? 11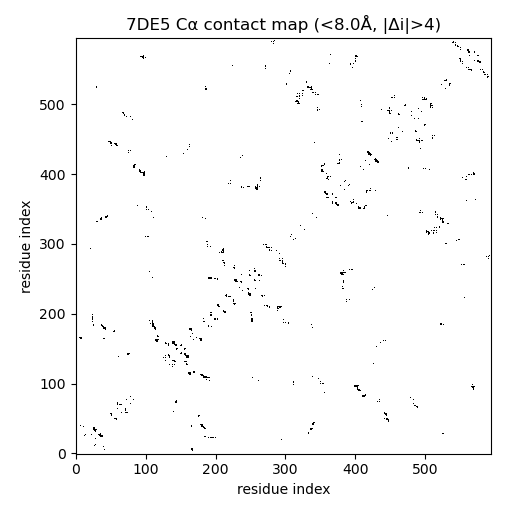.707 -14.857 18.875 1.000 12.210 338 ARG A C 1
ATOM 2725 O O . ARG A 1 338 ? 12.819 -15.371 18.663 1.000 13.409 338 ARG A O 1
ATOM 2733 N N . ILE A 1 339 ? 11.515 -13.609 19.259 1.000 10.080 339 ILE A N 1
ATOM 2734 C CA . ILE A 1 339 ? 12.639 -12.751 19.676 1.000 10.104 339 ILE A CA 1
ATOM 2735 C C . ILE A 1 339 ? 13.187 -13.334 20.971 1.000 9.526 339 ILE A C 1
ATOM 2736 O O . ILE A 1 339 ? 12.394 -13.678 21.878 1.000 9.019 339 ILE A O 1
ATOM 2741 N N . SER A 1 340 ? 14.497 -13.483 21.033 1.000 9.317 340 SER A N 1
ATOM 2742 C CA . SER A 1 340 ? 15.210 -13.912 22.260 1.000 9.864 340 SER A CA 1
ATOM 2743 C C . SER A 1 340 ? 15.372 -12.772 23.257 1.000 9.502 340 SER A C 1
ATOM 2744 O O . SER A 1 340 ? 15.489 -11.609 22.869 1.000 10.109 340 SER A O 1
ATOM 2747 N N . ASN A 1 341 ? 15.534 -13.145 24.514 1.000 9.397 341 ASN A N 1
ATOM 2748 C CA . ASN A 1 341 ? 15.759 -12.174 25.606 1.000 9.678 341 ASN A CA 1
ATOM 2749 C C . ASN A 1 341 ? 17.054 -11.414 25.326 1.000 9.601 341 ASN A C 1
ATOM 2750 O O . ASN A 1 341 ? 17.056 -10.159 25.409 1.000 9.943 341 ASN A O 1
ATOM 2755 N N . VAL A 1 342 ? 18.112 -12.105 24.900 1.000 9.620 342 VAL A N 1
ATOM 2756 C CA . VAL A 1 342 ? 19.436 -11.454 24.679 1.000 9.418 342 VAL A CA 1
ATOM 2757 C C . VAL A 1 342 ? 19.355 -10.456 23.514 1.000 9.598 342 VAL A C 1
ATOM 2758 O O . VAL A 1 342 ? 20.002 -9.392 23.599 1.000 8.341 342 VAL A O 1
ATOM 2762 N N . PHE A 1 343 ? 18.574 -10.765 22.481 1.000 8.931 343 PHE A N 1
ATOM 2763 C CA . PHE A 1 343 ? 18.442 -9.879 21.295 1.000 9.289 343 PHE A CA 1
ATOM 2764 C C . PHE A 1 343 ? 17.971 -8.504 21.769 1.000 9.033 343 PHE A C 1
ATOM 2765 O O . PHE A 1 343 ? 18.424 -7.498 21.235 1.000 8.595 343 PHE A O 1
ATOM 2773 N N . THR A 1 344 ? 17.125 -8.460 22.796 1.000 8.628 344 THR A N 1
ATOM 2774 C CA . THR A 1 344 ? 16.507 -7.195 23.252 1.000 8.742 344 THR A CA 1
ATOM 2775 C C . THR A 1 344 ? 17.600 -6.310 23.875 1.000 8.669 344 THR A C 1
ATOM 2776 O O . THR A 1 344 ? 17.359 -5.077 24.018 1.000 9.206 344 THR A O 1
ATOM 2780 N N . PHE A 1 345 ? 18.751 -6.899 24.220 1.000 8.478 345 PHE A N 1
ATOM 2781 C CA . PHE A 1 345 ? 19.940 -6.144 24.714 1.000 8.878 345 PHE A CA 1
ATOM 2782 C C . PHE A 1 345 ? 20.914 -5.917 23.552 1.000 8.069 345 PHE A C 1
ATOM 2783 O O . PHE A 1 345 ? 21.492 -4.816 23.438 1.000 8.358 345 PHE A O 1
ATOM 2791 N N . ALA A 1 346 ? 21.111 -6.917 22.718 1.000 7.683 346 ALA A N 1
ATOM 2792 C CA . ALA A 1 346 ? 22.033 -6.809 21.555 1.000 8.279 346 ALA A CA 1
ATOM 2793 C C . ALA A 1 346 ? 21.609 -5.594 20.709 1.000 8.581 346 ALA A C 1
ATOM 2794 O O . ALA A 1 346 ? 22.493 -4.820 20.243 1.000 8.731 346 ALA A O 1
ATOM 2796 N N . PHE A 1 347 ? 20.311 -5.380 20.520 1.000 9.172 347 PHE A N 1
ATOM 2797 C CA . PHE A 1 347 ? 19.824 -4.361 19.559 1.000 8.856 347 PHE A CA 1
ATOM 2798 C C . PHE A 1 347 ? 19.976 -2.964 20.179 1.000 8.851 347 PHE A C 1
ATOM 2799 O O . PHE A 1 347 ? 19.916 -1.979 19.466 1.000 8.711 347 PHE A O 1
ATOM 2807 N N . ARG A 1 348 ? 20.280 -2.889 21.481 1.000 8.689 348 ARG A N 1
ATOM 2808 C CA . ARG A 1 348 ? 20.544 -1.598 22.160 1.000 8.587 348 ARG A CA 1
ATOM 2809 C C . ARG A 1 348 ? 21.940 -1.082 21.774 1.000 8.437 348 ARG A C 1
ATOM 2810 O O . ARG A 1 348 ? 22.368 -0.059 22.354 1.000 8.590 348 ARG A O 1
ATOM 2818 N N . PHE A 1 349 ? 22.638 -1.699 20.802 1.000 9.065 349 PHE A N 1
ATOM 2819 C CA . PHE A 1 349 ? 23.851 -1.084 20.202 1.000 9.152 349 PHE A CA 1
ATOM 2820 C C . PHE A 1 349 ? 23.460 0.302 19.681 1.000 8.931 349 PHE A C 1
ATOM 2821 O O . PHE A 1 349 ? 24.313 1.205 19.618 1.000 9.518 349 PHE A O 1
ATOM 2829 N N . GLY A 1 350 ? 22.204 0.461 19.275 1.000 9.245 350 GLY A N 1
ATOM 2830 C CA . GLY A 1 350 ? 21.706 1.740 18.747 1.000 8.366 350 GLY A CA 1
ATOM 2831 C C . GLY A 1 350 ? 21.941 2.883 19.714 1.000 8.454 350 GLY A C 1
ATOM 2832 O O . GLY A 1 350 ? 22.074 4.025 19.246 1.000 8.299 350 GLY A O 1
ATOM 2833 N N . HIS A 1 351 ? 21.957 2.634 21.018 1.000 8.794 351 HIS A N 1
ATOM 2834 C CA . HIS A 1 351 ? 22.118 3.718 22.040 1.000 9.493 351 HIS A CA 1
ATOM 2835 C C . HIS A 1 351 ? 23.448 4.445 21.817 1.000 9.774 351 HIS A C 1
ATOM 2836 O O . HIS A 1 351 ? 23.586 5.648 22.171 1.000 10.954 351 HIS A O 1
ATOM 2843 N N . MET A 1 352 ? 24.426 3.775 21.236 1.000 9.898 352 MET A N 1
ATOM 2844 C CA A MET A 1 352 ? 25.756 4.392 21.007 0.670 10.051 352 MET A CA 1
ATOM 2845 C CA B MET A 1 352 ? 25.770 4.367 20.997 0.330 10.447 352 MET A CA 1
ATOM 2846 C C . MET A 1 352 ? 25.827 5.111 19.655 1.000 10.642 352 MET A C 1
ATOM 2847 O O . MET A 1 352 ? 26.901 5.692 19.356 1.000 10.700 352 MET A O 1
ATOM 2856 N N . GLU A 1 353 ? 24.720 5.131 18.893 1.000 9.259 353 GLU A N 1
ATOM 2857 C CA . GLU A 1 353 ? 24.655 5.803 17.579 1.000 9.820 353 GLU A CA 1
ATOM 2858 C C . GLU A 1 353 ? 23.814 7.063 17.685 1.000 9.396 353 GLU A C 1
ATOM 2859 O O . GLU A 1 353 ? 23.638 7.712 16.651 1.000 8.874 353 GLU A O 1
ATOM 2865 N N . VAL A 1 354 ? 23.312 7.390 18.878 1.000 9.101 354 VAL A N 1
ATOM 2866 C CA . VAL A 1 354 ? 22.404 8.562 19.051 1.000 9.364 354 VAL A CA 1
ATOM 2867 C C . VAL A 1 354 ? 23.270 9.775 19.330 1.000 9.181 354 VAL A C 1
ATOM 2868 O O . VAL A 1 354 ? 24.028 9.765 20.280 1.000 9.769 354 VAL A O 1
ATOM 2872 N N . PRO A 1 355 ? 23.236 10.817 18.479 1.000 9.401 355 PRO A N 1
ATOM 2873 C CA . PRO A 1 355 ? 24.064 11.998 18.684 1.000 9.177 355 PRO A CA 1
ATOM 2874 C C . PRO A 1 355 ? 23.377 12.956 19.669 1.000 9.522 355 PRO A C 1
ATOM 2875 O O . PRO A 1 355 ? 22.215 12.734 20.089 1.000 10.108 355 PRO A O 1
ATOM 2879 N N . SER A 1 356 ? 24.088 14.007 20.036 1.000 9.846 356 SER A N 1
ATOM 2880 C CA . SER A 1 356 ? 23.686 14.934 21.128 1.000 10.285 356 SER A CA 1
ATOM 2881 C C . SER A 1 356 ? 22.639 15.956 20.686 1.000 10.434 356 SER A C 1
ATOM 2882 O O . SER A 1 356 ? 22.000 16.538 21.557 1.000 10.737 356 SER A O 1
ATOM 2885 N N . THR A 1 357 ? 22.423 16.141 19.384 1.000 10.757 357 THR A N 1
ATOM 2886 C CA . THR A 1 357 ? 21.547 17.238 18.902 1.000 11.522 357 THR A CA 1
ATOM 2887 C C . THR A 1 357 ? 20.662 16.736 17.767 1.000 11.934 357 THR A C 1
ATOM 2888 O O . THR A 1 357 ? 21.011 15.708 17.147 1.000 10.806 357 THR A O 1
ATOM 2892 N N . VAL A 1 358 ? 19.552 17.451 17.563 1.000 11.536 358 VAL A N 1
ATOM 2893 C CA . VAL A 1 358 ? 18.643 17.243 16.410 1.000 11.631 358 VAL A CA 1
ATOM 2894 C C . VAL A 1 358 ? 18.486 18.591 15.686 1.000 11.334 358 VAL A C 1
ATOM 2895 O O . VAL A 1 358 ? 18.262 19.603 16.361 1.000 13.307 358 VAL A O 1
ATOM 2899 N N . SER A 1 359 ? 18.576 18.603 14.363 1.000 11.508 359 SER A N 1
ATOM 2900 C CA . SER A 1 359 ? 18.446 19.835 13.540 1.000 12.236 359 SER A CA 1
ATOM 2901 C C . SER A 1 359 ? 17.145 19.809 12.746 1.000 12.299 359 SER A C 1
ATOM 2902 O O . SER A 1 359 ? 16.702 18.717 12.297 1.000 12.945 359 SER A O 1
ATOM 2905 N N . ARG A 1 360 ? 16.570 20.996 12.570 1.000 11.671 360 ARG A N 1
ATOM 2906 C CA . ARG A 1 360 ? 15.479 21.243 11.605 1.000 11.608 360 ARG A CA 1
ATOM 2907 C C . ARG A 1 360 ? 16.060 22.026 10.441 1.000 13.096 360 ARG A C 1
ATOM 2908 O O . ARG A 1 360 ? 16.767 23.001 10.721 1.000 13.033 360 ARG A O 1
ATOM 2916 N N . LEU A 1 361 ? 15.792 21.600 9.204 1.000 13.231 361 LEU A N 1
ATOM 2917 C CA . LEU A 1 361 ? 16.311 22.301 8.001 1.000 14.721 361 LEU A CA 1
ATOM 2918 C C . LEU A 1 361 ? 15.150 22.719 7.093 1.000 14.468 361 LEU A C 1
ATOM 2919 O O . LEU A 1 361 ? 14.171 21.991 6.942 1.000 13.713 361 LEU A O 1
ATOM 2924 N N . ASP A 1 362 ? 15.310 23.856 6.438 1.000 16.522 362 ASP A N 1
ATOM 2925 C CA . ASP A 1 362 ? 14.268 24.431 5.559 1.000 17.689 362 ASP A CA 1
ATOM 2926 C C . ASP A 1 362 ? 14.387 23.849 4.159 1.000 20.032 362 ASP A C 1
ATOM 2927 O O . ASP A 1 362 ? 15.243 22.953 3.933 1.000 17.475 362 ASP A O 1
ATOM 2932 N N . GLU A 1 363 ? 13.543 24.392 3.271 1.000 22.133 363 GLU A N 1
ATOM 2933 C CA . GLU A 1 363 ? 13.307 23.886 1.898 1.000 27.213 363 GLU A CA 1
ATOM 2934 C C . GLU A 1 363 ? 14.590 24.008 1.072 1.000 28.467 363 GLU A C 1
ATOM 2935 O O . GLU A 1 363 ? 14.566 23.457 -0.038 1.000 30.726 363 GLU A O 1
ATOM 2941 N N . ASN A 1 364 ? 15.630 24.701 1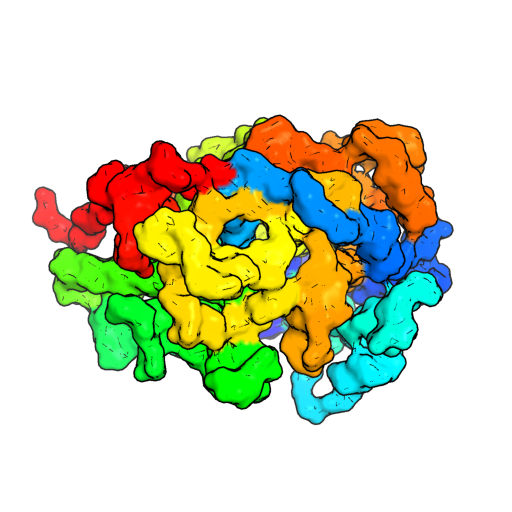.588 1.000 27.291 364 ASN A N 1
ATOM 2942 C CA . ASN A 1 364 ? 16.989 24.818 0.977 1.000 27.052 364 ASN A CA 1
ATOM 2943 C C . ASN A 1 364 ? 18.040 24.047 1.789 1.000 24.700 364 ASN A C 1
ATOM 2944 O O . ASN A 1 364 ? 19.240 24.145 1.491 1.000 22.850 364 ASN A O 1
ATOM 2949 N N . TYR A 1 365 ? 17.613 23.257 2.782 1.000 21.058 365 TYR A N 1
ATOM 2950 C CA . TYR A 1 365 ? 18.504 22.414 3.617 1.000 20.207 365 TYR A CA 1
ATOM 2951 C C . TYR A 1 365 ? 19.447 23.319 4.401 1.000 19.088 365 TYR A C 1
ATOM 2952 O O . TYR A 1 365 ? 20.561 22.900 4.741 1.000 20.343 365 TYR A O 1
ATOM 2961 N N . GLN A 1 366 ? 18.952 24.520 4.688 1.000 21.321 366 GLN A N 1
ATOM 2962 C CA . GLN A 1 366 ? 19.602 25.528 5.555 1.000 20.449 366 GLN A CA 1
ATOM 2963 C C . GLN A 1 366 ? 18.935 25.464 6.921 1.000 18.397 366 GLN A C 1
ATOM 2964 O O . GLN A 1 366 ? 17.847 24.936 7.040 1.000 17.347 366 GLN A O 1
ATOM 2970 N N . PRO A 1 367 ? 19.555 26.021 7.979 1.000 19.325 367 PRO A N 1
ATOM 2971 C CA . PRO A 1 367 ? 18.974 25.984 9.310 1.000 17.419 367 PRO A CA 1
ATOM 2972 C C . PRO A 1 367 ? 17.580 26.608 9.333 1.000 18.584 367 PRO A C 1
ATOM 2973 O O . PRO A 1 367 ? 17.371 27.716 8.847 1.000 18.818 367 PRO A O 1
ATOM 2977 N N . TRP A 1 368 ? 16.649 25.859 9.913 1.000 17.047 368 TRP A N 1
ATOM 2978 C CA A TRP A 1 368 ? 15.254 26.296 10.153 0.310 18.822 368 TRP A CA 1
ATOM 2979 C CA B TRP A 1 368 ? 15.248 26.294 10.163 0.690 18.151 368 TRP A CA 1
ATOM 2980 C C . TRP A 1 368 ? 15.147 27.198 11.401 1.000 18.576 368 TRP A C 1
ATOM 2981 O O . TRP A 1 368 ? 15.132 26.690 12.533 1.000 19.066 368 TRP A O 1
ATOM 3002 N N . GLY A 1 369 ? 15.050 28.515 11.201 1.000 19.314 369 GLY A N 1
ATOM 3003 C CA . GLY A 1 369 ? 14.836 29.471 12.304 1.000 19.873 369 GLY A CA 1
ATOM 3004 C C . GLY A 1 369 ? 16.083 29.672 13.161 1.000 20.741 369 GLY A C 1
ATOM 3005 O O . GLY A 1 369 ? 17.150 29.135 12.880 1.000 21.543 369 GLY A O 1
ATOM 3006 N N . PRO A 1 370 ? 15.950 30.426 14.270 1.000 21.563 370 PRO A N 1
ATOM 3007 C CA . PRO A 1 370 ? 17.089 30.806 15.102 1.000 20.877 370 PRO A CA 1
ATOM 3008 C C . PRO A 1 370 ? 17.558 29.711 16.080 1.000 20.877 370 PRO A C 1
ATOM 3009 O O . PRO A 1 370 ? 18.693 29.807 16.548 1.000 20.564 370 PRO A O 1
ATOM 3013 N N . GLU A 1 371 ? 16.746 28.674 16.306 1.000 18.595 371 GLU A N 1
ATOM 3014 C CA . GLU A 1 371 ? 17.161 27.495 17.121 1.000 19.300 371 GLU A CA 1
ATOM 3015 C C . GLU A 1 371 ? 16.984 26.229 16.284 1.000 17.444 371 GLU A C 1
ATOM 3016 O O . GLU A 1 371 ? 16.342 25.282 16.750 1.000 17.556 371 GLU A O 1
ATOM 3022 N N . ALA A 1 372 ? 17.566 26.200 15.088 1.000 15.671 372 ALA A N 1
ATOM 3023 C CA . ALA A 1 372 ? 17.442 25.064 14.147 1.000 15.261 372 ALA A CA 1
ATOM 3024 C C . ALA A 1 372 ? 17.924 23.814 14.862 1.000 14.054 372 ALA A C 1
ATOM 3025 O O . ALA A 1 372 ? 17.283 22.768 14.700 1.000 13.866 372 ALA A O 1
ATOM 3027 N N . GLU A 1 373 ? 19.048 23.941 15.561 1.000 13.714 373 GLU A N 1
ATOM 3028 C CA . GLU A 1 373 ? 19.710 22.813 16.263 1.000 14.041 373 GLU A CA 1
ATOM 3029 C C . GLU A 1 373 ? 19.341 22.865 17.748 1.000 12.352 373 GLU A C 1
ATOM 3030 O O . GLU A 1 373 ? 19.542 23.964 18.400 1.000 11.324 373 GLU A O 1
ATOM 3036 N N . LEU A 1 374 ? 18.921 21.716 18.281 1.000 11.418 374 LEU A N 1
ATOM 3037 C CA . LEU A 1 374 ? 18.442 21.618 19.683 1.000 11.529 374 LEU A CA 1
ATOM 3038 C C . LEU A 1 374 ? 19.077 20.412 20.365 1.000 11.418 374 LEU A C 1
ATOM 3039 O O . LEU A 1 374 ? 19.378 19.399 19.723 1.000 11.070 374 LEU A O 1
ATOM 3044 N N . PRO A 1 375 ? 19.292 20.504 21.689 1.000 11.600 375 PRO A N 1
ATOM 3045 C CA . PRO A 1 375 ? 19.784 19.368 22.446 1.000 10.913 375 PRO A CA 1
ATOM 3046 C C . PRO A 1 375 ? 18.743 18.240 22.430 1.000 10.451 375 PRO A C 1
ATOM 3047 O O . PRO A 1 375 ? 17.572 18.473 22.690 1.000 10.113 375 PRO A O 1
ATOM 3051 N N . LEU A 1 376 ? 19.235 17.007 22.270 1.000 10.121 376 LEU A N 1
ATOM 3052 C CA . LEU A 1 376 ? 18.333 15.833 22.208 1.000 10.810 376 LEU A CA 1
ATOM 3053 C C . LEU A 1 376 ? 17.455 15.781 23.459 1.000 10.062 376 LEU A C 1
ATOM 3054 O O . LEU A 1 376 ? 16.296 15.419 23.344 1.000 10.927 376 LEU A O 1
ATOM 3059 N N . HIS A 1 377 ? 17.991 16.089 24.646 1.000 11.274 377 HIS A N 1
ATOM 3060 C CA . HIS A 1 377 ? 17.225 15.846 25.892 1.000 12.115 377 HIS A CA 1
ATOM 3061 C C . HIS A 1 377 ? 15.991 16.749 25.919 1.000 11.809 377 HIS A C 1
ATOM 3062 O O . HIS A 1 377 ? 15.037 16.384 26.585 1.000 13.464 377 HIS A O 1
ATOM 3069 N N . THR A 1 378 ? 15.965 17.865 25.190 1.000 11.421 378 THR A N 1
ATOM 3070 C CA . THR A 1 378 ? 14.765 18.735 25.193 1.000 11.909 378 THR A CA 1
ATOM 3071 C C . THR A 1 378 ? 13.685 18.157 24.280 1.000 11.131 378 THR A C 1
ATOM 3072 O O . THR A 1 378 ? 12.587 18.760 24.204 1.000 11.865 378 THR A O 1
ATOM 3076 N N . LEU A 1 379 ? 13.984 17.070 23.579 1.000 10.447 379 LEU A N 1
ATOM 3077 C CA . LEU A 1 379 ? 13.101 16.471 22.552 1.000 10.557 379 LEU A CA 1
ATOM 3078 C C . LEU A 1 379 ? 12.568 15.119 22.994 1.000 10.788 379 LEU A C 1
ATOM 3079 O O . LEU A 1 379 ? 11.844 14.465 22.186 1.000 10.258 379 LEU A O 1
ATOM 3084 N N . PHE A 1 380 ? 12.839 14.690 24.225 1.000 10.752 380 PHE A N 1
ATOM 3085 C CA . PHE A 1 380 ? 12.175 13.486 24.772 1.000 11.274 380 PHE A CA 1
ATOM 3086 C C . PHE A 1 380 ? 10.701 13.820 24.981 1.000 11.022 380 PHE A C 1
ATOM 3087 O O . PHE A 1 380 ? 10.391 14.832 25.619 1.000 13.136 380 PHE A O 1
ATOM 3095 N N . PHE A 1 381 ? 9.814 12.961 24.487 1.000 11.570 381 PHE A N 1
ATOM 3096 C CA . PHE A 1 381 ? 8.345 13.108 24.633 1.000 11.812 381 PHE A CA 1
ATOM 3097 C C . PHE A 1 381 ? 7.900 14.480 24.137 1.000 12.558 381 PHE A C 1
ATOM 3098 O O . PHE A 1 381 ? 6.918 15.025 24.665 1.000 12.424 381 PHE A O 1
ATOM 3106 N N . ASN A 1 382 ? 8.572 14.994 23.125 1.000 11.683 382 ASN A N 1
ATOM 3107 C CA . ASN A 1 382 ? 8.317 16.345 22.590 1.000 12.255 382 ASN A CA 1
ATOM 3108 C C . ASN A 1 382 ? 7.526 16.201 21.297 1.000 13.070 382 ASN A C 1
ATOM 3109 O O . ASN A 1 382 ? 8.125 15.829 20.253 1.000 14.325 382 ASN A O 1
ATOM 3114 N N . THR A 1 383 ? 6.242 16.492 21.377 1.000 11.967 383 THR A N 1
ATOM 3115 C CA . THR A 1 383 ? 5.365 16.560 20.178 1.000 12.161 383 THR A CA 1
ATOM 3116 C C . THR A 1 383 ? 5.029 18.008 19.815 1.000 12.537 383 THR A C 1
ATOM 3117 O O . THR A 1 383 ? 4.657 18.225 18.676 1.000 13.331 383 THR A O 1
ATOM 3121 N N . TRP A 1 384 ? 5.127 18.949 20.754 1.000 13.710 384 TRP A N 1
ATOM 3122 C CA . TRP A 1 384 ? 4.768 20.361 20.460 1.000 13.113 384 TRP A CA 1
ATOM 3123 C C . TRP A 1 384 ? 5.740 20.943 19.433 1.000 13.306 384 TRP A C 1
ATOM 3124 O O . TRP A 1 384 ? 5.311 21.791 18.619 1.000 14.046 384 TRP A O 1
ATOM 3135 N N . ARG A 1 385 ? 6.998 20.495 19.425 1.000 13.451 385 ARG A N 1
ATOM 3136 C CA . ARG A 1 385 ? 8.025 21.032 18.496 1.000 13.740 385 ARG A CA 1
ATOM 3137 C C . ARG A 1 385 ? 7.672 20.585 17.075 1.000 14.308 385 ARG A C 1
ATOM 3138 O O . ARG A 1 385 ? 8.109 21.234 16.122 1.000 15.229 385 ARG A O 1
ATOM 3146 N N . ILE A 1 386 ? 6.904 19.505 16.912 1.000 12.870 386 ILE A N 1
ATOM 3147 C CA . ILE A 1 386 ? 6.423 19.118 15.556 1.000 14.281 386 ILE A CA 1
ATOM 3148 C C . ILE A 1 386 ? 5.264 20.049 15.169 1.000 14.913 386 ILE A C 1
ATOM 3149 O O . ILE A 1 386 ? 5.419 20.786 14.179 1.000 15.276 386 ILE A O 1
ATOM 3154 N N . ILE A 1 387 ? 4.200 20.049 15.973 1.000 16.744 387 ILE A N 1
ATOM 3155 C CA . ILE A 1 387 ? 2.923 20.753 15.643 1.000 17.634 387 ILE A CA 1
ATOM 3156 C C . ILE A 1 387 ? 3.204 22.237 15.477 1.000 19.035 387 ILE A C 1
ATOM 3157 O O . ILE A 1 387 ? 2.687 22.825 14.522 1.000 18.937 387 ILE A O 1
ATOM 3162 N N . LYS A 1 388 ? 3.944 22.826 16.406 1.000 17.408 388 LYS A N 1
ATOM 3163 C CA . LYS A 1 388 ? 4.035 24.297 16.532 1.000 18.724 388 LYS A CA 1
ATOM 3164 C C . LYS A 1 388 ? 5.343 24.825 15.947 1.000 19.926 388 LYS A C 1
ATOM 3165 O O . LYS A 1 388 ? 5.511 26.054 15.980 1.000 19.040 388 LYS A O 1
ATOM 3171 N N . ASP A 1 389 ? 6.222 23.979 15.403 1.000 16.463 389 ASP A N 1
ATOM 3172 C CA . ASP A 1 389 ? 7.518 24.482 14.888 1.000 17.337 389 ASP A CA 1
ATOM 3173 C C . ASP A 1 389 ? 7.920 23.795 13.575 1.000 16.692 389 ASP A C 1
ATOM 3174 O O . ASP A 1 389 ? 9.130 23.408 13.424 1.000 19.845 389 ASP A O 1
ATOM 3179 N N . GLY A 1 390 ? 6.975 23.692 12.630 1.000 16.167 390 GLY A N 1
ATOM 3180 C CA . GLY A 1 390 ? 7.267 23.438 11.206 1.000 16.702 390 GLY A CA 1
ATOM 3181 C C . GLY A 1 390 ? 6.787 22.088 10.699 1.000 14.781 390 GLY A C 1
ATOM 3182 O O . GLY A 1 390 ? 6.964 21.833 9.491 1.000 15.321 390 GLY A O 1
ATOM 3183 N N . GLY A 1 391 ? 6.159 21.268 11.538 1.000 12.979 391 GLY A N 1
ATOM 3184 C CA . GLY A 1 391 ? 5.682 19.951 11.106 1.000 13.086 391 GLY A CA 1
ATOM 3185 C C . GLY A 1 391 ? 6.861 19.019 10.953 1.000 12.171 391 GLY A C 1
ATOM 3186 O O . GLY A 1 391 ? 7.917 19.309 11.513 1.000 13.398 391 GLY A O 1
ATOM 3187 N N . ILE A 1 392 ? 6.739 17.945 10.183 1.000 12.635 392 ILE A N 1
ATOM 3188 C CA . ILE A 1 392 ? 7.840 16.934 10.148 1.000 12.711 392 ILE A CA 1
ATOM 3189 C C . ILE A 1 392 ? 8.867 17.213 9.035 1.000 12.803 392 ILE A C 1
ATOM 3190 O O . ILE A 1 392 ? 9.975 16.647 9.125 1.000 12.203 392 ILE A O 1
ATOM 3195 N N . ASP A 1 393 ? 8.541 17.997 8.000 1.000 12.379 393 ASP A N 1
ATOM 3196 C CA . ASP A 1 393 ? 9.505 18.148 6.869 1.000 12.402 393 ASP A CA 1
ATOM 3197 C C . ASP A 1 393 ? 10.878 18.633 7.347 1.000 12.050 393 ASP A C 1
ATOM 3198 O O . ASP A 1 393 ? 11.889 18.043 6.944 1.000 11.601 393 ASP A O 1
ATOM 3203 N N . PRO A 1 394 ? 11.001 19.686 8.188 1.000 11.215 394 PRO A N 1
ATOM 3204 C CA . PRO A 1 394 ? 12.333 20.132 8.615 1.000 10.956 394 PRO A CA 1
ATOM 3205 C C . PRO A 1 394 ? 13.112 19.057 9.399 1.000 10.627 394 PRO A C 1
ATOM 3206 O O . PRO A 1 394 ? 14.310 18.973 9.198 1.000 10.659 394 PRO A O 1
ATOM 3210 N N . LEU A 1 395 ? 12.398 18.178 10.101 1.000 9.928 395 LEU A N 1
ATOM 3211 C CA . LEU A 1 395 ? 13.007 17.072 10.896 1.000 10.532 395 LEU A CA 1
ATOM 3212 C C . LEU A 1 395 ? 13.472 15.968 9.952 1.000 10.472 395 LEU A C 1
ATOM 3213 O O . LEU A 1 395 ? 14.577 15.422 10.169 1.000 10.649 395 LEU A O 1
ATOM 3218 N N . VAL A 1 396 ? 12.682 15.661 8.918 1.000 10.334 396 VAL A N 1
ATOM 3219 C CA . VAL A 1 396 ? 13.054 14.646 7.902 1.000 10.989 396 VAL A CA 1
ATOM 3220 C C . VAL A 1 396 ? 14.271 15.154 7.120 1.000 10.440 396 VAL A C 1
ATOM 3221 O O . VAL A 1 396 ? 15.174 14.371 6.849 1.000 11.945 396 VAL A O 1
ATOM 3225 N N . ARG A 1 397 ? 14.314 16.430 6.768 1.000 11.079 397 ARG A N 1
ATOM 3226 C CA . ARG A 1 397 ? 15.526 16.991 6.096 1.000 11.224 397 ARG A CA 1
ATOM 3227 C C . ARG A 1 397 ? 16.775 16.786 6.980 1.000 12.079 397 ARG A C 1
ATOM 3228 O O . ARG A 1 397 ? 17.794 16.319 6.482 1.000 11.780 397 ARG A O 1
ATOM 3236 N N . GLY A 1 398 ? 16.665 17.029 8.276 1.000 12.513 398 GLY A N 1
ATOM 3237 C CA . GLY A 1 398 ? 17.752 16.759 9.234 1.000 12.831 398 GLY A CA 1
ATOM 3238 C C . GLY A 1 398 ? 18.078 15.284 9.281 1.000 12.509 398 GLY A C 1
ATOM 3239 O O . GLY A 1 398 ? 19.290 14.926 9.369 1.000 12.774 398 GLY A O 1
ATOM 3240 N N . LEU A 1 399 ? 17.071 14.409 9.203 1.000 12.800 399 LEU A N 1
ATOM 3241 C CA . LEU A 1 399 ? 17.374 12.953 9.219 1.000 12.895 399 LEU A CA 1
ATOM 3242 C C . LEU A 1 399 ? 18.250 12.593 8.009 1.000 12.091 399 LEU A C 1
ATOM 3243 O O . LEU A 1 399 ? 19.090 11.685 8.124 1.000 12.295 399 LEU A O 1
ATOM 3248 N N . LEU A 1 400 ? 18.025 13.228 6.852 1.000 11.169 400 LEU A N 1
ATOM 3249 C CA . LEU A 1 400 ? 18.799 12.925 5.624 1.000 11.728 400 LEU A CA 1
ATOM 3250 C C . LEU A 1 400 ? 20.176 13.595 5.612 1.000 12.021 400 LEU A C 1
ATOM 3251 O O . LEU A 1 400 ? 21.138 12.999 5.053 1.000 11.627 400 LEU A O 1
ATOM 3256 N N . ALA A 1 401 ? 20.280 14.826 6.083 1.000 12.144 401 ALA A N 1
ATOM 3257 C CA . ALA A 1 401 ? 21.469 15.675 5.851 1.000 12.263 401 ALA A CA 1
ATOM 3258 C C . ALA A 1 401 ? 22.429 15.638 7.043 1.000 12.814 401 ALA A C 1
ATOM 3259 O O . ALA A 1 401 ? 23.610 16.034 6.879 1.000 14.934 401 ALA A O 1
ATOM 3261 N N . LYS A 1 402 ? 21.973 15.170 8.206 1.000 11.518 402 LYS A N 1
ATOM 3262 C CA . LYS A 1 402 ? 22.807 15.086 9.429 1.000 12.048 402 LYS A CA 1
ATOM 3263 C C . LYS A 1 402 ? 23.219 13.625 9.636 1.000 11.321 402 LYS A C 1
ATOM 3264 O O . LYS A 1 402 ? 22.679 12.712 8.955 1.000 11.795 402 LYS A O 1
ATOM 3270 N N . LYS A 1 403 ? 24.170 13.422 10.546 1.000 11.371 403 LYS A N 1
ATOM 3271 C CA . LYS A 1 403 ? 24.807 12.098 10.696 1.000 11.356 403 LYS A CA 1
ATOM 3272 C C . LYS A 1 403 ? 24.388 11.439 12.014 1.000 10.350 403 LYS A C 1
ATOM 3273 O O . LYS A 1 403 ? 24.169 12.140 13.007 1.000 9.922 403 LYS A O 1
ATOM 3279 N N . SER A 1 404 ? 24.388 10.109 12.022 1.000 9.661 404 SER A N 1
ATOM 3280 C CA . SER A 1 404 ? 24.414 9.285 13.252 1.000 10.207 404 SER A CA 1
ATOM 3281 C C . SER A 1 404 ? 25.696 9.572 14.041 1.000 9.799 404 SER A C 1
ATOM 3282 O O . SER A 1 404 ? 26.708 10.004 13.474 1.000 9.326 404 SER A O 1
ATOM 3285 N N . LYS A 1 405 ? 25.660 9.299 15.331 1.000 9.711 405 LYS A N 1
ATOM 3286 C CA . LYS A 1 405 ? 26.888 9.192 16.138 1.000 10.152 405 LYS A CA 1
ATOM 3287 C C . LYS A 1 405 ? 27.568 7.864 15.790 1.000 11.136 405 LYS A C 1
ATOM 3288 O O . LYS A 1 405 ? 26.898 6.852 15.562 1.000 10.130 405 LYS A O 1
ATOM 3294 N N . LEU A 1 406 ? 28.892 7.886 15.696 1.000 10.958 406 LEU A N 1
ATOM 3295 C CA . LEU A 1 406 ? 29.724 6.670 15.575 1.000 11.588 406 LEU A CA 1
ATOM 3296 C C . LEU A 1 406 ? 30.069 6.105 16.957 1.000 12.586 406 LEU A C 1
ATOM 3297 O O . LEU A 1 406 ? 30.508 6.891 17.859 1.000 11.967 406 LEU A O 1
ATOM 3302 N N . MET A 1 407 ? 29.816 4.809 17.142 1.000 13.056 407 MET A N 1
ATOM 3303 C CA A MET A 1 407 ? 30.277 4.090 18.354 0.500 14.754 407 MET A CA 1
ATOM 3304 C CA B MET A 1 407 ? 30.266 4.137 18.377 0.500 14.043 407 MET A CA 1
ATOM 3305 C C . MET A 1 407 ? 31.784 4.324 18.491 1.000 14.550 407 MET A C 1
ATOM 3306 O O . MET A 1 407 ? 32.487 4.255 17.441 1.000 13.381 407 MET A O 1
ATOM 3315 N N . ASN A 1 408 ? 32.235 4.591 19.721 1.000 15.508 408 ASN A N 1
ATOM 3316 C CA . ASN A 1 408 ? 33.638 4.927 20.050 1.000 16.188 408 ASN A CA 1
ATOM 3317 C C . ASN A 1 408 ? 33.942 4.333 21.414 1.000 13.893 408 ASN A C 1
ATOM 3318 O O . ASN A 1 408 ? 33.161 4.579 22.345 1.000 12.557 408 ASN A O 1
ATOM 3323 N N . GLN A 1 409 ? 35.018 3.565 21.532 1.000 13.729 409 GLN A N 1
ATOM 3324 C CA . GLN A 1 409 ? 35.351 2.894 22.807 1.000 14.172 409 GLN A CA 1
ATOM 3325 C C . GLN A 1 409 ? 35.600 3.932 23.913 1.000 13.398 409 GLN A C 1
ATOM 3326 O O . GLN A 1 409 ? 35.375 3.598 25.056 1.000 16.014 409 GLN A O 1
ATOM 3332 N N . ASP A 1 410 ? 35.958 5.165 23.563 1.000 15.984 410 ASP A N 1
ATOM 3333 C CA . ASP A 1 410 ? 36.237 6.262 24.515 1.000 17.381 410 ASP A CA 1
ATOM 3334 C C . ASP A 1 410 ? 35.063 7.238 24.617 1.000 15.439 410 ASP A C 1
ATOM 3335 O O . ASP A 1 410 ? 35.155 8.166 25.431 1.000 15.941 410 ASP A O 1
ATOM 3340 N N . LYS A 1 411 ? 34.048 7.099 23.755 1.000 14.171 411 LYS A N 1
ATOM 3341 C CA . LYS A 1 411 ? 32.852 7.982 23.707 1.000 12.712 411 LYS A CA 1
ATOM 3342 C C . LYS A 1 411 ? 31.635 7.124 23.336 1.000 11.573 411 LYS A C 1
ATOM 3343 O O . LYS A 1 411 ? 31.171 7.157 22.200 1.000 10.832 411 LYS A O 1
ATOM 3349 N N . MET A 1 412 ? 31.087 6.421 24.312 1.000 10.366 412 MET A N 1
ATOM 3350 C CA . MET A 1 412 ? 30.058 5.384 24.028 1.000 10.584 412 MET A CA 1
ATOM 3351 C C . MET A 1 412 ? 28.665 5.986 23.926 1.000 10.195 412 MET A C 1
ATOM 3352 O O . MET A 1 412 ? 28.051 5.853 22.823 1.000 10.360 412 MET A O 1
ATOM 3357 N N . VAL A 1 413 ? 28.144 6.575 25.007 1.000 8.986 413 VAL A N 1
ATOM 3358 C CA . VAL A 1 413 ? 26.743 7.082 25.042 1.000 9.330 413 VAL A CA 1
ATOM 3359 C C . VAL A 1 413 ? 26.727 8.567 25.410 1.000 9.203 413 VAL A C 1
ATOM 3360 O O . VAL A 1 413 ? 27.261 8.925 26.496 1.000 10.053 413 VAL A O 1
ATOM 3364 N N . THR A 1 414 ? 26.094 9.385 24.566 1.000 9.411 414 THR A N 1
ATOM 3365 C CA . THR A 1 414 ? 26.023 10.844 24.802 1.000 9.541 414 THR A CA 1
ATOM 3366 C C . THR A 1 414 ? 25.379 11.126 26.170 1.000 9.798 414 THR A C 1
ATOM 3367 O O . THR A 1 414 ? 24.420 10.441 26.566 1.000 9.627 414 THR A O 1
ATOM 3371 N N . SER A 1 415 ? 25.860 12.162 26.872 1.000 9.803 415 SER A N 1
ATOM 3372 C CA . SER A 1 415 ? 25.222 12.637 28.128 1.000 10.537 415 SER A CA 1
ATOM 3373 C C . SER A 1 415 ? 23.742 12.999 27.965 1.000 10.041 415 SER A C 1
ATOM 3374 O O . SER A 1 415 ? 23.027 12.996 28.998 1.000 10.302 415 SER A O 1
ATOM 3377 N N . GLU A 1 416 ? 23.242 13.270 26.744 1.000 9.950 416 GLU A N 1
ATOM 3378 C CA . GLU A 1 416 ? 21.797 13.553 26.550 1.000 10.557 416 GLU A CA 1
ATOM 3379 C C . GLU A 1 416 ? 20.983 12.326 26.994 1.000 9.897 416 GLU A C 1
ATOM 3380 O O . GLU A 1 416 ? 19.883 12.503 27.552 1.000 10.556 416 GLU A O 1
ATOM 3386 N N . LEU A 1 417 ? 21.531 11.131 26.841 1.000 9.932 417 LEU A N 1
ATOM 3387 C CA . LEU A 1 417 ? 20.838 9.871 27.245 1.000 10.156 417 LEU A CA 1
ATOM 3388 C C . LEU A 1 417 ? 21.410 9.374 28.570 1.000 9.578 417 LEU A C 1
ATOM 3389 O O . LEU A 1 417 ? 20.694 8.695 29.270 1.000 9.732 417 LEU A O 1
ATOM 3394 N N . ARG A 1 418 ? 22.673 9.661 28.848 1.000 10.260 418 ARG A N 1
ATOM 3395 C CA . ARG A 1 418 ? 23.390 9.008 29.970 1.000 9.661 418 ARG A CA 1
ATOM 3396 C C . ARG A 1 418 ? 23.129 9.773 31.263 1.000 10.298 418 ARG A C 1
ATOM 3397 O O . ARG A 1 418 ? 23.297 9.168 32.333 1.000 9.554 418 ARG A O 1
ATOM 3405 N N . ASN A 1 419 ? 22.842 11.071 31.167 1.000 9.902 419 ASN A N 1
ATOM 3406 C CA . ASN A 1 419 ? 22.592 11.903 32.370 1.000 10.691 419 ASN A CA 1
ATOM 3407 C C . ASN A 1 419 ? 21.257 12.630 32.308 1.000 11.009 419 ASN A C 1
ATOM 3408 O O . ASN A 1 419 ? 20.754 13.005 33.389 1.000 10.851 419 ASN A O 1
ATOM 3413 N N . LYS A 1 420 ? 20.678 12.816 31.129 1.000 10.806 420 LYS A N 1
ATOM 3414 C CA . LYS A 1 420 ? 19.502 13.712 30.967 1.000 12.119 420 LYS A CA 1
ATOM 3415 C C . LYS A 1 420 ? 18.256 12.985 30.433 1.000 11.461 420 LYS A C 1
ATOM 3416 O O . LYS A 1 4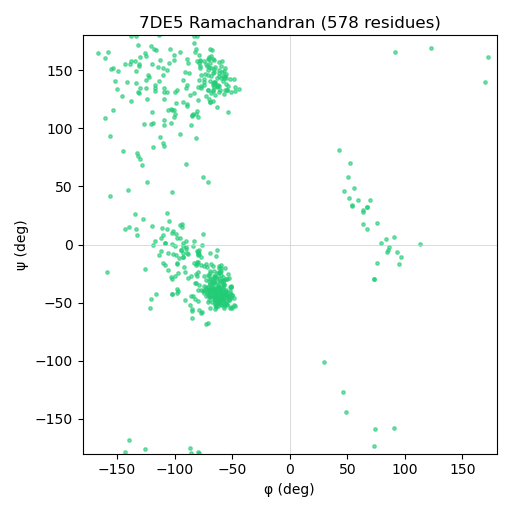20 ? 17.283 13.648 30.006 1.000 10.585 420 LYS A O 1
ATOM 3422 N N . LEU A 1 421 ? 18.226 11.660 30.475 1.000 11.824 421 LEU A N 1
ATOM 3423 C CA . LEU A 1 421 ? 17.011 10.915 30.051 1.000 11.695 421 LEU A CA 1
ATOM 3424 C C . LEU A 1 421 ? 15.790 11.286 30.918 1.000 12.439 421 LEU A C 1
ATOM 3425 O O . LEU A 1 421 ? 15.898 11.407 32.136 1.000 12.826 421 LEU A O 1
ATOM 3430 N N . PHE A 1 422 ? 14.665 11.550 30.266 1.000 12.692 422 PHE A N 1
ATOM 3431 C CA . PHE A 1 422 ? 13.345 11.710 30.918 1.000 13.652 422 PHE A CA 1
ATOM 3432 C C . PHE A 1 422 ? 12.587 10.387 30.807 1.000 15.267 422 PHE A C 1
ATOM 3433 O O . PHE A 1 422 ? 12.464 9.813 29.698 1.000 15.882 422 PHE A O 1
ATOM 3441 N N . GLN A 1 423 ? 12.020 9.962 31.935 1.000 16.000 423 GLN A N 1
ATOM 3442 C CA . GLN A 1 423 ? 11.136 8.782 32.043 1.000 19.564 423 GLN A CA 1
ATOM 3443 C C . GLN A 1 423 ? 9.749 9.245 32.485 1.000 19.527 423 GLN A C 1
ATOM 3444 O O . GLN A 1 423 ? 9.628 9.933 33.478 1.000 21.615 423 GLN A O 1
ATOM 3450 N N . PRO A 1 424 ? 8.655 8.805 31.839 1.000 22.415 424 PRO A N 1
ATOM 3451 C CA . PRO A 1 424 ? 7.315 9.174 32.312 1.000 22.993 424 PRO A CA 1
ATOM 3452 C C . PRO A 1 424 ? 7.057 8.844 33.794 1.000 25.781 424 PRO A C 1
ATOM 3453 O O . PRO A 1 424 ? 7.422 7.781 34.235 1.000 26.463 424 PRO A O 1
ATOM 3457 N N . THR A 1 425 ? 6.436 9.796 34.502 1.000 26.708 425 THR A N 1
ATOM 3458 C CA . THR A 1 425 ? 6.026 9.775 35.940 1.000 27.645 425 THR A CA 1
ATOM 3459 C C . THR A 1 425 ? 7.173 10.188 36.865 1.000 28.233 425 THR A C 1
ATOM 3460 O O . THR A 1 425 ? 6.877 10.395 38.063 1.000 27.745 425 THR A O 1
ATOM 3464 N N . HIS A 1 426 ? 8.402 10.380 36.362 1.000 26.167 426 HIS A N 1
ATOM 3465 C CA . HIS A 1 426 ? 9.603 10.606 37.216 1.000 25.680 426 HIS A CA 1
ATOM 3466 C C . HIS A 1 426 ? 10.102 12.050 37.137 1.000 26.517 426 HIS A C 1
ATOM 3467 O O . HIS A 1 426 ? 11.134 12.346 37.780 1.000 27.788 426 HIS A O 1
ATOM 3474 N N . LYS A 1 427 ? 9.421 12.909 36.373 1.000 23.979 427 LYS A N 1
ATOM 3475 C CA . LYS A 1 427 ? 9.465 14.393 36.514 1.000 24.941 427 LYS A CA 1
ATOM 3476 C C . LYS A 1 427 ? 10.768 15.033 36.020 1.000 22.658 427 LYS A C 1
ATOM 3477 O O . LYS A 1 427 ? 10.707 16.189 35.607 1.000 23.036 427 LYS A O 1
ATOM 3483 N N . ILE A 1 428 ? 11.924 14.363 36.070 1.000 19.907 428 ILE A N 1
ATOM 3484 C CA . ILE A 1 428 ? 13.223 15.059 35.832 1.000 18.408 428 ILE A CA 1
ATOM 3485 C C . ILE A 1 428 ? 13.894 14.545 34.560 1.000 15.674 428 ILE A C 1
ATOM 3486 O O . ILE A 1 428 ? 13.732 13.352 34.253 1.000 16.653 428 ILE A O 1
ATOM 3491 N N . HIS A 1 429 ? 14.706 15.394 33.942 1.000 14.751 429 HIS A N 1
ATOM 3492 C CA . HIS A 1 429 ? 15.603 15.004 32.820 1.000 14.031 429 HIS A CA 1
ATOM 3493 C C . HIS A 1 429 ? 16.927 14.581 33.453 1.000 13.046 429 HIS A C 1
ATOM 3494 O O . HIS A 1 429 ? 17.883 15.361 33.423 1.000 13.704 429 HIS A O 1
ATOM 3501 N N . GLY A 1 430 ? 16.927 13.446 34.148 1.000 12.977 430 GLY A N 1
ATOM 3502 C CA . GLY A 1 430 ? 18.054 13.087 35.027 1.000 12.307 430 GLY A CA 1
ATOM 3503 C C . GLY A 1 430 ? 18.376 11.619 35.045 1.000 11.349 430 GLY A C 1
ATOM 3504 O O . GLY A 1 430 ? 19.161 11.227 35.920 1.000 11.792 430 GLY A O 1
ATOM 3505 N N . PHE A 1 431 ? 17.842 10.833 34.117 1.000 11.726 431 PHE A N 1
ATOM 3506 C CA . PHE A 1 431 ? 18.038 9.365 34.098 1.000 11.573 431 PHE A CA 1
ATOM 3507 C C . PHE A 1 431 ? 19.195 9.029 33.163 1.000 10.865 431 PHE A C 1
ATOM 3508 O O . PHE A 1 431 ? 19.723 9.850 32.423 1.000 10.776 431 PHE A O 1
ATOM 3516 N N . ASP A 1 432 ? 19.645 7.787 33.300 1.000 10.126 432 ASP A N 1
ATOM 3517 C CA . ASP A 1 432 ? 20.850 7.263 32.618 1.000 9.695 432 ASP A CA 1
ATOM 3518 C C . ASP A 1 432 ? 20.462 5.982 31.867 1.000 9.236 432 ASP A C 1
ATOM 3519 O O . ASP A 1 432 ? 20.295 4.911 32.493 1.000 9.336 432 ASP A O 1
ATOM 3524 N N . LEU A 1 433 ? 20.314 6.075 30.551 1.000 10.011 433 LEU A N 1
ATOM 3525 C CA . LEU A 1 433 ? 19.909 4.912 29.738 1.000 9.284 433 LEU A CA 1
ATOM 3526 C C . LEU A 1 433 ? 20.960 3.793 29.831 1.000 9.135 433 LEU A C 1
ATOM 3527 O O . LEU A 1 433 ? 20.542 2.604 29.824 1.000 8.861 433 LEU A O 1
ATOM 3532 N N . ALA A 1 434 ? 22.260 4.127 29.932 1.000 9.043 434 ALA A N 1
ATOM 3533 C CA . ALA A 1 434 ? 23.315 3.086 30.008 1.000 9.052 434 ALA A CA 1
ATOM 3534 C C . ALA A 1 434 ? 23.138 2.306 31.310 1.000 9.739 434 ALA A C 1
ATOM 3535 O O . ALA A 1 434 ? 23.210 1.053 31.292 1.000 8.948 434 ALA A O 1
ATOM 3537 N N . ALA A 1 435 ? 22.983 3.014 32.426 1.000 9.510 435 ALA A N 1
ATOM 3538 C CA . ALA A 1 435 ? 22.838 2.352 33.737 1.000 9.499 435 ALA A CA 1
ATOM 3539 C C . ALA A 1 435 ? 21.571 1.495 33.658 1.000 9.506 435 ALA A C 1
ATOM 3540 O O . ALA A 1 435 ? 21.528 0.388 34.184 1.000 9.884 435 ALA A O 1
ATOM 3542 N N . ILE A 1 436 ? 20.503 2.052 33.084 1.000 9.172 436 ILE A N 1
ATOM 3543 C CA . ILE A 1 436 ? 19.214 1.316 32.976 1.000 9.457 436 ILE A CA 1
ATOM 3544 C C . ILE A 1 436 ? 19.468 0.047 32.171 1.000 10.011 436 ILE A C 1
ATOM 3545 O O . ILE A 1 436 ? 18.985 -1.037 32.592 1.000 9.996 436 ILE A O 1
ATOM 3550 N N . ASN A 1 437 ? 20.217 0.143 31.062 1.000 9.484 437 ASN A N 1
ATOM 3551 C CA . ASN A 1 437 ? 20.461 -1.065 30.211 1.000 9.705 437 ASN A CA 1
ATOM 3552 C C . ASN A 1 437 ? 21.178 -2.129 31.037 1.000 10.179 437 ASN A C 1
ATOM 3553 O O . ASN A 1 437 ? 20.808 -3.319 30.931 1.000 9.863 437 ASN A O 1
ATOM 3558 N N . LEU A 1 438 ? 22.120 -1.728 31.887 1.000 9.960 438 LEU A N 1
ATOM 3559 C CA . LEU A 1 438 ? 22.941 -2.709 32.656 1.000 10.358 438 LEU A CA 1
ATOM 3560 C C . LEU A 1 438 ? 22.067 -3.327 33.746 1.000 10.614 438 LEU A C 1
ATOM 3561 O O . LEU A 1 438 ? 22.080 -4.547 33.899 1.000 9.302 438 LEU A O 1
ATOM 3566 N N . GLN A 1 439 ? 21.296 -2.503 34.453 1.000 9.951 439 GLN A N 1
ATOM 3567 C CA . GLN A 1 439 ? 20.363 -2.984 35.494 1.000 10.114 439 GLN A CA 1
ATOM 3568 C C . GLN A 1 439 ? 19.340 -3.949 34.850 1.000 11.107 439 GLN A C 1
ATOM 3569 O O . GLN A 1 439 ? 18.962 -4.976 35.459 1.000 10.501 439 GLN A O 1
ATOM 3575 N N . ARG A 1 440 ? 18.925 -3.657 33.613 1.000 9.432 440 ARG A N 1
ATOM 3576 C CA . ARG A 1 440 ? 17.894 -4.467 32.931 1.000 9.338 440 ARG A CA 1
ATOM 3577 C C . ARG A 1 440 ? 18.496 -5.797 32.477 1.000 9.798 440 ARG A C 1
ATOM 3578 O O . ARG A 1 440 ? 17.806 -6.830 32.544 1.000 9.442 440 ARG A O 1
ATOM 3586 N N . CYS A 1 441 ? 19.717 -5.789 32.002 1.000 9.139 441 CYS A N 1
ATOM 3587 C CA . CYS A 1 441 ? 20.454 -7.059 31.734 1.000 10.235 441 CYS A CA 1
ATOM 3588 C C . CYS A 1 441 ? 20.352 -7.990 32.957 1.000 9.662 441 CYS A C 1
ATOM 3589 O O . CYS A 1 441 ? 20.015 -9.179 32.796 1.000 10.545 441 CYS A O 1
ATOM 3592 N N . ARG A 1 442 ? 20.557 -7.477 34.161 1.000 10.429 442 ARG A N 1
ATOM 3593 C CA . ARG A 1 442 ? 20.541 -8.311 35.391 1.000 9.684 442 ARG A CA 1
ATOM 3594 C C . ARG A 1 442 ? 19.102 -8.678 35.728 1.000 9.527 442 ARG A C 1
ATOM 3595 O O . ARG A 1 442 ? 18.845 -9.834 36.102 1.000 9.530 442 ARG A O 1
ATOM 3603 N N . ASP A 1 443 ? 18.177 -7.714 35.602 1.000 9.051 443 ASP A N 1
ATOM 3604 C CA . ASP A 1 443 ? 16.736 -7.941 35.840 1.000 9.825 443 ASP A CA 1
ATOM 3605 C C . ASP A 1 443 ? 16.270 -9.155 35.022 1.000 9.560 443 ASP A C 1
ATOM 3606 O O . ASP A 1 443 ? 15.517 -9.969 35.543 1.000 11.146 443 ASP A O 1
ATOM 3611 N N . HIS A 1 444 ? 16.707 -9.244 33.761 1.000 9.665 444 HIS A N 1
ATOM 3612 C CA . HIS A 1 444 ? 16.310 -10.291 32.783 1.000 9.823 444 HIS A CA 1
ATOM 3613 C C . HIS A 1 444 ? 17.124 -11.581 32.936 1.000 9.534 444 HIS A C 1
ATOM 3614 O O . HIS A 1 444 ? 16.903 -12.471 32.119 1.000 10.919 444 HIS A O 1
ATOM 3621 N N . GLY A 1 445 ? 18.026 -11.690 33.903 1.000 9.270 445 GLY A N 1
ATOM 3622 C CA . GLY A 1 445 ? 18.779 -12.939 34.131 1.000 9.733 445 GLY A CA 1
ATOM 3623 C C . GLY A 1 445 ? 19.783 -13.221 33.021 1.000 9.397 445 GLY A C 1
ATOM 3624 O O . GLY A 1 445 ? 19.974 -14.415 32.645 1.000 10.296 445 GLY A O 1
ATOM 3625 N N . MET A 1 446 ? 20.443 -12.197 32.497 1.000 9.615 446 MET A N 1
ATOM 3626 C CA . MET A 1 446 ? 21.310 -12.404 31.309 1.000 10.075 446 MET A CA 1
ATOM 3627 C C . MET A 1 446 ? 22.549 -13.193 31.744 1.000 10.184 446 MET A C 1
ATOM 3628 O O . MET A 1 446 ? 23.225 -12.841 32.699 1.000 10.080 446 MET A O 1
ATOM 3633 N N . PRO A 1 447 ? 22.927 -14.244 30.992 1.000 10.278 447 PRO A N 1
ATOM 3634 C CA . PRO A 1 447 ? 24.277 -14.806 31.085 1.000 10.601 447 PRO A CA 1
ATOM 3635 C C . PRO A 1 447 ? 25.279 -13.702 30.729 1.000 10.397 447 PRO A C 1
ATOM 3636 O O . PRO A 1 447 ? 24.914 -12.740 30.014 1.000 10.238 447 PRO A O 1
ATOM 3640 N N . GLY A 1 448 ? 26.489 -13.825 31.250 1.000 10.227 448 GLY A N 1
ATOM 3641 C CA . GLY A 1 448 ? 27.527 -12.810 31.026 1.000 10.960 448 GLY A CA 1
ATOM 3642 C C . GLY A 1 448 ? 28.228 -12.930 29.690 1.000 10.716 448 GLY A C 1
ATOM 3643 O O . GLY A 1 448 ? 27.878 -13.777 28.825 1.000 9.847 448 GLY A O 1
ATOM 3644 N N . TYR A 1 449 ? 29.155 -12.012 29.472 1.000 11.151 449 TYR A N 1
ATOM 3645 C CA . TYR A 1 449 ? 29.844 -11.770 28.191 1.000 11.232 449 TYR A CA 1
ATOM 3646 C C . TYR A 1 449 ? 30.443 -13.092 27.665 1.000 11.308 449 TYR A C 1
ATOM 3647 O O . TYR A 1 449 ? 30.229 -13.407 26.467 1.000 10.568 449 TYR A O 1
ATOM 3656 N N . ASN A 1 450 ? 31.145 -13.864 28.502 1.000 11.180 450 ASN A N 1
ATOM 3657 C CA . ASN A 1 450 ? 31.867 -15.061 27.992 1.000 11.698 450 ASN A CA 1
ATOM 3658 C C . ASN A 1 450 ? 30.881 -16.186 27.631 1.000 10.863 450 ASN A C 1
ATOM 3659 O O . ASN A 1 450 ? 31.197 -16.964 26.705 1.000 11.826 450 ASN A O 1
ATOM 3664 N N . SER A 1 451 ? 29.741 -16.275 28.307 1.000 10.258 451 SER A N 1
ATOM 3665 C CA . SER A 1 451 ? 28.694 -17.258 27.934 1.000 10.184 451 SER A CA 1
ATOM 3666 C C . SER A 1 451 ? 28.267 -16.980 26.501 1.000 9.918 451 SER A C 1
ATOM 3667 O O . SER A 1 451 ? 28.164 -17.917 25.684 1.000 10.942 451 SER A O 1
ATOM 3670 N N . TRP A 1 452 ? 28.071 -15.711 26.148 1.000 9.159 452 TRP A N 1
ATOM 3671 C CA . TRP A 1 452 ? 27.648 -15.331 24.784 1.000 8.641 452 TRP A CA 1
ATOM 3672 C C . TRP A 1 452 ? 28.790 -15.499 23.771 1.000 9.193 452 TRP A C 1
ATOM 3673 O O . TRP A 1 452 ? 28.508 -15.871 22.620 1.000 9.837 452 TRP A O 1
ATOM 3684 N N . ARG A 1 453 ? 30.028 -15.172 24.150 1.000 9.702 453 ARG A N 1
ATOM 3685 C CA . ARG A 1 453 ? 31.212 -15.454 23.278 1.000 10.421 453 ARG A CA 1
ATOM 3686 C C . ARG A 1 453 ? 31.203 -16.964 22.938 1.000 10.294 453 ARG A C 1
ATOM 3687 O O . ARG A 1 453 ? 31.258 -17.301 21.749 1.000 10.627 453 ARG A O 1
ATOM 3695 N N . GLY A 1 454 ? 30.994 -17.825 23.921 1.000 11.290 454 GLY A N 1
ATOM 3696 C CA . GLY A 1 454 ? 30.962 -19.277 23.663 1.000 11.367 454 GLY A CA 1
ATOM 3697 C C . GLY A 1 454 ? 29.812 -19.651 22.735 1.000 11.504 454 GLY A C 1
ATOM 3698 O O . GLY A 1 454 ? 29.993 -20.412 21.770 1.000 12.349 454 GLY A O 1
ATOM 3699 N N . PHE A 1 455 ? 28.632 -19.109 23.003 1.000 11.038 455 PHE A N 1
ATOM 3700 C CA . PHE A 1 455 ? 27.420 -19.313 22.185 1.000 11.900 455 PHE A CA 1
ATOM 3701 C C . PHE A 1 455 ? 27.736 -19.024 20.712 1.000 11.969 455 PHE A C 1
ATOM 3702 O O . PHE A 1 455 ? 27.193 -19.664 19.829 1.000 10.962 455 PHE A O 1
ATOM 3710 N N . CYS A 1 456 ? 28.582 -18.028 20.467 1.000 12.339 456 CYS A N 1
ATOM 3711 C CA . CYS A 1 456 ? 28.898 -17.510 19.129 1.000 13.216 456 CYS A CA 1
ATOM 3712 C C . CYS A 1 456 ? 30.210 -18.093 18.589 1.000 14.172 456 CYS A C 1
ATOM 3713 O O . CYS A 1 456 ? 30.635 -17.600 17.549 1.000 15.531 456 CYS A O 1
ATOM 3716 N N . GLY A 1 457 ? 30.776 -19.095 19.263 1.000 14.655 457 GLY A N 1
ATOM 3717 C CA . GLY A 1 457 ? 31.998 -19.777 18.816 1.000 14.835 457 GLY A CA 1
ATOM 3718 C C . GLY A 1 457 ? 33.202 -18.862 18.859 1.000 16.584 457 GLY A C 1
ATOM 3719 O O . GLY A 1 457 ? 34.102 -19.031 18.004 1.000 16.987 457 GLY A O 1
ATOM 3720 N N . LEU A 1 458 ? 33.225 -17.927 19.808 1.000 15.031 458 LEU A N 1
ATOM 3721 C CA . LEU A 1 458 ? 34.348 -16.963 19.933 1.000 14.997 458 LEU A CA 1
ATOM 3722 C C . LEU A 1 458 ? 35.109 -17.250 21.218 1.000 14.972 458 LEU A C 1
ATOM 3723 O O . LEU A 1 458 ? 34.537 -17.864 22.144 1.000 15.849 458 LEU A O 1
ATOM 3728 N N . SER A 1 459 ? 36.364 -16.790 21.270 1.000 16.460 459 SER A N 1
ATOM 3729 C CA . SER A 1 459 ? 37.268 -16.980 22.422 1.000 16.363 459 SER A CA 1
ATOM 3730 C C . SER A 1 459 ? 36.631 -16.354 23.667 1.000 16.043 459 SER A C 1
ATOM 3731 O O . SER A 1 459 ? 35.921 -15.344 23.512 1.000 15.357 459 SER A O 1
ATOM 3734 N N . GLN A 1 460 ? 36.910 -16.937 24.839 1.000 14.902 460 GLN A N 1
ATOM 3735 C CA . GLN A 1 460 ? 36.446 -16.458 26.153 1.000 15.645 460 GLN A CA 1
ATOM 3736 C C . GLN A 1 460 ? 37.643 -15.977 26.960 1.000 15.530 460 GLN A C 1
ATOM 3737 O O . GLN A 1 460 ? 38.270 -16.748 27.679 1.000 14.810 460 GLN A O 1
ATOM 3743 N N . PRO A 1 461 ? 37.970 -14.669 26.898 1.000 16.398 461 PRO A N 1
ATOM 3744 C CA . PRO A 1 461 ? 39.141 -14.163 27.621 1.000 18.053 461 PRO A CA 1
ATOM 3745 C C . PRO A 1 461 ? 38.959 -14.275 29.134 1.000 17.934 461 PRO A C 1
ATOM 3746 O O . PRO A 1 461 ? 37.872 -14.019 29.637 1.000 16.868 461 PRO A O 1
ATOM 3750 N N . LYS A 1 462 ? 39.991 -14.745 29.830 1.000 18.640 462 LYS A N 1
ATOM 3751 C CA . LYS A 1 462 ? 39.963 -14.979 31.300 1.000 20.619 462 LYS A CA 1
ATOM 3752 C C . LYS A 1 462 ? 40.808 -13.953 32.060 1.000 19.731 462 LYS A C 1
ATOM 3753 O O . LYS A 1 462 ? 40.603 -13.799 33.276 1.000 25.263 462 LYS A O 1
ATOM 3759 N N . THR A 1 463 ? 41.702 -13.261 31.373 1.000 18.169 463 THR A N 1
ATOM 3760 C CA . THR A 1 463 ? 42.711 -12.380 31.998 1.000 17.611 463 THR A CA 1
ATOM 3761 C C . THR A 1 463 ? 42.585 -10.990 31.380 1.000 17.519 463 THR A C 1
ATOM 3762 O O . THR A 1 463 ? 42.022 -10.847 30.270 1.000 17.861 463 THR A O 1
ATOM 3766 N N . LEU A 1 464 ? 43.145 -10.008 32.071 1.000 16.602 464 LEU A N 1
ATOM 3767 C CA . LEU A 1 464 ? 43.314 -8.643 31.522 1.000 17.316 464 LEU A CA 1
ATOM 3768 C C . LEU A 1 464 ? 43.920 -8.720 30.122 1.000 16.617 464 LEU A C 1
ATOM 3769 O O . LEU A 1 464 ? 43.397 -8.085 29.188 1.000 16.340 464 LEU A O 1
ATOM 3774 N N . LYS A 1 465 ? 45.033 -9.435 29.960 1.000 17.275 465 LYS A N 1
ATOM 3775 C CA . LYS A 1 465 ? 45.717 -9.481 28.650 1.000 18.565 465 LYS A CA 1
ATOM 3776 C C . LYS A 1 465 ? 44.810 -10.110 27.583 1.000 16.321 465 LYS A C 1
ATOM 3777 O O . LYS A 1 465 ? 44.830 -9.625 26.438 1.000 16.135 465 LYS A O 1
ATOM 3783 N N . GLY A 1 466 ? 44.034 -11.130 27.938 1.000 16.273 466 GLY A N 1
ATOM 3784 C CA . GLY A 1 466 ? 43.109 -11.774 26.984 1.000 14.838 466 GLY A CA 1
ATOM 3785 C C . GLY A 1 466 ? 42.003 -10.811 26.568 1.000 14.123 466 GLY A C 1
ATOM 3786 O O . GLY A 1 466 ? 41.681 -10.740 25.386 1.000 13.777 466 GLY A O 1
ATOM 3787 N N . LEU A 1 467 ? 41.495 -10.038 27.510 1.000 13.235 467 LEU A N 1
ATOM 3788 C CA . LEU A 1 467 ? 40.425 -9.045 27.207 1.000 13.429 467 LEU A CA 1
ATOM 3789 C C . LEU A 1 467 ? 41.010 -7.900 26.383 1.000 14.257 467 LEU A C 1
ATOM 3790 O O . LEU A 1 467 ? 40.293 -7.392 25.487 1.000 14.407 467 LEU A O 1
ATOM 3795 N N . GLN A 1 468 ? 42.243 -7.476 26.687 1.000 15.882 468 GLN A N 1
ATOM 3796 C CA . GLN A 1 468 ? 42.887 -6.371 25.932 1.000 16.384 468 GLN A CA 1
ATOM 3797 C C . GLN A 1 468 ? 42.953 -6.804 24.464 1.000 15.244 468 GLN A C 1
ATOM 3798 O O . GLN A 1 468 ? 42.773 -5.978 23.579 1.000 15.162 468 GLN A O 1
ATOM 3804 N N . THR A 1 469 ? 43.313 -8.060 24.212 1.000 15.671 469 THR A N 1
ATOM 3805 C CA . THR A 1 469 ? 43.448 -8.583 22.843 1.000 17.017 469 THR A CA 1
ATOM 3806 C C . THR A 1 469 ? 42.085 -8.591 22.141 1.000 15.238 469 THR A C 1
ATOM 3807 O O . THR A 1 469 ? 42.020 -8.124 21.003 1.000 15.137 469 THR A O 1
ATOM 3811 N N . VAL A 1 470 ? 41.039 -9.098 22.802 1.000 14.388 470 VAL A N 1
ATOM 3812 C CA . VAL A 1 470 ? 39.694 -9.188 22.157 1.000 14.635 470 VAL A CA 1
ATOM 3813 C C . VAL A 1 470 ? 39.170 -7.768 21.879 1.000 13.989 470 VAL A C 1
ATOM 3814 O O . VAL A 1 470 ? 38.662 -7.509 20.756 1.000 13.639 470 VAL A O 1
ATOM 3818 N N . LEU A 1 471 ? 39.333 -6.848 22.834 1.000 12.613 471 LEU A N 1
ATOM 3819 C CA A LEU A 1 471 ? 38.818 -5.461 22.722 0.340 13.093 471 LEU A CA 1
ATOM 3820 C CA B LEU A 1 471 ? 38.805 -5.475 22.695 0.660 12.527 471 LEU A CA 1
ATOM 3821 C C . LEU A 1 471 ? 39.772 -4.618 21.861 1.000 13.538 471 LEU A C 1
ATOM 3822 O O . LEU A 1 471 ? 39.368 -3.512 21.463 1.000 14.164 471 LEU A O 1
ATOM 3831 N N . LYS A 1 472 ? 41.004 -5.097 21.607 1.000 13.089 472 LYS A N 1
ATOM 3832 C CA . LYS A 1 472 ? 42.037 -4.275 20.902 1.000 14.396 472 LYS A CA 1
ATOM 3833 C C . LYS A 1 472 ? 42.171 -2.918 21.600 1.000 13.020 472 LYS A C 1
ATOM 3834 O O . LYS A 1 472 ? 42.201 -1.886 20.904 1.000 12.781 472 LYS A O 1
ATOM 3840 N N . ASN A 1 473 ? 42.136 -2.910 22.925 1.000 14.073 473 ASN A N 1
ATOM 3841 C CA . ASN A 1 473 ? 42.110 -1.650 23.702 1.000 14.762 473 ASN A CA 1
ATOM 3842 C C . ASN A 1 473 ? 42.561 -1.932 25.129 1.000 15.926 473 ASN A C 1
ATOM 3843 O O . ASN A 1 473 ? 41.805 -2.588 25.852 1.000 16.552 473 ASN A O 1
ATOM 3848 N N . LYS A 1 474 ? 43.756 -1.479 25.515 1.000 14.334 474 LYS A N 1
ATOM 3849 C CA . LYS A 1 474 ? 44.293 -1.788 26.860 1.000 16.570 474 LYS A CA 1
ATOM 3850 C C . LYS A 1 474 ? 43.512 -1.034 27.933 1.000 15.068 474 LYS A C 1
ATOM 3851 O O . LYS A 1 474 ? 43.169 -1.626 28.949 1.000 14.856 474 LYS A O 1
ATOM 3857 N N . ILE A 1 475 ? 43.296 0.264 27.744 1.000 16.078 475 ILE A N 1
ATOM 3858 C CA . ILE A 1 475 ? 42.684 1.107 28.808 1.000 17.198 475 ILE A CA 1
ATOM 3859 C C . ILE A 1 475 ? 41.246 0.657 29.048 1.000 14.289 475 ILE A C 1
ATOM 3860 O O . ILE A 1 475 ? 40.886 0.572 30.184 1.000 16.297 475 ILE A O 1
ATOM 3865 N N . LEU A 1 476 ? 40.471 0.409 27.998 1.000 13.477 476 LEU A N 1
ATOM 3866 C CA . LEU A 1 476 ? 39.066 -0.072 28.137 1.000 13.821 476 LEU A CA 1
ATOM 3867 C C . LEU A 1 476 ? 39.038 -1.415 28.876 1.000 12.488 476 LEU A C 1
ATOM 3868 O O . LEU A 1 476 ? 38.232 -1.561 29.824 1.000 12.561 476 LEU A O 1
ATOM 3873 N N . ALA A 1 477 ? 39.866 -2.372 28.471 1.000 12.559 477 ALA A N 1
ATOM 3874 C CA . ALA A 1 477 ? 39.955 -3.690 29.153 1.000 12.253 477 ALA A CA 1
ATOM 3875 C C . ALA A 1 477 ? 40.316 -3.485 30.628 1.000 12.716 477 ALA A C 1
ATOM 3876 O O . ALA A 1 477 ? 39.725 -4.144 31.522 1.000 12.608 477 ALA A O 1
ATOM 3878 N N . LYS A 1 478 ? 41.249 -2.581 30.914 1.000 13.272 478 LYS A N 1
ATOM 3879 C CA . LYS A 1 478 ? 41.683 -2.339 32.303 1.000 14.685 478 LYS A CA 1
ATOM 3880 C C . LYS A 1 478 ? 40.488 -1.820 33.094 1.000 13.810 478 LYS A C 1
ATOM 3881 O O . LYS A 1 478 ? 40.278 -2.280 34.230 1.000 15.540 478 LYS A O 1
ATOM 3887 N N . LYS A 1 479 ? 39.736 -0.864 32.549 1.000 14.666 479 LYS A N 1
ATOM 3888 C CA . LYS A 1 479 ? 38.598 -0.270 33.295 1.000 15.285 479 LYS A CA 1
ATOM 3889 C C . LYS A 1 479 ? 37.542 -1.349 33.548 1.000 14.254 479 LYS A C 1
ATOM 3890 O O . LYS A 1 479 ? 36.961 -1.389 34.645 1.000 14.646 479 LYS A O 1
ATOM 3896 N N . LEU A 1 480 ? 37.259 -2.190 32.542 1.000 13.830 480 LEU A N 1
ATOM 3897 C CA . LEU A 1 480 ? 36.288 -3.292 32.718 1.000 13.177 480 LEU A CA 1
ATOM 3898 C C . LEU A 1 480 ? 36.790 -4.303 33.752 1.000 13.220 480 LEU A C 1
ATOM 3899 O O . LEU A 1 480 ? 35.996 -4.702 34.580 1.000 14.339 480 LEU A O 1
ATOM 3904 N N . MET A 1 481 ? 38.063 -4.689 33.726 1.000 13.747 481 MET A N 1
ATOM 3905 C CA . MET A 1 481 ? 38.586 -5.614 34.781 1.000 14.122 481 MET A CA 1
ATOM 3906 C C . MET A 1 481 ? 38.537 -4.961 36.169 1.000 14.045 481 MET A C 1
ATOM 3907 O O . MET A 1 481 ? 38.244 -5.662 37.131 1.000 14.093 481 MET A O 1
ATOM 3912 N N . ASP A 1 482 ? 38.855 -3.669 36.290 1.000 14.766 482 ASP A N 1
ATOM 3913 C CA . ASP A 1 482 ? 38.848 -2.994 37.604 1.000 15.344 482 ASP A CA 1
ATOM 3914 C C . ASP A 1 482 ? 37.431 -3.095 38.179 1.000 14.689 482 ASP A C 1
ATOM 3915 O O . ASP A 1 482 ? 37.282 -3.246 39.438 1.000 15.500 482 ASP A O 1
ATOM 3920 N N . LEU A 1 483 ? 36.401 -2.955 37.331 1.000 13.300 483 LEU A N 1
ATOM 3921 C CA . LEU A 1 483 ? 34.997 -2.987 37.832 1.000 14.344 483 LEU A CA 1
ATOM 3922 C C . LEU A 1 483 ? 34.436 -4.406 37.949 1.000 13.632 483 LEU A C 1
ATOM 3923 O O . LEU A 1 483 ? 33.675 -4.670 38.928 1.000 15.958 483 LEU A O 1
ATOM 3928 N N . TYR A 1 484 ? 34.656 -5.256 36.959 1.000 12.670 484 TYR A N 1
ATOM 3929 C CA . TYR A 1 484 ? 33.990 -6.573 36.879 1.000 12.781 484 TYR A CA 1
ATOM 3930 C C . TYR A 1 484 ? 34.884 -7.699 37.429 1.000 14.058 484 TYR A C 1
ATOM 3931 O O . TYR A 1 484 ? 34.306 -8.734 37.789 1.000 11.829 484 TYR A O 1
ATOM 3940 N N . LYS A 1 485 ? 36.220 -7.520 37.424 1.000 13.868 485 LYS A N 1
ATOM 3941 C CA . LYS A 1 485 ? 37.226 -8.454 38.011 1.000 15.129 485 LYS A CA 1
ATOM 3942 C C . LYS A 1 485 ? 37.417 -9.728 37.179 1.000 15.447 485 LYS A C 1
ATOM 3943 O O . LYS A 1 485 ? 38.537 -10.309 37.237 1.000 16.663 485 LYS A O 1
ATOM 3949 N N . THR A 1 486 ? 36.398 -10.202 36.463 1.000 14.980 486 THR A N 1
ATOM 3950 C CA . THR A 1 486 ? 36.540 -11.325 35.508 1.000 14.608 486 THR A CA 1
ATOM 3951 C C . THR A 1 486 ? 35.682 -11.008 34.301 1.000 13.954 486 THR A C 1
ATOM 3952 O O . THR A 1 486 ? 34.605 -10.449 34.467 1.000 14.252 486 THR A O 1
ATOM 3956 N N . PRO A 1 487 ? 36.139 -11.281 33.066 1.000 13.998 487 PRO A N 1
ATOM 3957 C CA . PRO A 1 487 ? 35.300 -11.070 31.879 1.000 14.683 487 PRO A CA 1
ATOM 3958 C C . PRO A 1 487 ? 34.014 -11.921 31.889 1.000 15.336 487 PRO A C 1
ATOM 3959 O O . PRO A 1 487 ? 33.090 -11.567 31.193 1.000 15.321 487 PRO A O 1
ATOM 3963 N N . ASP A 1 488 ? 33.962 -12.992 32.696 1.000 14.570 488 ASP A N 1
ATOM 3964 C CA . ASP A 1 488 ? 32.726 -13.813 32.879 1.000 14.794 488 ASP A CA 1
ATOM 3965 C C . ASP A 1 488 ? 31.589 -12.966 33.465 1.000 13.176 488 ASP A C 1
ATOM 3966 O O . ASP A 1 488 ? 30.404 -13.340 33.325 1.000 13.734 488 ASP A O 1
ATOM 3971 N N . ASN A 1 489 ? 31.905 -11.878 34.167 1.000 12.284 489 ASN A N 1
ATOM 3972 C CA . ASN A 1 489 ? 30.868 -11.074 34.876 1.000 12.342 489 ASN A CA 1
ATOM 3973 C C . ASN A 1 489 ? 30.447 -9.848 34.067 1.000 11.910 489 ASN A C 1
ATOM 3974 O O . ASN A 1 489 ? 29.521 -9.148 34.490 1.000 11.465 489 ASN A O 1
ATOM 3979 N N . ILE A 1 490 ? 31.140 -9.544 32.979 1.000 11.289 490 ILE A N 1
ATOM 3980 C CA . ILE A 1 490 ? 30.799 -8.323 32.198 1.000 11.243 490 ILE A CA 1
ATOM 3981 C C . ILE A 1 490 ? 29.395 -8.499 31.610 1.000 11.007 490 ILE A C 1
ATOM 3982 O O . ILE A 1 490 ? 29.133 -9.525 30.961 1.000 9.921 490 ILE A O 1
ATOM 3987 N N . ASP A 1 491 ? 28.535 -7.500 31.841 1.000 10.949 491 ASP A N 1
ATOM 3988 C CA . ASP A 1 491 ? 27.133 -7.503 31.369 1.000 11.640 491 ASP A CA 1
ATOM 3989 C C . ASP A 1 491 ? 27.161 -7.511 29.842 1.000 11.370 491 ASP A C 1
ATOM 3990 O O . ASP A 1 491 ? 27.948 -6.792 29.243 1.000 11.999 491 ASP A O 1
ATOM 3995 N N . ILE A 1 492 ? 26.319 -8.328 29.203 1.000 11.101 492 ILE A N 1
ATOM 3996 C CA . ILE A 1 492 ? 26.354 -8.514 27.730 1.000 11.156 492 ILE A CA 1
ATOM 3997 C C . ILE A 1 492 ? 26.220 -7.172 26.993 1.000 11.184 492 ILE A C 1
ATOM 3998 O O . ILE A 1 492 ? 26.933 -6.981 26.005 1.000 10.864 492 ILE A O 1
ATOM 4003 N N . TRP A 1 493 ? 25.386 -6.248 27.465 1.000 11.255 493 TRP A N 1
ATOM 4004 C CA . TRP A 1 493 ? 25.216 -4.965 26.697 1.000 11.652 493 TRP A CA 1
ATOM 4005 C C . TRP A 1 493 ? 26.569 -4.253 26.544 1.000 10.938 493 TRP A C 1
ATOM 4006 O O . TRP A 1 493 ? 26.975 -3.834 25.408 1.000 12.001 493 TRP A O 1
ATOM 4017 N N . ILE A 1 494 ? 27.319 -4.118 27.632 1.000 10.474 494 ILE A N 1
ATOM 4018 C CA A ILE A 1 494 ? 28.574 -3.315 27.564 0.420 11.002 494 ILE A CA 1
ATOM 4019 C CA B ILE A 1 494 ? 28.576 -3.320 27.579 0.580 10.699 494 ILE A CA 1
ATOM 4020 C C . ILE A 1 494 ? 29.680 -4.164 26.920 1.000 10.782 494 ILE A C 1
ATOM 4021 O O . ILE A 1 494 ? 30.427 -3.616 26.131 1.000 12.441 494 ILE A O 1
ATOM 4030 N N . GLY A 1 495 ? 29.733 -5.460 27.221 1.000 11.675 495 GLY A N 1
ATOM 4031 C CA . GLY A 1 495 ? 30.755 -6.344 26.603 1.000 12.359 495 GLY A CA 1
ATOM 4032 C C . GLY A 1 495 ? 30.599 -6.418 25.098 1.000 11.513 495 GLY A C 1
ATOM 4033 O O . GLY A 1 495 ? 31.600 -6.288 24.370 1.000 11.097 495 GLY A O 1
ATOM 4034 N N . GLY A 1 496 ? 29.393 -6.687 24.597 1.000 10.718 496 GLY A N 1
ATOM 4035 C CA . GLY A 1 496 ? 29.151 -6.732 23.148 1.000 11.265 496 GLY A CA 1
ATOM 4036 C C . GLY A 1 496 ? 29.458 -5.397 22.481 1.000 11.630 496 GLY A C 1
ATOM 4037 O O . GLY A 1 496 ? 30.107 -5.364 21.404 1.000 12.067 496 GLY A O 1
ATOM 4038 N N . ASN A 1 497 ? 29.065 -4.291 23.112 1.000 11.107 497 ASN A N 1
ATOM 4039 C CA . ASN A 1 497 ? 29.279 -2.955 22.503 1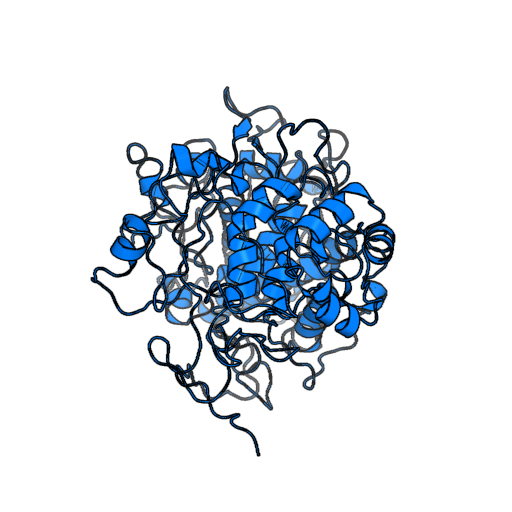.000 12.370 497 ASN A CA 1
ATOM 4040 C C . ASN A 1 497 ? 30.737 -2.496 22.641 1.000 13.053 497 ASN A C 1
ATOM 4041 O O . ASN A 1 497 ? 31.123 -1.620 21.864 1.000 14.642 497 ASN A O 1
ATOM 4046 N N . ALA A 1 498 ? 31.520 -3.093 23.531 1.000 12.860 498 ALA A N 1
ATOM 4047 C CA . ALA A 1 498 ? 32.947 -2.729 23.714 1.000 12.303 498 ALA A CA 1
ATOM 4048 C C . ALA A 1 498 ? 33.807 -3.264 22.568 1.000 13.464 498 ALA A C 1
ATOM 4049 O O . ALA A 1 498 ? 34.951 -2.772 22.448 1.000 13.390 498 ALA A O 1
ATOM 4051 N N . GLU A 1 499 ? 33.323 -4.259 21.792 1.000 12.612 499 GLU A N 1
ATOM 4052 C CA . GLU A 1 499 ? 34.152 -4.900 20.747 1.000 12.952 499 GLU A CA 1
ATOM 4053 C C . GLU A 1 499 ? 34.298 -3.967 19.551 1.000 13.251 499 GLU A C 1
ATOM 4054 O O . GLU A 1 499 ? 33.380 -3.240 19.190 1.000 12.371 499 GLU A O 1
ATOM 4060 N N . PRO A 1 500 ? 35.484 -3.938 18.900 1.000 15.101 500 PRO A N 1
ATOM 4061 C CA . PRO A 1 500 ? 35.675 -3.174 17.671 1.000 15.616 500 PRO A CA 1
ATOM 4062 C C . PRO A 1 500 ? 34.783 -3.695 16.547 1.000 14.758 500 PRO A C 1
ATOM 4063 O O . PRO A 1 500 ? 34.543 -4.896 16.519 1.000 14.714 500 PRO A O 1
ATOM 4067 N N . MET A 1 501 ? 34.285 -2.770 15.720 1.000 16.520 501 MET A N 1
ATOM 4068 C CA . MET A 1 501 ? 33.281 -3.074 14.676 1.000 17.650 501 MET A CA 1
ATOM 4069 C C . MET A 1 501 ? 33.950 -3.871 13.570 1.000 18.473 501 MET A C 1
ATOM 4070 O O . MET A 1 501 ? 35.113 -3.593 13.280 1.000 20.025 501 MET A O 1
ATOM 4075 N N . VAL A 1 502 ? 33.193 -4.776 12.972 1.000 18.590 502 VAL A N 1
ATOM 4076 C CA . VAL A 1 502 ? 33.639 -5.611 11.835 1.000 19.097 502 VAL A CA 1
ATOM 4077 C C . VAL A 1 502 ? 33.774 -4.680 10.628 1.000 19.016 502 VAL A C 1
ATOM 4078 O O . VAL A 1 502 ? 33.123 -3.589 10.602 1.000 18.342 502 VAL A O 1
ATOM 4082 N N . GLU A 1 503 ? 34.551 -5.098 9.626 1.000 22.476 503 GLU A N 1
ATOM 4083 C CA . GLU A 1 503 ? 34.704 -4.268 8.403 1.000 23.084 503 GLU A CA 1
ATOM 4084 C C . GLU A 1 503 ? 33.330 -4.131 7.727 1.000 19.592 503 GLU A C 1
ATOM 4085 O O . GLU A 1 503 ? 32.532 -5.130 7.666 1.000 19.354 503 GLU A O 1
ATOM 4091 N N . ARG A 1 504 ? 33.068 -2.909 7.292 1.000 20.031 504 ARG A N 1
ATOM 4092 C CA . ARG A 1 504 ? 31.862 -2.450 6.556 1.000 20.674 504 ARG A CA 1
ATOM 4093 C C . ARG A 1 504 ? 30.640 -2.524 7.477 1.000 17.164 504 ARG A C 1
ATOM 4094 O O . ARG A 1 504 ? 29.559 -2.352 6.959 1.000 16.837 504 ARG A O 1
ATOM 4102 N N . GLY A 1 505 ? 30.824 -2.696 8.792 1.000 16.619 505 GLY A N 1
ATOM 4103 C CA . GLY A 1 505 ? 29.688 -2.821 9.722 1.000 15.091 505 GLY A CA 1
ATOM 4104 C C . GLY A 1 505 ? 29.782 -1.821 10.848 1.000 14.565 505 GLY A C 1
ATOM 4105 O O . GLY A 1 505 ? 30.674 -1.012 10.821 1.000 13.909 505 GLY A O 1
ATOM 4106 N N . ARG A 1 506 ? 28.860 -1.891 11.810 1.000 13.789 506 ARG A N 1
ATOM 4107 C CA . ARG A 1 506 ? 28.794 -0.907 12.913 1.000 13.534 506 ARG A CA 1
ATOM 4108 C C . ARG A 1 506 ? 28.618 -1.643 14.249 1.000 12.027 506 ARG A C 1
ATOM 4109 O O . ARG A 1 506 ? 28.321 -0.992 15.255 1.000 12.164 506 ARG A O 1
ATOM 4117 N N . VAL A 1 507 ? 28.819 -2.956 14.273 1.000 11.256 507 VAL A N 1
ATOM 4118 C CA . VAL A 1 507 ? 28.887 -3.759 15.513 1.000 10.881 507 VAL A CA 1
ATOM 4119 C C . VAL A 1 507 ? 30.066 -4.699 15.415 1.000 10.898 507 VAL A C 1
ATOM 4120 O O . VAL A 1 507 ? 30.555 -4.937 14.311 1.000 11.080 507 VAL A O 1
ATOM 4124 N N . GLY A 1 508 ? 30.546 -5.154 16.567 1.000 11.445 508 GLY A N 1
ATOM 4125 C CA . GLY A 1 508 ? 31.627 -6.150 16.607 1.000 11.385 508 GLY A CA 1
ATOM 4126 C C . GLY A 1 508 ? 31.126 -7.565 16.352 1.000 12.169 508 GLY A C 1
ATOM 4127 O O . GLY A 1 508 ? 29.954 -7.812 16.107 1.000 11.435 508 GLY A O 1
ATOM 4128 N N . PRO A 1 509 ? 32.040 -8.553 16.405 1.000 13.606 509 PRO A N 1
ATOM 4129 C CA . PRO A 1 509 ? 31.688 -9.941 16.071 1.000 13.413 509 PRO A CA 1
ATOM 4130 C C . PRO A 1 509 ? 30.645 -10.603 16.990 1.000 12.314 509 PRO A C 1
ATOM 4131 O O . PRO A 1 509 ? 29.859 -11.358 16.466 1.000 12.145 509 PRO A O 1
ATOM 4135 N N . LEU A 1 510 ? 30.689 -10.399 18.303 1.000 10.870 510 LEU A N 1
ATOM 4136 C CA . LEU A 1 510 ? 29.677 -11.022 19.206 1.000 11.009 510 LEU A CA 1
ATOM 4137 C C . LEU A 1 510 ? 28.285 -10.504 18.825 1.000 10.426 510 LEU A C 1
ATOM 4138 O O . LEU A 1 510 ? 27.364 -11.338 18.600 1.000 10.705 510 LEU A O 1
ATOM 4143 N N . LEU A 1 511 ? 28.123 -9.197 18.696 1.000 10.559 511 LEU A N 1
ATOM 4144 C CA A LEU A 1 511 ? 26.805 -8.597 18.366 0.390 10.919 511 LEU A CA 1
ATOM 4145 C CA B LEU A 1 511 ? 26.804 -8.605 18.367 0.610 11.027 511 LEU A CA 1
ATOM 4146 C C . LEU A 1 511 ? 26.424 -8.974 16.933 1.000 10.406 511 LEU A C 1
ATOM 4147 O O . LEU A 1 511 ? 25.282 -9.238 16.701 1.000 11.763 511 LEU A O 1
ATOM 4156 N N . ALA A 1 512 ? 27.378 -9.036 16.017 1.000 10.186 512 ALA A N 1
ATOM 4157 C CA . ALA A 1 512 ? 27.019 -9.450 14.639 1.000 10.386 512 ALA A CA 1
ATOM 4158 C C . ALA A 1 512 ? 26.370 -10.845 14.697 1.000 11.226 512 ALA A C 1
ATOM 4159 O O . ALA A 1 512 ? 25.420 -11.130 13.933 1.000 11.723 512 ALA A O 1
ATOM 4161 N N . CYS A 1 513 ? 26.937 -11.728 15.503 1.000 10.628 513 CYS A N 1
ATOM 4162 C CA . CYS A 1 513 ? 26.445 -13.118 15.617 1.000 11.815 513 CYS A CA 1
ATOM 4163 C C . CYS A 1 513 ? 25.030 -13.131 16.221 1.000 12.937 513 CYS A C 1
ATOM 4164 O O . CYS A 1 513 ? 24.102 -13.762 15.676 1.000 12.809 513 CYS A O 1
ATOM 4167 N N . LEU A 1 514 ? 24.856 -12.478 17.353 1.000 11.809 514 LEU A N 1
ATOM 4168 C CA . LEU A 1 514 ? 23.540 -12.488 18.071 1.000 11.894 514 LEU A CA 1
ATOM 4169 C C . LEU A 1 514 ? 22.462 -11.816 17.199 1.000 10.823 514 LEU A C 1
ATOM 4170 O O . LEU A 1 514 ? 21.376 -12.380 17.016 1.000 10.568 514 LEU A O 1
ATOM 4175 N N . LEU A 1 515 ? 22.741 -10.627 16.683 1.000 11.069 515 LEU A N 1
ATOM 4176 C CA . LEU A 1 515 ? 21.796 -9.928 15.781 1.000 10.925 515 LEU A CA 1
ATOM 4177 C C . LEU A 1 515 ? 21.539 -10.771 14.518 1.000 11.309 515 LEU A C 1
ATOM 4178 O O . LEU A 1 515 ? 20.394 -10.899 14.073 1.000 10.873 515 LEU A O 1
ATOM 4183 N N . GLY A 1 516 ? 22.588 -11.239 13.867 1.000 11.425 516 GLY A N 1
ATOM 4184 C CA . GLY A 1 516 ? 22.431 -11.966 12.592 1.000 10.976 516 GLY A CA 1
ATOM 4185 C C . GLY A 1 516 ? 21.614 -13.236 12.752 1.000 11.108 516 GLY A C 1
ATOM 4186 O O . GLY A 1 516 ? 20.727 -13.459 11.940 1.000 10.398 516 GLY A O 1
ATOM 4187 N N . ARG A 1 517 ? 21.852 -14.003 13.800 1.000 11.480 517 ARG A N 1
ATOM 4188 C CA . ARG A 1 517 ? 21.045 -15.200 14.150 1.000 11.988 517 ARG A CA 1
ATOM 4189 C C . ARG A 1 517 ? 19.580 -14.804 14.352 1.000 11.541 517 ARG A C 1
ATOM 4190 O O . ARG A 1 517 ? 18.715 -15.436 13.763 1.000 12.193 517 ARG A O 1
ATOM 4198 N N . GLN A 1 518 ? 19.312 -13.723 15.058 1.000 11.180 518 GLN A N 1
ATOM 4199 C CA . GLN A 1 518 ? 17.905 -13.356 15.306 1.000 10.364 518 GLN A CA 1
ATOM 4200 C C . GLN A 1 518 ? 17.245 -12.954 13.997 1.000 9.542 518 GLN A C 1
ATOM 4201 O O . GLN A 1 518 ? 16.130 -13.393 13.745 1.000 9.564 518 GLN A O 1
ATOM 4207 N N . PHE A 1 519 ? 17.867 -12.073 13.213 1.000 9.995 519 PHE A N 1
ATOM 4208 C CA . PHE A 1 519 ? 17.252 -11.597 11.950 1.000 10.210 519 PHE A CA 1
ATOM 4209 C C . PHE A 1 519 ? 17.086 -12.754 10.947 1.000 10.302 519 PHE A C 1
ATOM 4210 O O . PHE A 1 519 ? 16.059 -12.820 10.248 1.000 10.480 519 PHE A O 1
ATOM 4218 N N . GLN A 1 520 ? 18.060 -13.671 10.889 1.000 12.205 520 GLN A N 1
ATOM 4219 C CA . GLN A 1 520 ? 17.871 -14.901 10.074 1.000 11.886 520 GLN A CA 1
ATOM 4220 C C . GLN A 1 520 ? 16.609 -15.636 10.559 1.000 11.785 520 GLN A C 1
ATOM 4221 O O . GLN A 1 520 ? 15.817 -16.082 9.700 1.000 10.898 520 GLN A O 1
ATOM 4227 N N . GLN A 1 521 ? 16.373 -15.740 11.865 1.000 12.484 521 GLN A N 1
ATOM 4228 C CA . GLN A 1 521 ? 15.217 -16.505 12.395 1.000 12.394 521 GLN A CA 1
ATOM 4229 C C . GLN A 1 521 ? 13.900 -15.778 12.096 1.000 12.879 521 GLN A C 1
ATOM 4230 O O . GLN A 1 521 ? 12.924 -16.429 11.656 1.000 13.234 521 GLN A O 1
ATOM 4236 N N . ILE A 1 522 ? 13.843 -14.468 12.279 1.000 13.349 522 ILE A N 1
ATOM 4237 C CA . ILE A 1 522 ? 12.555 -13.771 12.042 1.000 14.569 522 ILE A CA 1
ATOM 4238 C C . ILE A 1 522 ? 12.227 -13.766 10.537 1.000 14.158 522 ILE A C 1
ATOM 4239 O O . ILE A 1 522 ? 11.040 -13.682 10.204 1.000 14.246 522 ILE A O 1
ATOM 4244 N N . ARG A 1 523 ? 13.204 -13.867 9.641 1.000 12.798 523 ARG A N 1
ATOM 4245 C CA . ARG A 1 523 ? 12.935 -13.975 8.188 1.000 12.825 523 ARG A CA 1
ATOM 4246 C C . ARG A 1 523 ? 12.520 -15.409 7.848 1.000 11.929 523 ARG A C 1
ATOM 4247 O O . ARG A 1 523 ? 11.443 -15.591 7.218 1.000 12.024 523 ARG A O 1
ATOM 4255 N N . ASP A 1 524 ? 13.364 -16.387 8.191 1.000 13.485 524 ASP A N 1
ATOM 4256 C CA . ASP A 1 524 ? 13.170 -17.783 7.733 1.000 13.286 524 ASP A CA 1
ATOM 4257 C C . ASP A 1 524 ? 11.941 -18.368 8.415 1.000 13.498 524 ASP A C 1
ATOM 4258 O O . ASP A 1 524 ? 11.318 -19.250 7.814 1.000 13.876 524 ASP A O 1
ATOM 4263 N N . GLY A 1 525 ? 11.608 -17.934 9.631 1.000 12.601 525 GLY A N 1
ATOM 4264 C CA . GLY A 1 525 ? 10.480 -18.531 10.389 1.000 12.321 525 GLY A CA 1
ATOM 4265 C C . GLY A 1 525 ? 9.169 -17.769 10.219 1.000 12.991 525 GLY A C 1
ATOM 4266 O O . GLY A 1 525 ? 8.219 -18.051 11.029 1.000 12.501 525 GLY A O 1
ATOM 4267 N N . ASP A 1 526 ? 9.052 -16.910 9.203 1.000 11.575 526 ASP A N 1
ATOM 4268 C CA . ASP A 1 526 ? 7.849 -16.061 8.973 1.000 11.303 526 ASP A CA 1
ATOM 4269 C C . ASP A 1 526 ? 7.089 -16.577 7.741 1.000 11.101 526 ASP A C 1
ATOM 4270 O O . ASP A 1 526 ? 7.566 -16.382 6.608 1.000 12.416 526 ASP A O 1
ATOM 4275 N N . ARG A 1 527 ? 5.948 -17.217 7.956 1.000 10.965 527 ARG A N 1
ATOM 4276 C CA . ARG A 1 527 ? 5.131 -17.750 6.828 1.000 11.192 527 ARG A CA 1
ATOM 4277 C C . ARG A 1 527 ? 4.670 -16.619 5.906 1.000 12.090 527 ARG A C 1
ATOM 4278 O O . ARG A 1 527 ? 4.322 -16.915 4.725 1.000 12.464 527 ARG A O 1
ATOM 4286 N N . PHE A 1 528 ? 4.668 -15.370 6.380 1.000 12.311 528 PHE A N 1
ATOM 4287 C CA . PHE A 1 528 ? 4.192 -14.186 5.627 1.000 12.706 528 PHE A CA 1
ATOM 4288 C C . PHE A 1 528 ? 5.382 -13.328 5.186 1.000 12.541 528 PHE A C 1
ATOM 4289 O O . PHE A 1 528 ? 5.169 -12.222 4.693 1.000 14.093 528 PHE A O 1
ATOM 4297 N N . TRP A 1 529 ? 6.595 -13.850 5.270 1.000 13.073 529 TRP A N 1
ATOM 4298 C CA . TRP A 1 529 ? 7.762 -13.151 4.654 1.000 13.382 529 TRP A CA 1
ATOM 4299 C C . TRP A 1 529 ? 7.425 -12.730 3.217 1.000 12.523 529 TRP A C 1
ATOM 4300 O O . TRP A 1 529 ? 6.899 -13.540 2.473 1.000 12.729 529 TRP A O 1
ATOM 4311 N N . TRP A 1 530 ? 7.753 -11.513 2.818 1.000 12.625 530 TRP A N 1
ATOM 4312 C CA . TRP A 1 530 ? 7.329 -10.944 1.509 1.000 13.216 530 TRP A CA 1
ATOM 4313 C C . TRP A 1 530 ? 7.803 -11.830 0.353 1.000 14.433 530 TRP A C 1
ATOM 4314 O O . TRP A 1 530 ? 7.097 -11.836 -0.669 1.000 14.593 530 TRP A O 1
ATOM 4325 N N . GLU A 1 531 ? 8.968 -12.474 0.466 1.000 14.157 531 GLU A N 1
ATOM 4326 C CA . GLU A 1 531 ? 9.546 -13.240 -0.675 1.000 16.155 531 GLU A CA 1
ATOM 4327 C C . GLU A 1 531 ? 9.062 -14.697 -0.650 1.000 15.122 531 GLU A C 1
ATOM 4328 O O . GLU A 1 531 ? 9.393 -15.477 -1.582 1.000 17.013 531 GLU A O 1
ATOM 4334 N N . ASN A 1 532 ? 8.277 -15.078 0.343 1.000 13.395 532 ASN A N 1
ATOM 4335 C CA . ASN A 1 532 ? 7.757 -16.456 0.404 1.000 13.875 532 ASN A CA 1
ATOM 4336 C C . ASN A 1 532 ? 6.751 -16.627 -0.733 1.000 15.329 532 ASN A C 1
ATOM 4337 O O . ASN A 1 532 ? 5.756 -15.932 -0.764 1.000 14.585 532 ASN A O 1
ATOM 4342 N N . PRO A 1 533 ? 6.913 -17.598 -1.655 1.000 16.073 533 PRO A N 1
ATOM 4343 C CA . PRO A 1 533 ? 5.898 -17.805 -2.692 1.000 18.478 533 PRO A CA 1
ATOM 4344 C C . PRO A 1 533 ? 4.451 -17.849 -2.172 1.000 17.471 533 PRO A C 1
ATOM 4345 O O . PRO A 1 533 ? 4.175 -18.527 -1.180 1.000 19.736 533 PRO A O 1
ATOM 4349 N N . GLY A 1 534 ? 3.551 -17.109 -2.822 1.000 18.136 534 GLY A N 1
ATOM 4350 C CA . GLY A 1 534 ? 2.125 -17.117 -2.464 1.000 19.231 534 GLY A CA 1
ATOM 4351 C C . GLY A 1 534 ? 1.770 -15.997 -1.518 1.000 19.327 534 GLY A C 1
ATOM 4352 O O . GLY A 1 534 ? 0.572 -15.710 -1.357 1.000 22.114 534 GLY A O 1
ATOM 4353 N N . VAL A 1 535 ? 2.751 -15.378 -0.855 1.000 15.983 535 VAL A N 1
ATOM 4354 C CA . VAL A 1 535 ? 2.427 -14.173 -0.050 1.000 15.968 535 VAL A CA 1
ATOM 4355 C C . VAL A 1 535 ? 2.058 -13.058 -1.028 1.000 14.569 535 VAL A C 1
ATOM 4356 O O . VAL A 1 535 ? 0.999 -12.432 -0.874 1.000 15.992 535 VAL A O 1
ATOM 4360 N N . PHE A 1 536 ? 2.942 -12.791 -1.969 1.000 14.887 536 PHE A N 1
ATOM 4361 C CA . PHE A 1 536 ? 2.717 -11.841 -3.086 1.000 14.487 536 PHE A CA 1
ATOM 4362 C C . PHE A 1 536 ? 2.801 -12.648 -4.381 1.000 15.068 536 PHE A C 1
ATOM 4363 O O . PHE A 1 536 ? 3.272 -13.776 -4.328 1.000 16.224 536 PHE A O 1
ATOM 4371 N N . THR A 1 537 ? 2.391 -12.063 -5.497 1.000 17.168 537 THR A N 1
ATOM 4372 C CA . THR A 1 537 ? 2.628 -12.637 -6.844 1.000 18.230 537 THR A CA 1
ATOM 4373 C C . THR A 1 537 ? 4.032 -12.288 -7.346 1.000 19.536 537 THR A C 1
ATOM 4374 O O . THR A 1 537 ? 4.742 -11.396 -6.776 1.000 18.190 537 THR A O 1
ATOM 4378 N N . GLU A 1 538 ? 4.454 -12.979 -8.396 1.000 19.953 538 GLU A N 1
ATOM 4379 C CA . GLU A 1 538 ? 5.740 -12.668 -9.073 1.000 21.163 538 GLU A CA 1
ATOM 4380 C C . GLU A 1 538 ? 5.764 -11.184 -9.442 1.000 19.722 538 GLU A C 1
ATOM 4381 O O . GLU A 1 538 ? 6.761 -10.533 -9.129 1.000 18.953 538 GLU A O 1
ATOM 4387 N N . LYS A 1 539 ? 4.698 -10.649 -10.055 1.000 19.484 539 LYS A N 1
ATOM 4388 C CA . LYS A 1 539 ? 4.729 -9.247 -10.549 1.000 20.080 539 LYS A CA 1
ATOM 4389 C C . LYS A 1 539 ? 4.732 -8.290 -9.354 1.000 18.931 539 LYS A C 1
ATOM 4390 O O . LYS A 1 539 ? 5.327 -7.206 -9.492 1.000 18.744 539 LYS A O 1
ATOM 4396 N N . GLN A 1 540 ? 4.093 -8.682 -8.250 1.000 17.334 540 GLN A N 1
ATOM 4397 C CA . GLN A 1 540 ? 4.056 -7.830 -7.024 1.000 16.884 540 GLN A CA 1
ATOM 4398 C C . GLN A 1 540 ? 5.454 -7.784 -6.423 1.000 16.542 540 GLN A C 1
ATOM 4399 O O . GLN A 1 540 ? 5.897 -6.696 -6.078 1.000 16.746 540 GLN A O 1
ATOM 4405 N N . ARG A 1 541 ? 6.127 -8.922 -6.336 1.000 16.035 541 ARG A N 1
ATOM 4406 C CA . ARG A 1 541 ? 7.520 -8.976 -5.822 1.000 16.885 541 ARG A CA 1
ATOM 4407 C C . ARG A 1 541 ? 8.412 -8.090 -6.700 1.000 18.185 541 ARG A C 1
ATOM 4408 O O . ARG A 1 541 ? 9.253 -7.385 -6.146 1.000 18.298 541 ARG A O 1
ATOM 4416 N N . ASP A 1 542 ? 8.246 -8.121 -8.024 1.000 17.140 542 ASP A N 1
ATOM 4417 C CA . ASP A 1 542 ? 9.060 -7.283 -8.950 1.000 19.811 542 ASP A CA 1
ATOM 4418 C C . ASP A 1 542 ? 8.816 -5.812 -8.640 1.000 18.328 542 ASP A C 1
ATOM 4419 O O . ASP A 1 542 ? 9.821 -5.054 -8.567 1.000 19.424 542 ASP A O 1
ATOM 4424 N N . SER A 1 543 ? 7.561 -5.419 -8.410 1.000 16.959 543 SER A N 1
ATOM 4425 C CA A SER A 1 543 ? 7.206 -4.025 -8.025 0.510 16.646 543 SER A CA 1
ATOM 4426 C CA B SER A 1 543 ? 7.237 -4.025 -8.038 0.490 16.866 543 SER A CA 1
ATOM 4427 C C . SER A 1 543 ? 7.873 -3.698 -6.677 1.000 17.178 543 SER A C 1
ATOM 4428 O O . SER A 1 543 ? 8.422 -2.577 -6.543 1.000 18.716 543 SER A O 1
ATOM 4433 N N . LEU A 1 544 ? 7.785 -4.613 -5.701 1.000 16.661 544 LEU A N 1
ATOM 4434 C CA . LEU A 1 544 ? 8.250 -4.296 -4.298 1.000 16.371 544 LEU A CA 1
ATOM 4435 C C . LEU A 1 544 ? 9.772 -4.086 -4.297 1.000 18.245 544 LEU A C 1
ATOM 4436 O O . LEU A 1 544 ? 10.303 -3.342 -3.433 1.000 18.201 544 LEU A O 1
ATOM 4441 N N . GLN A 1 545 ? 10.471 -4.742 -5.212 1.000 18.808 545 GLN A N 1
ATOM 4442 C CA . GLN A 1 545 ? 11.944 -4.618 -5.327 1.000 21.656 545 GLN A CA 1
ATOM 4443 C C . GLN A 1 545 ? 12.343 -3.137 -5.439 1.000 20.031 545 GLN A C 1
ATOM 4444 O O . GLN A 1 545 ? 13.478 -2.820 -5.085 1.000 20.298 545 GLN A O 1
ATOM 4450 N N . LYS A 1 546 ? 11.462 -2.262 -5.924 1.000 20.519 546 LYS A N 1
ATOM 4451 C CA . LYS A 1 546 ? 11.815 -0.844 -6.205 1.000 22.423 546 LYS A CA 1
ATOM 4452 C C . LYS A 1 546 ? 11.522 0.078 -5.015 1.000 19.163 546 LYS A C 1
ATOM 4453 O O . LYS A 1 546 ? 11.821 1.280 -5.142 1.000 17.329 546 LYS A O 1
ATOM 4459 N N . VAL A 1 547 ? 10.985 -0.422 -3.887 1.000 17.593 547 VAL A N 1
ATOM 4460 C CA . VAL A 1 547 ? 10.786 0.442 -2.688 1.000 16.553 547 VAL A CA 1
ATOM 4461 C C . VAL A 1 547 ? 12.113 1.064 -2.248 1.000 15.071 547 VAL A C 1
ATOM 4462 O O . VAL A 1 547 ? 13.192 0.489 -2.439 1.000 15.321 547 VAL A O 1
ATOM 4466 N N . SER A 1 548 ? 12.019 2.246 -1.670 1.000 14.575 548 SER A N 1
ATOM 4467 C CA . SER A 1 548 ? 13.154 2.989 -1.078 1.000 14.714 548 SER A CA 1
ATOM 4468 C C . SER A 1 548 ? 12.651 3.953 -0.011 1.000 14.663 548 SER A C 1
ATOM 4469 O O . SER A 1 548 ? 11.547 4.501 -0.118 1.000 12.495 548 SER A O 1
ATOM 4472 N N . PHE A 1 549 ? 13.486 4.237 0.977 1.000 13.968 549 PHE A N 1
ATOM 4473 C CA . PHE A 1 549 ? 13.129 5.250 1.989 1.000 15.622 549 PHE A CA 1
ATOM 4474 C C . PHE A 1 549 ? 12.983 6.617 1.304 1.000 15.434 549 PHE A C 1
ATOM 4475 O O . PHE A 1 549 ? 12.171 7.432 1.748 1.000 16.650 549 PHE A O 1
ATOM 4483 N N . SER A 1 550 ? 13.754 6.883 0.255 1.000 16.003 550 SER A N 1
ATOM 4484 C CA . SER A 1 550 ? 13.694 8.173 -0.486 1.000 16.774 550 SER A CA 1
ATOM 4485 C C . SER A 1 550 ? 12.296 8.356 -1.086 1.000 16.022 550 SER A C 1
ATOM 4486 O O . SER A 1 550 ? 11.759 9.470 -1.020 1.000 14.696 550 SER A O 1
ATOM 4489 N N . ARG A 1 551 ? 11.717 7.288 -1.652 1.000 14.270 551 ARG A N 1
ATOM 4490 C CA . ARG A 1 551 ? 10.380 7.383 -2.284 1.000 13.490 551 ARG A CA 1
ATOM 4491 C C . ARG A 1 551 ? 9.340 7.577 -1.163 1.000 13.310 551 ARG A C 1
ATOM 4492 O O . ARG A 1 551 ? 8.379 8.306 -1.339 1.000 13.916 551 ARG A O 1
ATOM 4500 N N . LEU A 1 552 ? 9.508 6.895 -0.034 1.000 13.101 552 LEU A N 1
ATOM 4501 C CA . LEU A 1 552 ? 8.593 7.059 1.132 1.000 12.426 552 LEU A CA 1
ATOM 4502 C C . LEU A 1 552 ? 8.519 8.552 1.473 1.000 12.090 552 LEU A C 1
ATOM 4503 O O . LEU A 1 552 ? 7.437 9.063 1.754 1.000 13.634 552 LEU A O 1
ATOM 4508 N N . ILE A 1 553 ? 9.667 9.203 1.485 1.000 12.584 553 ILE A N 1
ATOM 4509 C CA A ILE A 1 553 ? 9.779 10.643 1.875 0.480 11.981 553 ILE A CA 1
ATOM 4510 C CA B ILE A 1 553 ? 9.781 10.644 1.875 0.520 11.959 553 ILE A CA 1
ATOM 4511 C C . ILE A 1 553 ? 9.103 11.485 0.787 1.000 11.864 553 ILE A C 1
ATOM 4512 O O . ILE A 1 553 ? 8.289 12.338 1.136 1.000 12.253 553 ILE A O 1
ATOM 4521 N N . CYS A 1 554 ? 9.458 11.243 -0.475 1.000 13.328 554 CYS A N 1
ATOM 4522 C CA . CYS A 1 554 ? 8.892 12.008 -1.625 1.000 14.156 554 CYS A CA 1
ATOM 4523 C C . CYS A 1 554 ? 7.361 11.916 -1.609 1.000 14.999 554 CYS A C 1
ATOM 4524 O O . CYS A 1 554 ? 6.686 12.955 -1.813 1.000 16.189 554 CYS A O 1
ATOM 4527 N N . ASP A 1 555 ? 6.829 10.733 -1.358 1.000 13.752 555 ASP A N 1
ATOM 4528 C CA . ASP A 1 555 ? 5.378 10.431 -1.422 1.000 14.698 555 ASP A CA 1
ATOM 4529 C C . ASP A 1 555 ? 4.611 11.003 -0.226 1.000 14.526 555 ASP A C 1
ATOM 4530 O O . ASP A 1 555 ? 3.440 11.276 -0.439 1.000 17.390 555 ASP A O 1
ATOM 4535 N N . ASN A 1 556 ? 5.231 11.201 0.952 1.000 13.864 556 ASN A N 1
ATOM 4536 C CA . ASN A 1 556 ? 4.505 11.520 2.215 1.000 13.219 556 ASN A CA 1
ATOM 4537 C C . ASN A 1 556 ? 5.033 12.770 2.928 1.000 13.692 556 ASN A C 1
ATOM 4538 O O . ASN A 1 556 ? 4.718 12.945 4.112 1.000 12.113 556 ASN A O 1
ATOM 4543 N N . THR A 1 557 ? 5.711 13.652 2.208 1.000 12.683 557 THR A N 1
ATOM 4544 C CA . THR A 1 557 ? 6.153 14.996 2.659 1.000 12.655 557 THR A CA 1
ATOM 4545 C C . THR A 1 557 ? 6.042 15.975 1.486 1.000 13.654 557 THR A C 1
ATOM 4546 O O . THR A 1 557 ? 5.652 15.532 0.375 1.000 13.449 557 THR A O 1
ATOM 4550 N N . HIS A 1 558 ? 6.426 17.225 1.704 1.000 14.993 558 HIS A N 1
ATOM 4551 C CA . HIS A 1 558 ? 6.553 18.225 0.601 1.000 15.429 558 HIS A CA 1
ATOM 4552 C C . HIS A 1 558 ? 8.035 18.449 0.293 1.000 15.765 558 HIS A C 1
ATOM 4553 O O . HIS A 1 558 ? 8.354 19.475 -0.285 1.000 15.694 558 HIS A O 1
ATOM 4560 N N . ILE A 1 559 ? 8.897 17.509 0.688 1.000 15.104 559 ILE A N 1
ATOM 4561 C CA . ILE A 1 559 ? 10.345 17.579 0.360 1.000 16.481 559 ILE A CA 1
ATOM 4562 C C . ILE A 1 559 ? 10.500 17.270 -1.129 1.000 16.975 559 ILE A C 1
ATOM 4563 O O . ILE A 1 559 ? 9.989 16.210 -1.554 1.000 16.988 559 ILE A O 1
ATOM 4568 N N . THR A 1 560 ? 11.190 18.107 -1.906 1.000 18.556 560 THR A N 1
ATOM 4569 C CA . THR A 1 560 ? 11.288 17.799 -3.356 1.000 22.044 560 THR A CA 1
ATOM 4570 C C . THR A 1 560 ? 12.660 17.271 -3.751 1.000 20.189 560 THR A C 1
ATOM 4571 O O . THR A 1 560 ? 12.750 16.796 -4.891 1.000 22.243 560 THR A O 1
ATOM 4575 N N . LYS A 1 561 ? 13.643 17.283 -2.848 1.000 17.973 561 LYS A N 1
ATOM 4576 C CA . LYS A 1 561 ? 14.974 16.717 -3.156 1.000 16.020 561 LYS A CA 1
ATOM 4577 C C . LYS A 1 561 ? 15.451 15.768 -2.059 1.000 14.495 561 LYS A C 1
ATOM 4578 O O . LYS A 1 561 ? 15.397 16.131 -0.863 1.000 14.923 561 LYS A O 1
ATOM 4584 N N . VAL A 1 562 ? 15.892 14.597 -2.466 1.000 13.718 562 VAL A N 1
ATOM 4585 C CA . VAL A 1 562 ? 16.252 13.501 -1.544 1.000 14.392 562 VAL A CA 1
ATOM 4586 C C . VAL A 1 562 ? 17.465 12.768 -2.097 1.000 16.024 562 VAL A C 1
ATOM 4587 O O . VAL A 1 562 ? 17.724 12.763 -3.314 1.000 15.563 562 VAL A O 1
ATOM 4591 N N . PRO A 1 563 ? 18.241 12.109 -1.213 1.000 16.632 563 PRO A N 1
ATOM 4592 C CA . PRO A 1 563 ? 19.323 11.257 -1.679 1.000 16.223 563 PRO A CA 1
ATOM 4593 C C . PRO A 1 563 ? 18.788 9.920 -2.185 1.000 16.297 563 PRO A C 1
ATOM 4594 O O . PRO A 1 563 ? 17.700 9.520 -1.775 1.000 17.595 563 PRO A O 1
ATOM 4598 N N . LEU A 1 564 ? 19.563 9.227 -3.016 1.000 18.062 564 LEU A N 1
ATOM 4599 C CA . LEU A 1 564 ? 19.143 7.897 -3.525 1.000 19.605 564 LEU A CA 1
ATOM 4600 C C . LEU A 1 564 ? 19.397 6.834 -2.456 1.000 18.599 564 LEU A C 1
ATOM 4601 O O . LEU A 1 564 ? 18.609 5.902 -2.396 1.000 19.892 564 LEU A O 1
ATOM 4606 N N . HIS A 1 565 ? 20.461 6.971 -1.670 1.000 18.031 565 HIS A N 1
ATOM 4607 C CA . HIS A 1 565 ? 20.896 5.966 -0.660 1.000 18.517 565 HIS A CA 1
ATOM 4608 C C . HIS A 1 565 ? 20.839 6.638 0.703 1.000 16.525 565 HIS A C 1
ATOM 4609 O O . HIS A 1 565 ? 21.861 7.196 1.141 1.000 15.745 565 HIS A O 1
ATOM 4616 N N . ALA A 1 566 ? 19.662 6.652 1.309 1.000 15.672 566 ALA A N 1
ATOM 4617 C CA . ALA A 1 566 ? 19.339 7.568 2.420 1.000 14.995 566 ALA A CA 1
ATOM 4618 C C . ALA A 1 566 ? 20.067 7.195 3.723 1.000 14.387 566 ALA A C 1
ATOM 4619 O O . ALA A 1 566 ? 20.159 8.086 4.586 1.000 13.567 566 ALA A O 1
ATOM 4621 N N . PHE A 1 567 ? 20.561 5.960 3.875 1.000 14.161 567 PHE A N 1
ATOM 4622 C CA . PHE A 1 567 ? 21.294 5.507 5.091 1.000 15.948 567 PHE A CA 1
ATOM 4623 C C . PHE A 1 567 ? 22.756 5.981 5.089 1.000 15.700 567 PHE A C 1
ATOM 4624 O O . PHE A 1 567 ? 23.331 6.076 6.178 1.000 15.993 567 PHE A O 1
ATOM 4632 N N . GLN A 1 568 ? 23.353 6.277 3.938 1.000 16.637 568 GLN A N 1
ATOM 4633 C CA . GLN A 1 568 ? 24.750 6.778 3.960 1.000 18.496 568 GLN A CA 1
ATOM 4634 C C . GLN A 1 568 ? 24.751 8.274 4.287 1.000 17.607 568 GLN A C 1
ATOM 4635 O O . GLN A 1 568 ? 23.676 8.930 4.309 1.000 15.047 568 GLN A O 1
ATOM 4641 N N . ALA A 1 569 ? 25.934 8.809 4.574 1.000 16.436 569 ALA A N 1
ATOM 4642 C CA . ALA A 1 569 ? 26.106 10.251 4.799 1.000 17.700 569 ALA A CA 1
ATOM 4643 C C . ALA A 1 569 ? 25.822 10.921 3.462 1.000 17.646 569 ALA A C 1
ATOM 4644 O O . ALA A 1 569 ? 26.387 10.447 2.418 1.000 22.246 569 ALA A O 1
ATOM 4646 N N . ASN A 1 570 ? 24.874 11.853 3.428 1.000 15.726 570 ASN A N 1
ATOM 4647 C CA . ASN A 1 570 ? 24.614 12.604 2.174 1.000 17.256 570 ASN A CA 1
ATOM 4648 C C . ASN A 1 570 ? 24.724 14.095 2.479 1.000 17.223 570 ASN A C 1
ATOM 4649 O O . ASN A 1 570 ? 24.246 14.533 3.511 1.000 18.056 570 ASN A O 1
ATOM 4654 N N . ASN A 1 571 ? 25.294 14.844 1.549 1.000 18.771 571 ASN A N 1
ATOM 4655 C CA . ASN A 1 571 ? 25.422 16.312 1.651 1.000 19.342 571 ASN A CA 1
ATOM 4656 C C . ASN A 1 571 ? 24.625 16.978 0.528 1.000 19.074 571 ASN A C 1
ATOM 4657 O O . ASN A 1 571 ? 24.622 16.467 -0.585 1.000 19.040 571 ASN A O 1
ATOM 4662 N N . TYR A 1 572 ? 23.923 18.041 0.885 1.000 20.649 572 TYR A N 1
ATOM 4663 C CA . TYR A 1 572 ? 23.131 18.890 -0.036 1.000 19.273 572 TYR A CA 1
ATOM 4664 C C . TYR A 1 572 ? 24.054 19.981 -0.562 1.000 19.923 572 TYR A C 1
ATOM 4665 O O . TYR A 1 572 ? 24.755 20.607 0.240 1.000 20.137 572 TYR A O 1
ATOM 4674 N N . PRO A 1 573 ? 24.027 20.327 -1.869 1.000 20.226 573 PRO A N 1
ATOM 4675 C CA . PRO A 1 573 ? 23.114 19.723 -2.854 1.000 19.741 573 PRO A CA 1
ATOM 4676 C C . PRO A 1 573 ? 23.660 18.512 -3.624 1.000 20.576 573 PRO A C 1
ATOM 4677 O O . PRO A 1 573 ? 22.926 17.832 -4.316 1.000 19.104 573 PRO A O 1
ATOM 4681 N N . HIS A 1 574 ? 24.955 18.262 -3.492 1.000 22.594 574 HIS A N 1
ATOM 4682 C CA . HIS A 1 574 ? 25.690 17.288 -4.328 1.000 24.364 574 HIS A CA 1
ATOM 4683 C C . HIS A 1 574 ? 24.979 15.930 -4.360 1.000 21.660 574 HIS A C 1
ATOM 4684 O O . HIS A 1 574 ? 24.849 15.369 -5.480 1.000 22.818 574 HIS A O 1
ATOM 4691 N N . ASP A 1 575 ? 24.541 15.406 -3.212 1.000 19.936 575 ASP A N 1
ATOM 4692 C CA . ASP A 1 575 ? 24.062 13.996 -3.109 1.000 19.411 575 ASP A CA 1
ATOM 4693 C C . ASP A 1 575 ? 22.538 13.915 -3.191 1.000 18.644 575 ASP A C 1
ATOM 4694 O O . ASP A 1 575 ? 22.017 12.817 -2.993 1.000 19.106 575 ASP A O 1
ATOM 4699 N N . PHE A 1 576 ? 21.866 15.024 -3.454 1.000 17.579 576 PHE A N 1
ATOM 4700 C CA . PHE A 1 576 ? 20.395 15.120 -3.438 1.000 17.348 576 PHE A CA 1
ATOM 4701 C C . PHE A 1 576 ? 19.905 15.278 -4.879 1.000 19.772 576 PHE A C 1
ATOM 4702 O O . PHE A 1 576 ? 20.438 16.112 -5.615 1.000 22.613 576 PHE A O 1
ATOM 4710 N N . VAL A 1 577 ? 18.922 14.482 -5.264 1.000 19.130 577 VAL A N 1
ATOM 4711 C CA . VAL A 1 577 ? 18.283 14.535 -6.611 1.000 18.635 577 VAL A CA 1
ATOM 4712 C C . VAL A 1 577 ? 16.811 14.935 -6.496 1.000 19.076 577 VAL A C 1
ATOM 4713 O O . VAL A 1 577 ? 16.199 14.875 -5.386 1.000 14.633 577 VAL A O 1
ATOM 4717 N N . ASP A 1 578 ? 16.201 15.266 -7.627 1.000 17.980 578 ASP A N 1
ATOM 4718 C CA . ASP A 1 578 ? 14.754 15.576 -7.649 1.000 19.027 578 ASP A CA 1
ATOM 4719 C C . ASP A 1 578 ? 13.993 14.283 -7.393 1.000 17.269 578 ASP A C 1
ATOM 4720 O O . ASP A 1 578 ? 14.410 13.255 -7.907 1.000 18.006 578 ASP A O 1
ATOM 4725 N N . CYS A 1 579 ? 12.913 14.374 -6.620 1.000 16.084 579 CYS A N 1
ATOM 4726 C CA . CYS A 1 579 ? 11.989 13.259 -6.314 1.000 17.396 579 CYS A CA 1
ATOM 4727 C C . CYS A 1 579 ? 11.551 12.585 -7.625 1.000 16.236 579 CYS A C 1
ATOM 4728 O O . CYS A 1 579 ? 11.502 11.337 -7.656 1.000 15.927 579 CYS A O 1
ATOM 4731 N N . SER A 1 580 ? 11.348 13.354 -8.705 1.000 16.700 580 SER A N 1
ATOM 4732 C CA . SER A 1 580 ? 10.870 12.784 -9.996 1.000 18.280 580 SER A CA 1
ATOM 4733 C C . SER A 1 580 ? 11.853 11.733 -10.541 1.000 19.963 580 SER A C 1
ATOM 4734 O O . SER A 1 580 ? 11.423 10.872 -11.298 1.000 23.564 580 SER A O 1
ATOM 4737 N N . THR A 1 581 ? 13.117 11.713 -10.120 1.000 19.552 581 THR A N 1
ATOM 4738 C CA . THR A 1 581 ? 14.112 10.718 -10.618 1.000 20.505 581 THR A CA 1
ATOM 4739 C C . THR A 1 581 ? 14.108 9.451 -9.746 1.000 20.660 581 THR A C 1
ATOM 4740 O O . THR A 1 581 ? 14.853 8.489 -10.088 1.000 21.324 581 THR A O 1
ATOM 4744 N N . VAL A 1 582 ? 13.333 9.425 -8.662 1.000 20.066 582 VAL A N 1
ATOM 4745 C CA . VAL A 1 582 ? 13.353 8.301 -7.679 1.000 20.245 582 VAL A CA 1
ATOM 4746 C C . VAL A 1 582 ? 12.323 7.250 -8.103 1.000 20.560 582 VAL A C 1
ATOM 4747 O O . VAL A 1 582 ? 11.185 7.597 -8.430 1.000 22.018 582 VAL A O 1
ATOM 4751 N N . ASP A 1 583 ? 12.693 5.974 -8.085 1.000 22.636 583 ASP A N 1
ATOM 4752 C CA . ASP A 1 583 ? 11.714 4.929 -8.470 1.000 23.876 583 ASP A CA 1
ATOM 4753 C C . ASP A 1 583 ? 10.448 5.043 -7.613 1.000 23.348 583 ASP A C 1
ATOM 4754 O O . ASP A 1 583 ? 10.537 5.414 -6.407 1.000 22.235 583 ASP A O 1
ATOM 4759 N N . LYS A 1 584 ? 9.314 4.712 -8.222 1.000 22.300 584 LYS A N 1
ATOM 4760 C CA . LYS A 1 584 ? 7.992 4.647 -7.553 1.000 23.080 584 LYS A CA 1
ATOM 4761 C C . LYS A 1 584 ? 7.632 3.183 -7.348 1.000 21.097 584 LYS A C 1
ATOM 4762 O O . LYS A 1 584 ? 8.234 2.311 -8.040 1.000 22.244 584 LYS A O 1
ATOM 4768 N N . LEU A 1 585 ? 6.769 2.938 -6.373 1.000 18.554 585 LEU A N 1
ATOM 4769 C CA . LEU A 1 585 ? 6.074 1.642 -6.209 1.000 18.643 585 LEU A CA 1
ATOM 4770 C C . LEU A 1 585 ? 4.880 1.602 -7.177 1.000 18.111 585 LEU A C 1
ATOM 4771 O O . LEU A 1 585 ? 3.954 2.413 -7.056 1.000 18.336 585 LEU A O 1
ATOM 4776 N N . ASP A 1 586 ? 4.949 0.688 -8.134 1.000 19.264 586 ASP A N 1
ATOM 4777 C CA . ASP A 1 586 ? 3.909 0.454 -9.161 1.000 18.999 586 ASP A CA 1
ATOM 4778 C C . ASP A 1 586 ? 2.876 -0.481 -8.545 1.000 17.524 586 ASP A C 1
ATOM 4779 O O . ASP A 1 586 ? 3.198 -1.603 -8.310 1.000 16.655 586 ASP A O 1
ATOM 4784 N N . LEU A 1 587 ? 1.678 0.011 -8.268 1.000 18.287 587 LEU A N 1
ATOM 4785 C CA . LEU A 1 587 ? 0.623 -0.797 -7.626 1.000 20.101 587 LEU A CA 1
ATOM 4786 C C . LEU A 1 587 ? -0.248 -1.512 -8.668 1.000 19.095 587 LEU A C 1
ATOM 4787 O O . LEU A 1 587 ? -1.194 -2.205 -8.251 1.000 18.767 587 LEU A O 1
ATOM 4792 N N . SER A 1 588 ? 0.045 -1.396 -9.959 1.000 20.830 588 SER A N 1
ATOM 4793 C CA . SER A 1 588 ? -0.832 -2.024 -10.987 1.000 19.822 588 SER A CA 1
ATOM 4794 C C . SER A 1 588 ? -0.945 -3.533 -10.750 1.000 19.419 588 SER A C 1
ATOM 4795 O O . SER A 1 588 ? -2.014 -4.101 -11.022 1.000 19.352 588 SER A O 1
ATOM 4798 N N . PRO A 1 589 ? 0.114 -4.266 -10.306 1.000 20.074 589 PRO A N 1
ATOM 4799 C CA . PRO A 1 589 ? -0.035 -5.694 -10.023 1.000 19.324 589 PRO A CA 1
ATOM 4800 C C . PRO A 1 589 ? -1.000 -6.065 -8.891 1.000 17.746 589 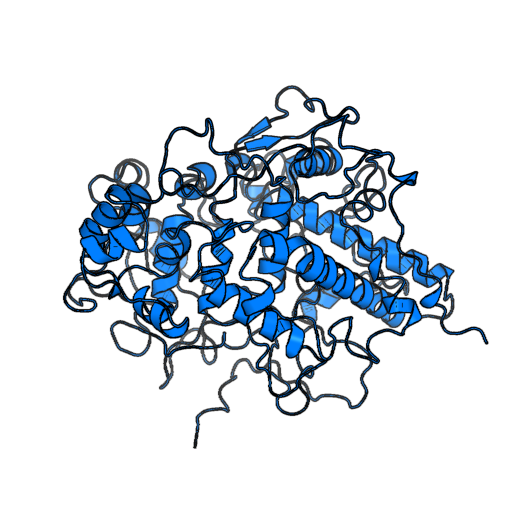PRO A C 1
ATOM 4801 O O . PRO A 1 589 ? -1.193 -7.249 -8.666 1.000 18.225 589 PRO A O 1
ATOM 4805 N N . TRP A 1 590 ? -1.553 -5.074 -8.203 1.000 17.676 590 TRP A N 1
ATOM 4806 C CA . TRP A 1 590 ? -2.537 -5.287 -7.112 1.000 18.969 590 TRP A CA 1
ATOM 4807 C C . TRP A 1 590 ? -3.961 -5.220 -7.668 1.000 18.546 590 TRP A C 1
ATOM 4808 O O . TRP A 1 590 ? -4.898 -5.336 -6.865 1.000 19.427 590 TRP A O 1
ATOM 4819 N N . ALA A 1 591 ? -4.117 -5.021 -8.979 1.000 21.423 591 ALA A N 1
ATOM 4820 C CA . ALA A 1 591 ? -5.427 -5.114 -9.669 1.000 22.038 591 ALA A CA 1
ATOM 4821 C C . ALA A 1 591 ? -6.080 -6.446 -9.288 1.000 22.941 591 ALA A C 1
ATOM 4822 O O . ALA A 1 591 ? -5.377 -7.481 -9.295 1.000 20.230 591 ALA A O 1
ATOM 4824 N N . SER A 1 592 ? -7.358 -6.410 -8.894 1.000 22.605 592 SER A N 1
ATOM 4825 C CA . SER A 1 592 ? -8.075 -7.594 -8.361 1.000 26.981 592 SER A CA 1
ATOM 4826 C C . SER A 1 592 ? -7.809 -8.787 -9.292 1.000 27.543 592 SER A C 1
ATOM 4827 O O . SER A 1 592 ? -7.437 -9.861 -8.770 1.000 25.356 592 SER A O 1
ATOM 4830 N N . ARG A 1 593 ? -8.065 -8.591 -10.591 1.000 33.015 593 ARG A N 1
ATOM 4831 C CA . ARG A 1 593 ? -7.442 -9.318 -11.739 1.000 43.069 593 ARG A CA 1
ATOM 4832 C C . ARG A 1 593 ? -8.099 -8.975 -13.086 1.000 50.875 593 ARG A C 1
ATOM 4833 O O . ARG A 1 593 ? -9.249 -8.468 -13.092 1.000 61.952 593 ARG A O 1
ATOM 4841 N N . GLU A 1 594 ? -7.376 -9.265 -14.183 1.000 61.471 594 GLU A N 1
ATOM 4842 C CA . GLU A 1 594 ? -7.495 -8.572 -15.504 1.000 62.074 594 GLU A CA 1
ATOM 4843 C C . GLU A 1 594 ? -7.854 -9.539 -16.648 1.000 60.536 594 GLU A C 1
ATOM 4844 O O . GLU A 1 594 ? -8.851 -9.246 -17.343 1.000 57.948 594 GLU A O 1
ATOM 4850 N N . ASN A 1 595 ? -7.078 -10.621 -16.844 1.000 61.984 595 ASN A N 1
ATOM 4851 C CA . ASN A 1 595 ? -7.004 -11.474 -18.077 1.000 56.895 595 ASN A CA 1
ATOM 4852 C C . ASN A 1 595 ? -5.588 -11.403 -18.671 1.000 53.776 595 ASN A C 1
ATOM 4853 O O . ASN A 1 595 ? -5.268 -10.523 -19.506 1.000 39.371 595 ASN A O 1
#